Protein AF-A0A7R9TJG7-F1 (afdb_monomer_lite)

Radius of gyration: 32.23 Å; chains: 1; bounding box: 69×66×103 Å

Secondary structure (DSSP, 8-state):
-----------------TTS-GGG-HHHHHHHHHHHHHHHHHHHHHHHHHHHGGGS-SSTHHHHHHTTSTTSSPPHHHHHHT-HHHHHHHHHHHHHHHHTT-S-HHHHHHHHHHHHHHHHHHHTTTTTHHHHHHHHHHHHHHHTT---SHHHHHHHHHHHHHHHHHHHHTTHHHHHHTTHHHHHHHHHHHHHHHHHHHH-TTSTTTGGGHHHHHHHHHHHHHSTT---HHHHHHHHHHHHHHHHHHHHHHHHHHHHTTSS-HHHHHTHHHHHHHHHHHHHHHHT--EEEE-SHHHHHHHHHH-----TTTIIIIIHHHHTTS--TTT--HHHHHHHHHHHHHHHHT-TT--HHHHHHHHHHHHHHHHHHHHT-STT-SB-HHHHHHHHHHHHHHHHH-----GGGHHHHHHHHHHHHHHTTSS---HHHHHHHHHIIIIIIIHH-HHHHHHHGGGGGSHHHHHHHIIIIIIHHHHHHHHHHHHHHHH-TT--HHHHHHHT-S-SEEEEEE-S-EEETTEEEEPSSEEEEEEHHHHHHHHHHHHHHHHHS--------S--S---TT-------TT--GGGS-TTHHHHHHHHHHHHHHHHHHHHHSTTS--B-TTTT--S-STTTTT---HHHHHHHHHHHHHHHHH-----HHHHHHHHHHHHHHTTS-SS----------PPPP-

Sequence (687 aa):
AAAAAVPPGGSSASASAEGGGKYFSRDRLAKYALGAPRLALVALLALLLPALAPRLGGSGGALAAAGADELLPVSLGGYARSLRWVGHLYIGSVGAAVNVEAMSRAANVAGLAVAAVAVLADDLVMPHACAAYLAKTMAGDLVAGKLDTLEWRAVLAFVGALAAGVVALSGAKEVLAGYGRILAVLALSQAVCELGDARLEHLAFFRHRYSFELSSLLAMLALPGGITPRELAVVQVDLMTCFAYRAANALITAHKRGLFDFRALCGDDLVRGLLFAAFGALRGERVVSVRGAREAFAVLRASADKGDLLERNVASPAWQPVLSLESVDGPLHAALIADFHALVRDLPGLTPANVAAVARRNCEQLLARVKRGGENSRVVADDVARLSLATYVECIFGRAWEEAFEPLLTASWEWRREIAVRGRADARLKDAAVRVLVDDLLRSHAVLWARHGEGWRNPRRYSVLLQPVLLSPAINAGDIAVAIKRAGPHVSLEAAVRRAHPFPILERRVTEDVVLDGKVVVKAPAQVVIFASDLARAAEAAEAAQAGGGAGTAKGPWGGTGIGAGAEPYAWSIFGAGPRSCVGAHLALPLLRELRALYVACEAEVPGGGAFDPECGHRHSGRHNDANWTLAEMAYFATTVGRVLWRGGGFDADAALAAADEDGAHGERGDGAADTRGGEEAACPAA

Foldseek 3Di:
DPPDDDDDDDDDDDPPPPPQPPLLDPVLLCLLVVLLVLLVVLLLCLLCCLVCLVVPPPLSPQSVVCVVPLQWDHHPVSCVVVCLLVLLLLLLLLVQCVVSVVDDLVVNVVSLVVSLVSLVVSCVRQPCLSLLLLVLLLLQCVLLVVCPDPSSVVSCVVSVVSSVVSCVVVPVPVSVVVCVQLSVLSNVLSNLQSNLVRPVCVDPCNPSSVSVSVSLVCQQPPRVSGQGRSSSNSSSSNSSNNSSNSVSNSVVSCCVVPVDPPCVVCPPVNVVVVVQVVLCVLVVFAEAEDQALQLQQLQLAQFQAQDQFCLFQALQVLQPVAGALQRDGDPLVVVLVVLLVVVCVLQPLLALVNLLVLLLVLLVVLLVVLQVDDPLNACAQLNQLVSQQQSLLCSRQVDGDDPLQVLLSVVLQQSLQRSLLQDHGDVVSVVSNLCCVQVPRQQPRVSNCVVQPVNCPQNSNVNSCSRQRRNLLSNQSLQLLVLLLVVDLPDDSLLSCLQWPSPQKRKGARAQFRDDPNDRPDHPGHIYIYGSPSLSVQLVVVVVVVVVPDDDDDDDDDDDPDPDPDDDNSDNDSQTHHPSRRPCPSSSVSSSVSSSVSQVCQQVPHPPDNSYYHVVVNDNDHPVCPPPGDPSSVVSNCVSSVCCSPPSDGPPVVVSVVVSVVVVVVVVPPPDDDDDDDDDDDDDDDD

Structure (mmCIF, N/CA/C/O backbone):
data_AF-A0A7R9TJG7-F1
#
_entry.id   AF-A0A7R9TJG7-F1
#
loop_
_atom_site.group_PDB
_atom_site.id
_atom_site.type_symbol
_atom_site.label_atom_id
_atom_site.label_alt_id
_atom_site.label_comp_id
_atom_site.label_asym_id
_atom_site.label_entity_id
_atom_site.label_seq_id
_atom_site.pdbx_PDB_ins_code
_atom_site.Cartn_x
_atom_site.Cartn_y
_atom_site.Cartn_z
_atom_site.occupancy
_atom_site.B_iso_or_equiv
_atom_site.auth_seq_id
_atom_site.auth_comp_id
_atom_site.auth_asym_id
_atom_site.auth_atom_id
_atom_site.pdbx_PDB_model_num
ATOM 1 N N . ALA A 1 1 ? 10.099 5.613 46.857 1.00 39.44 1 ALA A N 1
ATOM 2 C CA . ALA A 1 1 ? 11.418 5.440 47.501 1.00 39.44 1 ALA A CA 1
ATOM 3 C C . ALA A 1 1 ? 12.447 4.686 46.630 1.00 39.44 1 ALA A C 1
ATOM 5 O O . ALA A 1 1 ? 13.469 4.279 47.153 1.00 39.44 1 ALA A O 1
ATOM 6 N N . ALA A 1 2 ? 12.264 4.583 45.304 1.00 29.58 2 ALA A N 1
ATOM 7 C CA . ALA A 1 2 ? 13.273 4.060 44.366 1.00 29.58 2 ALA A CA 1
ATOM 8 C C . ALA A 1 2 ? 13.569 5.081 43.245 1.00 29.58 2 ALA A C 1
ATOM 10 O O . ALA A 1 2 ? 13.534 4.758 42.065 1.00 29.58 2 ALA A O 1
ATOM 11 N N . ALA A 1 3 ? 13.763 6.352 43.617 1.00 31.61 3 ALA A N 1
ATOM 12 C CA . ALA A 1 3 ? 14.014 7.447 42.671 1.00 31.61 3 ALA A CA 1
ATOM 13 C C . ALA A 1 3 ? 15.003 8.492 43.222 1.00 31.61 3 ALA A C 1
ATOM 15 O O . ALA A 1 3 ? 14.866 9.682 42.958 1.00 31.61 3 ALA A O 1
ATOM 16 N N . ALA A 1 4 ? 15.979 8.068 44.027 1.00 38.66 4 ALA A N 1
ATOM 17 C CA . ALA A 1 4 ? 16.976 8.969 44.599 1.00 38.66 4 ALA A CA 1
ATOM 18 C C . ALA A 1 4 ? 18.368 8.329 44.570 1.00 38.66 4 ALA A C 1
ATOM 20 O O . ALA A 1 4 ? 18.843 7.817 45.576 1.00 38.66 4 ALA A O 1
ATOM 21 N N . ALA A 1 5 ? 18.998 8.348 43.395 1.00 33.97 5 ALA A N 1
ATOM 22 C CA . ALA A 1 5 ? 20.451 8.283 43.246 1.00 33.97 5 ALA A CA 1
ATOM 23 C C . ALA A 1 5 ? 20.825 8.784 41.842 1.00 33.97 5 ALA A C 1
ATOM 25 O O . ALA A 1 5 ? 20.774 8.036 40.870 1.00 33.97 5 ALA A O 1
ATOM 26 N N . VAL A 1 6 ? 21.172 10.066 41.730 1.00 36.50 6 VAL A N 1
ATOM 27 C CA . VAL A 1 6 ? 21.894 10.617 40.573 1.00 36.50 6 VAL A CA 1
ATOM 28 C C . VAL A 1 6 ? 23.147 11.289 41.139 1.00 36.50 6 VAL A C 1
ATOM 30 O O . VAL A 1 6 ? 23.005 12.118 42.041 1.00 36.50 6 VAL A O 1
ATOM 33 N N . PRO A 1 7 ? 24.361 10.923 40.691 1.00 38.12 7 PRO A N 1
ATOM 34 C CA . PRO A 1 7 ? 25.594 11.502 41.211 1.00 38.12 7 PRO A CA 1
ATOM 35 C C . PRO A 1 7 ? 25.805 12.925 40.664 1.00 38.12 7 PRO A C 1
ATOM 37 O O . PRO A 1 7 ? 25.350 13.228 39.555 1.00 38.12 7 PRO A O 1
ATOM 40 N N . PRO A 1 8 ? 26.490 13.815 41.404 1.00 42.22 8 PRO A N 1
ATOM 41 C CA . PRO A 1 8 ? 26.770 15.159 40.933 1.00 42.22 8 PRO A CA 1
ATOM 42 C C . PRO A 1 8 ? 28.046 15.187 40.082 1.00 42.22 8 PRO A C 1
ATOM 44 O O . PRO A 1 8 ? 29.070 14.630 40.464 1.00 42.22 8 PRO A O 1
ATOM 47 N N . GLY A 1 9 ? 27.991 15.931 38.976 1.00 38.88 9 GLY A N 1
ATOM 48 C CA . GLY A 1 9 ? 29.164 16.554 38.357 1.00 38.88 9 GLY A CA 1
ATOM 49 C C . GLY A 1 9 ? 29.878 15.745 37.272 1.00 38.88 9 GLY A C 1
ATOM 50 O O . GLY A 1 9 ? 30.589 14.788 37.551 1.00 38.88 9 GLY A O 1
ATOM 51 N N . GLY A 1 10 ? 29.768 16.217 36.027 1.00 30.67 10 GLY A N 1
ATOM 52 C CA . GLY A 1 10 ? 30.581 15.739 34.912 1.00 30.67 10 GLY A CA 1
ATOM 53 C C . GLY A 1 10 ? 30.338 16.500 33.610 1.00 30.67 10 GLY A C 1
ATOM 54 O O . GLY A 1 10 ? 29.562 16.050 32.783 1.00 30.67 10 GLY A O 1
ATOM 55 N N . SER A 1 11 ? 31.051 17.620 33.453 1.00 33.53 11 SER A N 1
ATOM 56 C CA . SER A 1 11 ? 31.565 18.181 32.191 1.00 33.53 11 SER A CA 1
ATOM 57 C C . SER A 1 11 ? 30.595 18.599 31.068 1.00 33.53 11 SER A C 1
ATOM 59 O O . SER A 1 11 ? 29.960 17.798 30.393 1.00 33.53 11 SER A O 1
ATOM 61 N N . SER A 1 12 ? 30.639 19.902 30.790 1.00 43.38 12 SER A N 1
ATOM 62 C CA . SER A 1 12 ? 30.224 20.600 29.571 1.00 43.38 12 SER A CA 1
ATOM 63 C C . SER A 1 12 ? 30.491 19.841 28.260 1.00 43.38 12 SER A C 1
ATOM 65 O O . SER A 1 12 ? 31.647 19.654 27.883 1.00 43.38 12 SER A O 1
ATOM 67 N N . ALA A 1 13 ? 29.431 19.503 27.518 1.00 34.34 13 ALA A N 1
ATOM 68 C CA . ALA A 1 13 ? 29.493 19.209 26.086 1.00 34.34 13 ALA A CA 1
ATOM 69 C C . ALA A 1 13 ? 28.146 19.525 25.393 1.00 34.34 13 ALA A C 1
ATOM 71 O O . ALA A 1 13 ? 27.096 19.027 25.786 1.00 34.34 13 ALA A O 1
ATOM 72 N N . SER A 1 14 ? 28.225 20.385 24.370 1.00 34.03 14 SER A N 1
ATOM 73 C CA . SER A 1 14 ? 27.266 20.654 23.279 1.00 34.03 14 SER A CA 1
ATOM 74 C C . SER A 1 14 ? 25.794 20.952 23.621 1.00 34.03 14 SER A C 1
ATOM 76 O O . SER A 1 14 ? 24.904 20.114 23.479 1.00 34.03 14 SER A O 1
ATOM 78 N N . ALA A 1 15 ? 25.524 22.221 23.932 1.00 36.50 15 ALA A N 1
ATOM 79 C CA . ALA A 1 15 ? 24.198 22.835 23.898 1.00 36.50 15 ALA A CA 1
ATOM 80 C C . ALA A 1 15 ? 23.769 23.178 22.452 1.00 36.50 15 ALA A C 1
ATOM 82 O O . ALA A 1 15 ? 23.763 24.341 22.059 1.00 36.50 15 ALA A O 1
ATOM 83 N N . SER A 1 16 ? 23.424 22.170 21.643 1.00 36.97 16 SER A N 1
ATOM 84 C CA . SER A 1 16 ? 22.890 22.379 20.280 1.00 36.97 16 SER A CA 1
ATOM 85 C C . SER A 1 16 ? 21.614 21.585 19.953 1.00 36.97 16 SER A C 1
ATOM 87 O O . SER A 1 16 ? 21.234 21.493 18.791 1.00 36.97 16 SER A O 1
ATOM 89 N N . ALA A 1 17 ? 20.898 21.064 20.960 1.00 40.69 17 ALA A N 1
ATOM 90 C CA . ALA A 1 17 ? 19.656 20.298 20.763 1.00 40.69 17 ALA A CA 1
ATOM 91 C C . ALA A 1 17 ? 18.403 20.887 21.452 1.00 40.69 17 ALA A C 1
ATOM 93 O O . ALA A 1 17 ? 17.359 20.238 21.490 1.00 40.69 17 ALA A O 1
ATOM 94 N N . GLU A 1 18 ? 18.444 22.120 21.969 1.00 42.50 18 GLU A N 1
ATOM 95 C CA . GLU A 1 18 ? 17.263 22.778 22.563 1.00 42.50 18 GLU A CA 1
ATOM 96 C C . GLU A 1 18 ? 16.410 23.519 21.514 1.00 42.50 18 GLU A C 1
ATOM 98 O O . GLU A 1 18 ? 16.016 24.666 21.687 1.00 42.50 18 GLU A O 1
ATOM 103 N N . GLY A 1 19 ? 16.103 22.842 20.402 1.00 43.16 19 GLY A N 1
ATOM 104 C CA . GLY A 1 19 ? 15.059 23.261 19.454 1.00 43.16 19 GLY A CA 1
ATOM 105 C C . GLY A 1 19 ? 13.647 22.826 19.875 1.00 43.16 19 GLY A C 1
ATOM 106 O O . GLY A 1 19 ? 12.661 23.188 19.238 1.00 43.16 19 GLY A O 1
ATOM 107 N N . GLY A 1 20 ? 13.519 22.042 20.950 1.00 49.84 20 GLY A N 1
ATOM 108 C CA . GLY A 1 20 ? 12.223 21.705 21.529 1.00 49.84 20 GLY A CA 1
ATOM 109 C C . GLY A 1 20 ? 11.667 22.920 22.260 1.00 49.84 20 GLY A C 1
ATOM 110 O O . GLY A 1 20 ? 12.149 23.243 23.342 1.00 49.84 20 GLY A O 1
ATOM 111 N N . GLY A 1 21 ? 10.672 23.597 21.678 1.00 54.69 21 GLY A N 1
ATOM 112 C CA . GLY A 1 21 ? 10.027 24.762 22.287 1.00 54.69 21 GLY A CA 1
ATOM 113 C C . GLY A 1 21 ? 9.679 24.542 23.766 1.00 54.69 21 GLY A C 1
ATOM 114 O O . GLY A 1 21 ? 9.451 23.409 24.197 1.00 54.69 21 GLY A O 1
ATOM 115 N N . LYS A 1 22 ? 9.603 25.638 24.543 1.00 62.09 22 LYS A N 1
ATOM 116 C CA . LYS A 1 22 ? 9.358 25.679 26.010 1.00 62.09 22 LYS A CA 1
ATOM 117 C C . LYS A 1 22 ? 8.246 24.741 26.517 1.00 62.09 22 LYS A C 1
ATOM 119 O O . LYS A 1 22 ? 8.192 24.428 27.705 1.00 62.09 22 LYS A O 1
ATOM 124 N N . TYR A 1 23 ? 7.360 24.300 25.629 1.00 59.97 23 TYR A N 1
ATOM 125 C CA . TYR A 1 23 ? 6.311 23.328 25.882 1.00 59.97 23 TYR A CA 1
ATOM 126 C C . TYR A 1 23 ? 6.829 21.945 26.336 1.00 59.97 23 TYR A C 1
ATOM 128 O O . TYR A 1 23 ? 6.273 21.373 27.269 1.00 59.97 23 TYR A O 1
ATOM 136 N N . PHE A 1 24 ? 7.913 21.405 25.765 1.00 69.62 24 PHE A N 1
ATOM 137 C CA . PHE A 1 24 ? 8.368 20.025 26.039 1.00 69.62 24 PHE A CA 1
ATOM 138 C C . PHE A 1 24 ? 9.370 19.908 27.207 1.00 69.62 24 PHE A C 1
ATOM 140 O O . PHE A 1 24 ? 10.278 19.068 27.200 1.00 69.62 24 PHE A O 1
ATOM 147 N N . SER A 1 25 ? 9.237 20.753 28.232 1.00 75.06 25 SER A N 1
ATOM 148 C CA . SER A 1 25 ? 10.160 20.788 29.374 1.00 75.06 25 SER A CA 1
ATOM 149 C C . SER A 1 25 ? 10.042 19.555 30.289 1.00 75.06 25 SER A C 1
ATOM 151 O O . SER A 1 25 ? 9.014 18.873 30.325 1.00 75.06 25 SER A O 1
ATOM 153 N N . ARG A 1 26 ? 11.103 19.261 31.064 1.00 76.06 26 ARG A N 1
ATOM 154 C CA . ARG A 1 26 ? 11.070 18.204 32.101 1.00 76.06 26 ARG A CA 1
ATOM 155 C C . ARG A 1 26 ? 9.970 18.471 33.122 1.00 76.06 26 ARG A C 1
ATOM 157 O O . ARG A 1 26 ? 9.286 17.538 33.534 1.00 76.06 26 ARG A O 1
ATOM 164 N N . ASP A 1 27 ? 9.755 19.741 33.444 1.00 78.94 27 ASP A N 1
ATOM 165 C CA . ASP A 1 27 ? 8.707 20.169 34.360 1.00 78.94 27 ASP A CA 1
ATOM 166 C C . ASP A 1 27 ? 7.322 19.829 33.818 1.00 78.94 27 ASP A C 1
ATOM 168 O O . ASP A 1 27 ? 6.497 19.326 34.568 1.00 78.94 27 ASP A O 1
ATOM 172 N N . ARG A 1 28 ? 7.054 20.023 32.517 1.00 77.69 28 ARG A N 1
ATOM 173 C CA . ARG A 1 28 ? 5.776 19.620 31.903 1.00 77.69 28 ARG A CA 1
ATOM 174 C C . ARG A 1 28 ? 5.568 18.112 31.921 1.00 77.69 28 ARG A C 1
ATOM 176 O O . ARG A 1 28 ? 4.477 17.655 32.253 1.00 77.69 28 ARG A O 1
ATOM 183 N N . LEU A 1 29 ? 6.606 17.334 31.622 1.00 81.12 29 LEU A N 1
ATOM 184 C CA . LEU A 1 29 ? 6.509 15.878 31.709 1.00 81.12 29 LEU A CA 1
ATOM 185 C C . LEU A 1 29 ? 6.200 15.429 33.141 1.00 81.12 29 LEU A C 1
ATOM 187 O O . LEU A 1 29 ? 5.257 14.669 33.347 1.00 81.12 29 LEU A O 1
ATOM 191 N N . ALA A 1 30 ? 6.942 15.935 34.129 1.00 80.88 30 ALA A N 1
ATOM 192 C CA . ALA A 1 30 ? 6.673 15.662 35.537 1.00 80.88 30 ALA A CA 1
ATOM 193 C C . ALA A 1 30 ? 5.264 16.136 35.934 1.00 80.88 30 ALA A C 1
ATOM 195 O O . ALA A 1 30 ? 4.558 15.421 36.646 1.00 80.88 30 ALA A O 1
ATOM 196 N N . LYS A 1 31 ? 4.814 17.288 35.409 1.00 79.50 31 LYS A N 1
ATOM 197 C CA . LYS A 1 31 ? 3.463 17.828 35.614 1.00 79.50 31 LYS A CA 1
ATOM 198 C C . LYS A 1 31 ? 2.380 16.844 35.190 1.00 79.50 31 LYS A C 1
ATOM 200 O O . LYS A 1 31 ? 1.492 16.562 35.996 1.00 79.50 31 LYS A O 1
ATOM 205 N N . TYR A 1 32 ? 2.452 16.311 33.975 1.00 83.75 32 TYR A N 1
ATOM 206 C CA . TYR A 1 32 ? 1.441 15.377 33.480 1.00 83.75 32 TYR A CA 1
ATOM 207 C C . TYR A 1 32 ? 1.589 13.974 34.080 1.00 83.75 32 TYR A C 1
ATOM 209 O O . TYR A 1 32 ? 0.592 13.387 34.501 1.00 83.75 32 TYR A O 1
ATOM 217 N N . ALA A 1 33 ? 2.818 13.465 34.196 1.00 81.38 33 ALA A N 1
ATOM 218 C CA . ALA A 1 33 ? 3.087 12.119 34.695 1.00 81.38 33 ALA A CA 1
ATOM 219 C C . ALA A 1 33 ? 2.717 11.943 36.178 1.00 81.38 33 ALA A C 1
ATOM 221 O O . ALA A 1 33 ? 2.156 10.915 36.541 1.00 81.38 33 ALA A O 1
ATOM 222 N N . LEU A 1 34 ? 2.965 12.944 37.033 1.00 82.25 34 LEU A N 1
ATOM 223 C CA . LEU A 1 34 ? 2.585 12.887 38.453 1.00 82.25 34 LEU A CA 1
ATOM 224 C C . LEU A 1 34 ? 1.092 13.162 38.676 1.00 82.25 34 LEU A C 1
ATOM 226 O O . LEU A 1 34 ? 0.507 12.671 39.641 1.00 82.25 34 LEU A O 1
ATOM 230 N N . GLY A 1 35 ? 0.467 13.945 37.793 1.00 81.44 35 GLY A N 1
ATOM 231 C CA . GLY A 1 35 ? -0.955 14.272 37.880 1.00 81.44 35 GLY A CA 1
ATOM 232 C C . GLY A 1 35 ? -1.883 13.160 37.381 1.00 81.44 35 GLY A C 1
ATOM 233 O O . GLY A 1 35 ? -3.036 13.109 37.807 1.00 81.44 35 GLY A O 1
ATOM 234 N N . ALA A 1 36 ? -1.422 12.283 36.484 1.00 84.94 36 ALA A N 1
ATOM 235 C CA . ALA A 1 36 ? -2.256 11.225 35.911 1.00 84.94 36 ALA A CA 1
ATOM 236 C C . ALA A 1 36 ? -2.697 10.154 36.937 1.00 84.94 36 ALA A C 1
ATOM 238 O O . ALA A 1 36 ? -3.894 9.876 36.982 1.00 84.94 36 ALA A O 1
ATOM 239 N N . PRO A 1 37 ? -1.827 9.608 37.818 1.00 84.25 37 PRO A N 1
ATOM 240 C CA . PRO A 1 37 ? -2.236 8.621 38.823 1.00 84.25 37 PRO A CA 1
ATOM 241 C C . PRO A 1 37 ? -3.271 9.146 39.823 1.00 84.25 37 PRO A C 1
ATOM 243 O O . PRO A 1 37 ? -4.194 8.428 40.198 1.00 84.25 37 PRO A O 1
ATOM 246 N N . ARG A 1 38 ? -3.154 10.414 40.238 1.00 87.06 38 ARG A N 1
ATOM 247 C CA . ARG A 1 38 ? -4.132 11.031 41.146 1.00 87.06 38 ARG A CA 1
ATOM 248 C C . ARG A 1 38 ? -5.486 11.196 40.481 1.00 87.06 38 ARG A C 1
ATOM 250 O O . ARG A 1 38 ? -6.505 10.843 41.062 1.00 87.06 38 ARG A O 1
ATOM 257 N N . LEU A 1 39 ? -5.494 11.690 39.245 1.00 88.94 39 LEU A N 1
ATOM 258 C CA . LEU A 1 39 ? -6.729 11.847 38.493 1.00 88.94 39 LEU A CA 1
ATOM 259 C C . LEU A 1 39 ? -7.381 10.491 38.193 1.00 88.94 39 LEU A C 1
ATOM 261 O O . LEU A 1 39 ? -8.598 10.378 38.286 1.00 88.94 39 LEU A O 1
ATOM 265 N N . ALA A 1 40 ? -6.582 9.451 37.932 1.00 87.50 40 ALA A N 1
ATOM 266 C CA . ALA A 1 40 ? -7.070 8.080 37.812 1.00 87.50 40 ALA A CA 1
ATOM 267 C C . ALA A 1 40 ? -7.756 7.599 39.100 1.00 87.50 40 ALA A C 1
ATOM 269 O O . ALA A 1 40 ? -8.806 6.970 39.026 1.00 87.50 40 ALA A O 1
ATOM 270 N N . LEU A 1 41 ? -7.212 7.931 40.276 1.00 89.62 41 LEU A N 1
ATOM 271 C CA . LEU A 1 41 ? -7.832 7.593 41.560 1.00 89.62 41 LEU A CA 1
ATOM 272 C C . LEU A 1 41 ? -9.187 8.294 41.746 1.00 89.62 41 LEU A C 1
ATOM 274 O O . LEU A 1 41 ? -10.151 7.654 42.162 1.00 89.62 41 LEU A O 1
ATOM 278 N N . VAL A 1 42 ? -9.284 9.584 41.408 1.00 91.12 42 VAL A N 1
ATOM 279 C CA . VAL A 1 42 ? -10.549 10.340 41.492 1.00 91.12 42 VAL A CA 1
ATOM 280 C C . VAL A 1 42 ? -11.575 9.818 40.479 1.00 91.12 42 VAL A C 1
ATOM 282 O O . VAL A 1 42 ? -12.741 9.640 40.826 1.00 91.12 42 VAL A O 1
ATOM 285 N N . ALA A 1 43 ? -11.148 9.507 39.253 1.00 90.00 43 ALA A N 1
ATOM 286 C CA . ALA A 1 43 ? -11.997 8.900 38.229 1.00 90.00 43 ALA A CA 1
ATOM 287 C C . ALA A 1 43 ? -12.502 7.512 38.653 1.00 90.00 43 ALA A C 1
ATOM 289 O O . ALA A 1 43 ? -13.686 7.208 38.516 1.00 90.00 43 ALA A O 1
ATOM 290 N N . LEU A 1 44 ? -11.627 6.688 39.237 1.00 89.88 44 LEU A N 1
ATOM 291 C CA . LEU A 1 44 ? -11.996 5.384 39.779 1.00 89.88 44 LEU A CA 1
ATOM 292 C C . LEU A 1 44 ? -13.024 5.526 40.904 1.00 89.88 44 LEU A C 1
ATOM 294 O O . LEU A 1 44 ? -14.011 4.797 40.918 1.00 89.88 44 LEU A O 1
ATOM 298 N N . LEU A 1 45 ? -12.837 6.489 41.811 1.00 90.62 45 LEU A N 1
ATOM 299 C CA . LEU A 1 45 ? -13.813 6.775 42.858 1.00 90.62 45 LEU A CA 1
ATOM 300 C C . LEU A 1 45 ? -15.179 7.149 42.263 1.00 90.62 45 LEU A C 1
ATOM 302 O O . LEU A 1 45 ? -16.188 6.604 42.701 1.00 90.62 45 LEU A O 1
ATOM 306 N N . ALA A 1 46 ? -15.215 8.001 41.235 1.00 90.12 46 ALA A N 1
ATOM 307 C CA . ALA A 1 46 ? -16.452 8.378 40.546 1.00 90.12 46 ALA A CA 1
ATOM 308 C C . ALA A 1 46 ? -17.164 7.177 39.892 1.00 90.12 46 ALA A C 1
ATOM 310 O O . ALA A 1 46 ? -18.392 7.104 39.900 1.00 90.12 46 ALA A O 1
ATOM 311 N N . LEU A 1 47 ? -16.408 6.217 39.348 1.00 88.06 47 LEU A N 1
ATOM 312 C CA . LEU A 1 47 ? -16.936 4.982 38.747 1.00 88.06 47 LEU A CA 1
ATOM 313 C C . LEU A 1 47 ? -17.380 3.938 39.787 1.00 88.06 47 LEU A C 1
ATOM 315 O O . LEU A 1 47 ? -18.221 3.086 39.491 1.00 88.06 47 LEU A O 1
ATOM 319 N N . LEU A 1 48 ? -16.815 3.981 40.996 1.00 88.62 48 LEU A N 1
ATOM 320 C CA . LEU A 1 48 ? -17.185 3.110 42.115 1.00 88.62 48 LEU A CA 1
ATOM 321 C C . LEU A 1 48 ? -18.332 3.683 42.956 1.00 88.62 48 LEU A C 1
ATOM 323 O O . LEU A 1 48 ? -19.038 2.921 43.617 1.00 88.62 48 LEU A O 1
ATOM 327 N N . LEU A 1 49 ? -18.549 5.000 42.914 1.00 87.12 49 LEU A N 1
ATOM 328 C CA . LEU A 1 49 ? -19.559 5.694 43.711 1.00 87.12 49 LEU A CA 1
ATOM 329 C C . LEU A 1 49 ? -20.974 5.095 43.585 1.00 87.12 49 LEU A C 1
ATOM 331 O O . LEU A 1 49 ? -21.603 4.925 44.629 1.00 87.12 49 LEU A O 1
ATOM 335 N N . PRO A 1 50 ? -21.467 4.675 42.398 1.00 84.75 50 PRO A N 1
ATOM 336 C CA . PRO A 1 50 ? -22.783 4.037 42.284 1.00 84.75 50 PRO A CA 1
ATOM 337 C C . PRO A 1 50 ? -22.907 2.746 43.108 1.00 84.75 50 PRO A C 1
ATOM 339 O O . PRO A 1 50 ? -23.945 2.487 43.708 1.00 84.75 50 PRO A O 1
ATOM 342 N N . ALA A 1 51 ? -21.832 1.956 43.188 1.00 82.94 51 ALA A N 1
ATOM 343 C CA . ALA A 1 51 ? -21.800 0.713 43.960 1.00 82.94 51 ALA A CA 1
ATOM 344 C C . ALA A 1 51 ? -21.603 0.954 45.467 1.00 82.94 51 ALA A C 1
ATOM 346 O O . ALA A 1 51 ? -22.014 0.137 46.293 1.00 82.94 51 ALA A O 1
ATOM 347 N N . LEU A 1 52 ? -20.962 2.067 45.834 1.00 81.88 52 LEU A N 1
ATOM 348 C CA . LEU A 1 52 ? -20.690 2.436 47.223 1.00 81.88 52 LEU A CA 1
ATOM 349 C C . LEU A 1 52 ? -21.851 3.205 47.870 1.00 81.88 52 LEU A C 1
ATOM 351 O O . LEU A 1 52 ? -22.053 3.076 49.075 1.00 81.88 52 LEU A O 1
ATOM 355 N N . ALA A 1 53 ? -22.640 3.953 47.093 1.00 80.44 53 ALA A N 1
ATOM 356 C CA . ALA A 1 53 ? -23.717 4.812 47.588 1.00 80.44 53 ALA A CA 1
ATOM 357 C C . ALA A 1 53 ? -24.744 4.104 48.502 1.00 80.44 53 ALA A C 1
ATOM 359 O O . ALA A 1 53 ? -25.057 4.669 49.552 1.00 80.44 53 ALA A O 1
ATOM 360 N N . PRO A 1 54 ? -25.213 2.868 48.217 1.00 75.75 54 PRO A N 1
ATOM 361 C CA . PRO A 1 54 ? -26.129 2.156 49.115 1.00 75.75 54 PRO A CA 1
ATOM 362 C C . PRO A 1 54 ? -25.530 1.860 50.499 1.00 75.75 54 PRO A C 1
ATOM 364 O O . PRO A 1 54 ? -26.261 1.707 51.472 1.00 75.75 54 PRO A O 1
ATOM 367 N N . ARG A 1 55 ? -24.197 1.770 50.599 1.00 77.25 55 ARG A N 1
ATOM 368 C CA . ARG A 1 55 ? -23.476 1.421 51.833 1.00 77.25 55 ARG A CA 1
ATOM 369 C C . ARG A 1 55 ? -23.112 2.637 52.688 1.00 77.25 55 ARG A C 1
ATOM 371 O O . ARG A 1 55 ? -22.767 2.460 53.850 1.00 77.25 55 ARG A O 1
ATOM 378 N N . LEU A 1 56 ? -23.171 3.849 52.131 1.00 73.88 56 LEU A N 1
ATOM 379 C CA . LEU A 1 56 ? -22.702 5.079 52.785 1.00 73.88 56 LEU A CA 1
ATOM 380 C C . LEU A 1 56 ? -23.775 5.807 53.623 1.00 73.88 56 LEU A C 1
ATOM 382 O O . LEU A 1 56 ? -23.470 6.815 54.248 1.00 73.88 56 LEU A O 1
ATOM 386 N N . GLY A 1 57 ? -25.008 5.291 53.697 1.00 59.72 57 GLY A N 1
ATOM 387 C CA . GLY A 1 57 ? -25.951 5.631 54.775 1.00 59.72 57 GLY A CA 1
ATOM 388 C C . GLY A 1 57 ? -26.553 7.049 54.800 1.00 59.72 57 GLY A C 1
ATOM 389 O O . GLY A 1 57 ? -27.133 7.426 55.812 1.00 59.72 57 GLY A O 1
ATOM 390 N N . GLY A 1 58 ? -26.491 7.832 53.720 1.00 59.34 58 GLY A N 1
ATOM 391 C CA . GLY A 1 58 ? -27.153 9.144 53.619 1.00 59.34 58 GLY A CA 1
ATOM 392 C C . GLY A 1 58 ? -27.444 9.500 52.164 1.00 59.34 58 GLY A C 1
ATOM 393 O O . GLY A 1 58 ? -26.621 9.169 51.320 1.00 59.34 58 GLY A O 1
ATOM 394 N N . SER A 1 59 ? -28.633 10.061 51.870 1.00 51.41 59 SER A N 1
ATOM 395 C CA . SER A 1 59 ? -29.157 10.485 50.538 1.00 51.41 59 SER A CA 1
ATOM 396 C C . SER A 1 59 ? -28.950 9.536 49.329 1.00 51.41 59 SER A C 1
ATOM 398 O O . SER A 1 59 ? -29.416 9.820 48.226 1.00 51.41 59 SER A O 1
ATOM 400 N N . GLY A 1 60 ? -28.351 8.359 49.525 1.00 52.31 60 GLY A N 1
ATOM 401 C CA . GLY A 1 60 ? -27.925 7.409 48.499 1.00 52.31 60 GLY A CA 1
ATOM 402 C C . GLY A 1 60 ? -29.057 6.601 47.879 1.00 52.31 60 GLY A C 1
ATOM 403 O O . GLY A 1 60 ? -28.809 5.858 46.935 1.00 52.31 60 GLY A O 1
ATOM 404 N N . GLY A 1 61 ? -30.296 6.770 48.350 1.00 57.88 61 GLY A N 1
ATOM 405 C CA . GLY A 1 61 ? -31.473 6.118 47.771 1.00 57.88 61 GLY A CA 1
ATOM 406 C C . GLY A 1 61 ? -31.681 6.474 46.294 1.00 57.88 61 GLY A C 1
ATOM 407 O O . GLY A 1 61 ? -32.028 5.602 45.505 1.00 57.88 61 GLY A O 1
ATOM 408 N N . ALA A 1 62 ? -31.379 7.716 45.894 1.00 60.91 62 ALA A N 1
ATOM 409 C CA . ALA A 1 62 ? -31.513 8.158 44.503 1.00 60.91 62 ALA A CA 1
ATOM 410 C C . ALA A 1 62 ? -30.448 7.546 43.568 1.00 60.91 62 ALA A C 1
ATOM 412 O O . ALA A 1 62 ? -30.754 7.185 42.436 1.00 60.91 62 ALA A O 1
ATOM 413 N N . LEU A 1 63 ? -29.206 7.390 44.045 1.00 62.81 63 LEU A N 1
ATOM 414 C CA . LEU A 1 63 ? -28.124 6.731 43.299 1.00 62.81 63 LEU A CA 1
ATOM 415 C C . LEU A 1 63 ? -28.306 5.206 43.252 1.00 62.81 63 LEU A C 1
ATOM 417 O O . LEU A 1 63 ? -28.014 4.587 42.232 1.00 62.81 63 LEU A O 1
ATOM 421 N N . ALA A 1 64 ? -28.825 4.611 44.330 1.00 59.88 64 ALA A N 1
ATOM 422 C CA . ALA A 1 64 ? -29.121 3.183 44.413 1.00 59.88 64 ALA A CA 1
ATOM 423 C C . ALA A 1 64 ? -30.272 2.770 43.479 1.00 59.88 64 ALA A C 1
ATOM 425 O O . ALA A 1 64 ? -30.170 1.744 42.815 1.00 59.88 64 ALA A O 1
ATOM 426 N N . ALA A 1 65 ? -31.334 3.581 43.394 1.00 58.47 65 ALA A N 1
ATOM 427 C CA . ALA A 1 65 ? -32.467 3.332 42.500 1.00 58.47 65 ALA A CA 1
ATOM 428 C C . ALA A 1 65 ? -32.094 3.492 41.015 1.00 58.47 65 ALA A C 1
ATOM 430 O O . ALA A 1 65 ? -32.563 2.726 40.180 1.00 58.47 65 ALA A O 1
ATOM 431 N N . ALA A 1 66 ? -31.205 4.436 40.690 1.00 55.41 66 ALA A N 1
ATOM 432 C CA . ALA A 1 66 ? -30.705 4.630 39.328 1.00 55.41 66 ALA A CA 1
ATOM 433 C C . ALA A 1 66 ? -29.758 3.516 38.856 1.00 55.41 66 ALA A C 1
ATOM 435 O O . ALA A 1 66 ? -29.648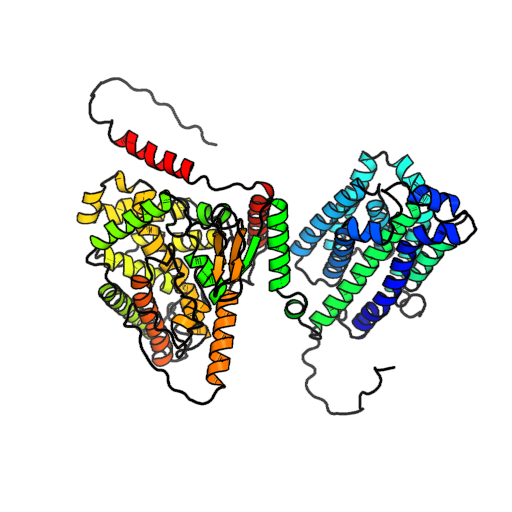 3.281 37.661 1.00 55.41 66 ALA A O 1
ATOM 436 N N . GLY A 1 67 ? -29.119 2.779 39.773 1.00 50.81 67 GLY A N 1
ATOM 437 C CA . GLY A 1 67 ? -28.278 1.627 39.427 1.00 50.81 67 GLY A CA 1
ATOM 438 C C . GLY A 1 67 ? -29.024 0.464 38.755 1.00 50.81 67 GLY A C 1
ATOM 439 O O . GLY A 1 67 ? -28.369 -0.454 38.265 1.00 50.81 67 GLY A O 1
ATOM 440 N N . ALA A 1 68 ? -30.363 0.491 38.734 1.00 51.03 68 ALA A N 1
ATOM 441 C CA . ALA A 1 68 ? -31.199 -0.467 38.013 1.00 51.03 68 ALA A CA 1
ATOM 442 C C . ALA A 1 68 ? -31.486 -0.059 36.553 1.00 51.03 68 ALA A C 1
ATOM 444 O O . ALA A 1 68 ? -31.882 -0.914 35.765 1.00 51.03 68 ALA A O 1
ATOM 445 N N . ASP A 1 69 ? -31.273 1.210 36.189 1.00 52.72 69 ASP A N 1
ATOM 446 C CA . ASP A 1 69 ? -31.454 1.723 34.830 1.00 52.72 69 ASP A CA 1
ATOM 447 C C . ASP A 1 69 ? -30.092 1.685 34.112 1.00 52.72 69 ASP A C 1
ATOM 449 O O . ASP A 1 69 ? -29.135 2.337 34.531 1.00 52.72 69 ASP A O 1
ATOM 453 N N . GLU A 1 70 ? -29.960 0.894 33.042 1.00 55.38 70 GLU A N 1
ATOM 454 C CA . GLU A 1 70 ? -28.664 0.577 32.399 1.00 55.38 70 GLU A CA 1
ATOM 455 C C . GLU A 1 70 ? -27.907 1.794 31.831 1.00 55.38 70 GLU A C 1
ATOM 457 O O . GLU A 1 70 ? -26.740 1.685 31.439 1.00 55.38 70 GLU A O 1
ATOM 462 N N . LEU A 1 71 ? -28.543 2.964 31.776 1.00 59.81 71 LEU A N 1
ATOM 463 C CA . LEU A 1 71 ? -28.029 4.108 31.037 1.00 59.81 71 LEU A CA 1
ATOM 464 C C . LEU A 1 71 ? -27.155 5.047 31.887 1.00 59.81 71 LEU A C 1
ATOM 466 O O . LEU A 1 71 ? -26.131 5.484 31.353 1.00 59.81 71 LEU A O 1
ATOM 470 N N . LEU A 1 72 ? -27.473 5.319 33.170 1.00 67.00 72 LEU A N 1
ATOM 471 C CA . LEU A 1 72 ? -26.771 6.298 34.035 1.00 67.00 72 LEU A CA 1
ATOM 472 C C . LEU A 1 72 ? -27.018 6.082 35.554 1.00 67.00 72 LEU A C 1
ATOM 474 O O . LEU A 1 72 ? -28.171 5.918 35.942 1.00 67.00 72 LEU A O 1
ATOM 478 N N . PRO A 1 73 ? -26.015 6.232 36.453 1.00 64.25 73 PRO A N 1
ATOM 479 C CA . PRO A 1 73 ? -24.595 6.508 36.221 1.00 64.25 73 PRO A CA 1
ATOM 480 C C . PRO A 1 73 ? -23.815 5.221 35.922 1.00 64.25 73 PRO A C 1
ATOM 482 O O . PRO A 1 73 ? -24.193 4.128 36.345 1.00 64.25 73 PRO A O 1
ATOM 485 N N . VAL A 1 74 ? -22.687 5.332 35.220 1.00 74.19 74 VAL A N 1
ATOM 486 C CA . VAL A 1 74 ? -21.987 4.137 34.745 1.00 74.19 74 VAL A CA 1
ATOM 487 C C . VAL A 1 74 ? -21.116 3.561 35.860 1.00 74.19 74 VAL A C 1
ATOM 489 O O . VAL A 1 74 ? -20.203 4.219 36.360 1.00 74.19 74 VAL A O 1
ATOM 492 N N . SER A 1 75 ? -21.386 2.320 36.266 1.00 83.56 75 SER A N 1
ATOM 493 C CA . SER A 1 75 ? -20.474 1.575 37.142 1.00 83.56 75 SER A CA 1
ATOM 494 C C . SER A 1 75 ? -19.171 1.255 36.407 1.00 83.56 75 SER A C 1
ATOM 496 O O . SER A 1 75 ? -19.164 1.162 35.182 1.00 83.56 75 SER A O 1
ATOM 498 N N . LEU A 1 76 ? -18.071 1.001 37.121 1.00 82.69 76 LEU A N 1
ATOM 499 C CA . LEU A 1 76 ? -16.796 0.604 36.497 1.00 82.69 76 LEU A CA 1
ATOM 500 C C . LEU A 1 76 ? -16.951 -0.552 35.483 1.00 82.69 76 LEU A C 1
ATOM 502 O O . LEU A 1 76 ? -16.433 -0.480 34.370 1.00 82.69 76 LEU A O 1
ATOM 506 N N . GLY A 1 77 ? -17.700 -1.599 35.849 1.00 77.06 77 GLY A N 1
ATOM 507 C CA . GLY A 1 77 ? -17.949 -2.751 34.975 1.00 77.06 77 GLY A CA 1
ATOM 508 C C . GLY A 1 77 ? -18.890 -2.446 33.804 1.00 77.06 77 GLY A C 1
ATOM 509 O O . GLY A 1 77 ? -18.730 -3.011 32.722 1.00 77.06 77 GLY A O 1
ATOM 510 N N . GLY A 1 78 ? -19.859 -1.545 33.988 1.00 80.00 78 GLY A N 1
ATOM 511 C CA . GLY A 1 78 ? -20.677 -1.023 32.888 1.00 80.00 78 GLY A CA 1
ATOM 512 C C . GLY A 1 78 ? -19.853 -0.169 31.923 1.00 80.00 78 GLY A C 1
ATOM 513 O O . GLY A 1 78 ? -19.968 -0.312 30.712 1.00 80.00 78 GLY A O 1
ATOM 514 N N . TYR A 1 79 ? -18.951 0.649 32.462 1.00 79.56 79 TYR A N 1
ATOM 515 C CA . TYR A 1 79 ? -18.131 1.596 31.718 1.00 79.56 79 TYR A CA 1
ATOM 516 C C . TYR A 1 79 ? -17.085 0.894 30.857 1.00 79.56 79 TYR A C 1
ATOM 518 O O . TYR A 1 79 ? -16.881 1.260 29.703 1.00 79.56 79 TYR A O 1
ATOM 526 N N . ALA A 1 80 ? -16.468 -0.167 31.381 1.00 77.00 80 ALA A N 1
ATOM 527 C CA . ALA A 1 80 ? -15.547 -0.992 30.609 1.00 77.00 80 ALA A CA 1
ATOM 528 C C . ALA A 1 80 ? -16.241 -1.686 29.419 1.00 77.00 80 ALA A C 1
ATOM 530 O O . ALA A 1 80 ? -15.678 -1.730 28.325 1.00 77.00 80 ALA A O 1
ATOM 531 N N . ARG A 1 81 ? -17.468 -2.196 29.615 1.00 74.31 81 ARG A N 1
ATOM 532 C CA . ARG A 1 81 ? -18.232 -2.925 28.584 1.00 74.31 81 ARG A CA 1
ATOM 533 C C . ARG A 1 81 ? -18.862 -2.022 27.529 1.00 74.31 81 ARG A C 1
ATOM 535 O O . ARG A 1 81 ? -19.007 -2.449 26.392 1.00 74.31 81 ARG A O 1
ATOM 542 N N . SER A 1 82 ? -19.224 -0.794 27.887 1.00 73.25 82 SER A N 1
ATOM 543 C CA . SER A 1 82 ? -19.942 0.117 26.992 1.00 73.25 82 SER A CA 1
ATOM 544 C C . SER A 1 82 ? -19.076 0.725 25.886 1.00 73.25 82 SER A C 1
ATOM 546 O O . SER A 1 82 ? -19.605 1.430 25.036 1.00 73.25 82 SER A O 1
ATOM 548 N N . LEU A 1 83 ? -17.753 0.504 25.904 1.00 71.69 83 LEU A N 1
ATOM 549 C CA . LEU A 1 83 ? -16.769 1.110 24.991 1.00 71.69 83 LEU A CA 1
ATOM 550 C C . LEU A 1 83 ? -16.755 2.649 24.975 1.00 71.69 83 LEU A C 1
ATOM 552 O O . LEU A 1 83 ? -15.957 3.242 24.253 1.00 71.69 83 LEU A O 1
ATOM 556 N N . ARG A 1 84 ? -17.541 3.315 25.829 1.00 75.38 84 ARG A N 1
ATOM 557 C CA . ARG A 1 84 ? -17.583 4.783 25.956 1.00 75.38 84 ARG A CA 1
ATOM 558 C C . ARG A 1 84 ? -16.219 5.369 26.322 1.00 75.38 84 ARG A C 1
ATOM 560 O O . ARG A 1 84 ? -15.854 6.465 25.905 1.00 75.38 84 ARG A O 1
ATOM 567 N N . TRP A 1 85 ? -15.403 4.585 27.028 1.00 80.06 85 TRP A N 1
ATOM 568 C CA . TRP A 1 85 ? -14.017 4.932 27.323 1.00 80.06 85 TRP A CA 1
ATOM 569 C C . TRP A 1 85 ? -13.165 5.172 26.075 1.00 80.06 85 TRP A C 1
ATOM 571 O O . TRP A 1 85 ? -12.218 5.947 26.163 1.00 80.06 85 TRP A O 1
ATOM 581 N N . VAL A 1 86 ? -13.496 4.575 24.924 1.00 73.06 86 VAL A N 1
ATOM 582 C CA . VAL A 1 86 ? -12.816 4.840 23.649 1.00 73.06 86 VAL A CA 1
ATOM 583 C C . VAL A 1 86 ? -13.090 6.271 23.200 1.00 73.06 86 VAL A C 1
ATOM 585 O O . VAL A 1 86 ? -12.150 6.987 22.864 1.00 73.06 86 VAL A O 1
ATOM 588 N N . GLY A 1 87 ? -14.351 6.713 23.264 1.00 75.31 87 GLY A N 1
ATOM 589 C CA . GLY A 1 87 ? -14.746 8.089 22.961 1.00 75.31 87 GLY A CA 1
ATOM 590 C C . GLY A 1 87 ? -14.048 9.092 23.879 1.00 75.31 87 GLY A C 1
ATOM 591 O O . GLY A 1 87 ? -13.373 9.999 23.399 1.00 75.31 87 GLY A O 1
ATOM 592 N N . HIS A 1 88 ? -14.102 8.881 25.198 1.00 84.38 88 HIS A N 1
ATOM 593 C CA . HIS A 1 88 ? -13.428 9.758 26.168 1.00 84.38 88 HIS A CA 1
ATOM 594 C C . HIS A 1 88 ? -11.904 9.776 26.003 1.00 84.38 88 HIS A C 1
ATOM 596 O O . HIS A 1 88 ? -11.281 10.840 26.060 1.00 84.38 88 HIS A O 1
ATOM 602 N N . LEU A 1 89 ? -11.294 8.606 25.770 1.00 80.31 89 LEU A N 1
ATOM 603 C CA . LEU A 1 89 ? -9.864 8.491 25.498 1.00 80.31 89 LEU A CA 1
ATOM 604 C C . LEU A 1 89 ? -9.495 9.277 24.243 1.00 80.31 89 LEU A C 1
ATOM 606 O O . LEU A 1 89 ? -8.507 10.010 24.249 1.00 80.31 89 LEU A O 1
ATOM 610 N N . TYR A 1 90 ? -10.302 9.151 23.193 1.00 78.75 90 TYR A N 1
ATOM 611 C CA . TYR A 1 90 ? -10.100 9.838 21.930 1.00 78.75 90 TYR A CA 1
ATOM 612 C C . TYR A 1 90 ? -10.220 11.359 22.080 1.00 78.75 90 TYR A C 1
ATOM 614 O O . TYR A 1 90 ? -9.279 12.070 21.731 1.00 78.75 90 TYR A O 1
ATOM 622 N N . ILE A 1 91 ? -11.311 11.857 22.673 1.00 80.75 91 ILE A N 1
ATOM 623 C CA . ILE A 1 91 ? -11.542 13.293 22.911 1.00 80.75 91 ILE A CA 1
ATOM 624 C C . ILE A 1 91 ? -10.374 13.893 23.707 1.00 80.75 91 ILE A C 1
ATOM 626 O O . ILE A 1 91 ? -9.782 14.892 23.292 1.00 80.75 91 ILE A O 1
ATOM 630 N N . GLY A 1 92 ? -9.984 13.248 24.813 1.00 84.44 92 GLY A N 1
ATOM 631 C CA . GLY A 1 92 ? -8.871 13.712 25.641 1.00 84.44 92 GLY A CA 1
ATOM 632 C C . GLY A 1 92 ? -7.532 13.690 24.898 1.00 84.44 92 GLY A C 1
ATOM 633 O O . GLY A 1 92 ? -6.757 14.644 24.983 1.00 84.44 92 GLY A O 1
ATOM 634 N N . SER A 1 93 ? -7.264 12.633 24.126 1.00 82.00 93 SER A N 1
ATOM 635 C CA . SER A 1 93 ? -6.005 12.477 23.384 1.00 82.00 93 SER A CA 1
ATOM 636 C C . SER A 1 93 ? -5.877 13.455 22.219 1.00 82.00 93 SER A C 1
ATOM 638 O O . SER A 1 93 ? -4.797 14.007 22.009 1.00 82.00 93 SER A O 1
ATOM 640 N N . VAL A 1 94 ? -6.965 13.727 21.491 1.00 78.38 94 VAL A N 1
ATOM 641 C CA . VAL A 1 94 ? -6.981 14.746 20.431 1.00 78.38 94 VAL A CA 1
ATOM 642 C C . VAL A 1 94 ? -6.752 16.128 21.030 1.00 78.38 94 VAL A C 1
ATOM 644 O O . VAL A 1 94 ? -5.908 16.865 20.526 1.00 78.38 94 VAL A O 1
ATOM 647 N N . GLY A 1 95 ? -7.409 16.455 22.149 1.00 76.75 95 GLY A N 1
ATOM 648 C CA . GLY A 1 95 ? -7.155 17.706 22.867 1.00 76.75 95 GLY A CA 1
ATOM 649 C C . GLY A 1 95 ? -5.679 17.874 23.244 1.00 76.75 95 GLY A C 1
ATOM 650 O O . GLY A 1 95 ? -5.118 18.958 23.090 1.00 76.75 95 GLY A O 1
ATOM 651 N N . ALA A 1 96 ? -5.015 16.796 23.672 1.00 81.88 96 ALA A N 1
ATOM 652 C CA . ALA A 1 96 ? -3.583 16.806 23.962 1.00 81.88 96 ALA A CA 1
ATOM 653 C C . ALA A 1 96 ? -2.743 17.033 22.698 1.00 81.88 96 ALA A C 1
ATOM 655 O O . ALA A 1 96 ? -1.883 17.909 22.682 1.00 81.88 96 ALA A O 1
ATOM 656 N N . ALA A 1 97 ? -3.014 16.283 21.629 1.00 76.12 97 ALA A N 1
ATOM 657 C CA . ALA A 1 97 ? -2.274 16.372 20.375 1.00 76.12 97 ALA A CA 1
ATOM 658 C C . ALA A 1 97 ? -2.379 17.761 19.719 1.00 76.12 97 ALA A C 1
ATOM 660 O O . ALA A 1 97 ? -1.373 18.279 19.232 1.00 76.12 97 ALA A O 1
ATOM 661 N N . VAL A 1 98 ? -3.565 18.379 19.766 1.00 72.75 98 VAL A N 1
ATOM 662 C CA . VAL A 1 98 ? -3.803 19.751 19.293 1.00 72.75 98 VAL A CA 1
ATOM 663 C C . VAL A 1 98 ? -3.045 20.754 20.160 1.00 72.75 98 VAL A C 1
ATOM 665 O O . VAL A 1 98 ? -2.348 21.613 19.631 1.00 72.75 98 VAL A O 1
ATOM 668 N N . ASN A 1 99 ? -3.124 20.624 21.489 1.00 74.56 99 ASN A N 1
ATOM 669 C CA . ASN A 1 99 ? -2.502 21.579 22.409 1.00 74.56 99 ASN A CA 1
ATOM 670 C C . ASN A 1 99 ? -0.965 21.588 22.350 1.00 74.56 99 ASN A C 1
ATOM 672 O O . ASN A 1 99 ? -0.343 22.586 22.703 1.00 74.56 99 ASN A O 1
ATOM 676 N N . VAL A 1 100 ? -0.346 20.481 21.938 1.00 72.94 100 VAL A N 1
ATOM 677 C CA . VAL A 1 100 ? 1.114 20.391 21.768 1.00 72.94 100 VAL A CA 1
ATOM 678 C C . VAL A 1 100 ? 1.565 20.596 20.318 1.00 72.94 100 VAL A C 1
ATOM 680 O O . VAL A 1 100 ? 2.746 20.404 20.030 1.00 72.94 100 VAL A O 1
ATOM 683 N N . GLU A 1 101 ? 0.633 20.906 19.406 1.00 73.50 101 GLU A N 1
ATOM 684 C CA . GLU A 1 101 ? 0.872 21.006 17.959 1.00 73.50 101 GLU A CA 1
ATOM 685 C C . GLU A 1 101 ? 1.584 19.758 17.391 1.00 73.50 101 GLU A C 1
ATOM 687 O O . GLU A 1 101 ? 2.434 19.834 16.504 1.00 73.50 101 GLU A O 1
ATOM 692 N N . ALA A 1 102 ? 1.259 18.567 17.915 1.00 67.25 102 ALA A N 1
ATOM 693 C CA . ALA A 1 102 ? 1.911 17.318 17.502 1.00 67.25 102 ALA A CA 1
ATOM 694 C C . ALA A 1 102 ? 1.543 16.892 16.076 1.00 67.25 102 ALA A C 1
ATOM 696 O O . ALA A 1 102 ? 2.267 16.089 15.483 1.00 67.25 102 ALA A O 1
ATOM 697 N N . MET A 1 103 ? 0.421 17.385 15.549 1.00 68.38 103 MET A N 1
ATOM 698 C CA . MET A 1 103 ? -0.111 17.015 14.241 1.00 68.38 103 MET A CA 1
ATOM 699 C C . MET A 1 103 ? -0.237 18.243 13.339 1.00 68.38 103 MET A C 1
ATOM 701 O O . MET A 1 103 ? -0.335 19.378 13.809 1.00 68.38 103 MET A O 1
ATOM 705 N N . SER A 1 104 ? -0.271 18.009 12.025 1.00 71.69 104 SER A N 1
ATOM 706 C CA . SER A 1 104 ? -0.545 19.068 11.053 1.00 71.69 104 SER A CA 1
ATOM 707 C C . SER A 1 104 ? -1.930 19.682 11.284 1.00 71.69 104 SER A C 1
ATOM 709 O O . SER A 1 104 ? -2.834 19.035 11.816 1.00 71.69 104 SER A O 1
ATOM 711 N N . ARG A 1 105 ? -2.138 20.921 10.824 1.00 67.38 105 ARG A N 1
ATOM 712 C CA . ARG A 1 105 ? -3.426 21.624 10.950 1.00 67.38 105 ARG A CA 1
ATOM 713 C C . ARG A 1 105 ? -4.611 20.799 10.435 1.00 67.38 105 ARG A C 1
ATOM 715 O O . ARG A 1 105 ? -5.651 20.749 11.080 1.00 67.38 105 ARG A O 1
ATOM 722 N N . ALA A 1 106 ? -4.451 20.119 9.304 1.00 65.31 106 ALA A N 1
ATOM 723 C CA . ALA A 1 106 ? -5.508 19.284 8.743 1.00 65.31 106 ALA A CA 1
ATOM 724 C C . ALA A 1 106 ? -5.741 17.995 9.544 1.00 65.31 106 ALA A C 1
ATOM 726 O O . ALA A 1 106 ? -6.890 17.608 9.731 1.00 65.31 106 ALA A O 1
ATOM 727 N N . ALA A 1 107 ? -4.685 17.365 10.069 1.00 65.12 107 ALA A N 1
ATOM 728 C CA . ALA A 1 107 ? -4.828 16.218 10.964 1.00 65.12 107 ALA A CA 1
ATOM 729 C C . ALA A 1 107 ? -5.518 16.610 12.283 1.00 65.12 107 ALA A C 1
ATOM 731 O O . ALA A 1 107 ? -6.368 15.865 12.764 1.00 65.12 107 ALA A O 1
ATOM 732 N N . ASN A 1 108 ? -5.233 17.805 12.815 1.00 66.81 108 ASN A N 1
ATOM 733 C CA . ASN A 1 108 ? -5.956 18.375 13.954 1.00 66.81 108 ASN A CA 1
ATOM 734 C C . ASN A 1 108 ? -7.450 18.542 13.638 1.00 66.81 108 ASN A C 1
ATOM 736 O O . ASN A 1 108 ? -8.286 18.060 14.394 1.00 66.81 108 ASN A O 1
ATOM 740 N N . VAL A 1 109 ? -7.797 19.154 12.499 1.00 65.88 109 VAL A N 1
ATOM 741 C CA . VAL A 1 109 ? -9.202 19.337 12.080 1.00 65.88 109 VAL A CA 1
ATOM 742 C C . VAL A 1 109 ? -9.915 17.994 11.884 1.00 65.88 109 VAL A C 1
ATOM 744 O O . VAL A 1 109 ? -11.024 17.815 12.383 1.00 65.88 109 VAL A O 1
ATOM 747 N N . ALA A 1 110 ? -9.281 17.033 11.208 1.00 67.00 110 ALA A N 1
ATOM 748 C CA . ALA A 1 110 ? -9.853 15.708 10.981 1.00 67.00 110 ALA A CA 1
ATOM 749 C C . ALA A 1 110 ? -10.052 14.936 12.293 1.00 67.00 110 ALA A C 1
ATOM 751 O O . ALA A 1 110 ? -11.121 14.371 12.520 1.00 67.00 110 ALA A O 1
ATOM 752 N N . GLY A 1 111 ? -9.054 14.953 13.183 1.00 69.19 111 GLY A N 1
ATOM 753 C CA . GLY A 1 111 ? -9.158 14.316 14.493 1.00 69.19 111 GLY A CA 1
ATOM 754 C C . GLY A 1 111 ? -10.285 14.914 15.335 1.00 69.19 111 GLY A C 1
ATOM 755 O O . GLY A 1 111 ? -11.045 14.201 15.979 1.00 69.19 111 GLY A O 1
ATOM 756 N N . LEU A 1 112 ? -10.474 16.229 15.267 1.00 67.19 112 LEU A N 1
ATOM 757 C CA . LEU A 1 112 ? -11.561 16.900 15.974 1.00 67.19 112 LEU A CA 1
ATOM 758 C C . LEU A 1 112 ? -12.939 16.598 15.381 1.00 67.19 112 LEU A C 1
ATOM 760 O O . LEU A 1 112 ? -13.896 16.450 16.137 1.00 67.19 112 LEU A O 1
ATOM 764 N N . ALA A 1 113 ? -13.048 16.433 14.061 1.00 66.62 113 ALA A N 1
ATOM 765 C CA . ALA A 1 113 ? -14.288 15.987 13.428 1.00 66.62 113 ALA A CA 1
ATOM 766 C C . ALA A 1 113 ? -14.684 14.574 13.890 1.00 66.62 113 ALA A C 1
ATOM 768 O O . ALA A 1 113 ? -15.844 14.330 14.215 1.00 66.62 113 ALA A O 1
ATOM 769 N N . VAL A 1 114 ? -13.722 13.654 13.999 1.00 68.56 114 VAL A N 1
ATOM 770 C CA . VAL A 1 114 ? -13.970 12.310 14.548 1.00 68.56 114 VAL A CA 1
ATOM 771 C C . VAL A 1 114 ? -14.350 12.381 16.030 1.00 68.56 114 VAL A C 1
ATOM 773 O O . VAL A 1 114 ? -15.251 11.665 16.457 1.00 68.56 114 VAL A O 1
ATOM 776 N N . ALA A 1 115 ? -13.730 13.276 16.808 1.00 68.56 115 ALA A N 1
ATOM 777 C CA . ALA A 1 115 ? -14.060 13.453 18.223 1.00 68.56 115 ALA A CA 1
ATOM 778 C C . ALA A 1 115 ? -15.496 13.960 18.381 1.00 68.56 115 ALA A C 1
ATOM 780 O O . ALA A 1 115 ? -16.231 13.464 19.227 1.00 68.56 115 ALA A O 1
ATOM 781 N N . ALA A 1 116 ? -15.914 14.889 17.522 1.00 65.88 116 ALA A N 1
ATOM 782 C CA . ALA A 1 116 ? -17.282 15.381 17.456 1.00 65.88 116 ALA A CA 1
ATOM 783 C C . ALA A 1 116 ? -18.287 14.266 17.116 1.00 65.88 116 ALA A C 1
ATOM 785 O O . ALA A 1 116 ? -19.327 14.170 17.758 1.00 65.88 116 ALA A O 1
ATOM 786 N N . VAL A 1 117 ? -17.972 13.378 16.167 1.00 68.62 117 VAL A N 1
ATOM 787 C CA . VAL A 1 117 ? -18.820 12.209 15.868 1.00 68.62 117 VAL A CA 1
ATOM 788 C C . VAL A 1 117 ? -18.884 11.246 17.056 1.00 68.62 117 VAL A C 1
ATOM 790 O O . VAL A 1 117 ? -19.965 10.766 17.385 1.00 68.62 117 VAL A O 1
ATOM 793 N N . ALA A 1 118 ? -17.759 10.990 17.728 1.00 67.25 118 ALA A N 1
ATOM 794 C CA . ALA A 1 118 ? -17.726 10.146 18.922 1.00 67.25 118 ALA A CA 1
ATOM 795 C C . ALA A 1 118 ? -18.575 10.734 20.060 1.00 67.25 118 ALA A C 1
ATOM 797 O O . ALA A 1 118 ? -19.302 9.996 20.714 1.00 67.25 118 ALA A O 1
ATOM 798 N N . VAL A 1 119 ? -18.533 12.057 20.245 1.00 67.12 119 VAL A N 1
ATOM 799 C CA . VAL A 1 119 ? -19.388 12.797 21.186 1.00 67.12 119 VAL A CA 1
ATOM 800 C C . VAL A 1 119 ? -20.862 12.628 20.839 1.00 67.12 119 VAL A C 1
ATOM 802 O O . VAL A 1 119 ? -21.648 12.321 21.722 1.00 67.12 119 VAL A O 1
ATOM 805 N N . LEU A 1 120 ? -21.245 12.803 19.569 1.00 65.75 120 LEU A N 1
ATOM 806 C CA . LEU A 1 120 ? -22.635 12.619 19.137 1.00 65.75 120 LEU A CA 1
ATOM 807 C C . LEU A 1 120 ? -23.112 11.193 19.385 1.00 65.75 120 LEU A C 1
ATOM 809 O O . LEU A 1 120 ? -24.212 10.990 19.884 1.00 65.75 120 LEU A O 1
ATOM 813 N N . ALA A 1 121 ? -22.285 10.211 19.031 1.00 68.25 121 ALA A N 1
ATOM 814 C CA . ALA A 1 121 ? -22.598 8.810 19.244 1.00 68.25 121 ALA A CA 1
ATOM 815 C C . ALA A 1 121 ? -22.748 8.488 20.737 1.00 68.25 121 ALA A C 1
ATOM 817 O O . ALA A 1 121 ? -23.652 7.739 21.096 1.00 68.25 121 ALA A O 1
ATOM 818 N N . ASP A 1 122 ? -21.908 9.068 21.599 1.00 68.00 122 ASP A N 1
ATOM 819 C CA . ASP A 1 122 ? -22.009 8.880 23.047 1.00 68.00 122 ASP A CA 1
ATOM 820 C C . ASP A 1 122 ? -23.241 9.586 23.629 1.00 68.00 122 ASP A C 1
ATOM 822 O O . ASP A 1 122 ? -23.983 8.961 24.380 1.00 68.00 122 ASP A O 1
ATOM 826 N N . ASP A 1 123 ? -23.539 10.823 23.215 1.00 69.69 123 ASP A N 1
ATOM 827 C CA . ASP A 1 123 ? -24.704 11.587 23.689 1.00 69.69 123 ASP A CA 1
ATOM 828 C C . ASP A 1 123 ? -26.053 11.007 23.220 1.00 69.69 123 ASP A C 1
ATOM 830 O O . ASP A 1 123 ? -27.075 11.222 23.875 1.00 69.69 123 ASP A O 1
ATOM 834 N N . LEU A 1 124 ? -26.074 10.229 22.127 1.00 67.31 124 LEU A N 1
ATOM 835 C CA . LEU A 1 124 ? -27.238 9.414 21.740 1.00 67.31 124 LEU A CA 1
ATOM 836 C C . LEU A 1 124 ? -27.543 8.310 22.766 1.00 67.31 124 LEU A C 1
ATOM 838 O O . LEU A 1 124 ? -28.674 7.831 22.830 1.00 67.31 124 LEU A O 1
ATOM 842 N N . VAL A 1 125 ? -26.548 7.899 23.557 1.00 67.06 125 VAL A N 1
ATOM 843 C CA . VAL A 1 125 ? -26.662 6.825 24.554 1.00 67.06 125 VAL A CA 1
ATOM 844 C C . VAL A 1 125 ? -26.668 7.379 25.987 1.00 67.06 125 VAL A C 1
ATOM 846 O O . VAL A 1 125 ? -27.383 6.863 26.840 1.00 67.06 125 VAL A O 1
ATOM 849 N N . MET A 1 126 ? -25.899 8.427 26.282 1.00 64.50 126 MET A N 1
ATOM 850 C CA . MET A 1 126 ? -25.919 9.170 27.544 1.00 64.50 126 MET A CA 1
ATOM 851 C C . MET A 1 126 ? -26.469 10.565 27.280 1.00 64.50 126 MET A C 1
ATOM 853 O O . MET A 1 126 ? -25.698 11.403 26.833 1.00 64.50 126 MET A O 1
ATOM 857 N N . PRO A 1 127 ? -27.748 10.853 27.580 1.00 69.81 127 PRO A N 1
ATOM 858 C CA . PRO A 1 127 ? -28.348 12.121 27.198 1.00 69.81 127 PRO A CA 1
ATOM 859 C C . PRO A 1 127 ? -27.488 13.304 27.669 1.00 69.81 127 PRO A C 1
ATOM 861 O O . PRO A 1 127 ? -27.431 13.610 28.860 1.00 69.81 127 PRO A O 1
ATOM 864 N N . HIS A 1 128 ? -26.804 13.944 26.716 1.00 75.75 128 HIS A N 1
ATOM 865 C CA . HIS A 1 128 ? -26.181 15.267 26.828 1.00 75.75 128 HIS A CA 1
ATOM 866 C C . HIS A 1 128 ? -25.008 15.408 27.809 1.00 75.75 128 HIS A C 1
ATOM 868 O O . HIS A 1 128 ? -24.612 16.537 28.119 1.00 75.75 128 HIS A O 1
ATOM 874 N N . ALA A 1 129 ? -24.439 14.310 28.312 1.00 80.31 129 ALA A N 1
ATOM 875 C CA . ALA A 1 129 ? -23.334 14.374 29.267 1.00 80.31 129 ALA A CA 1
ATOM 876 C C . ALA A 1 129 ? -22.027 14.866 28.616 1.00 80.31 129 ALA A C 1
ATOM 878 O O . ALA A 1 129 ? -21.307 15.675 29.215 1.00 80.31 129 ALA A O 1
ATOM 879 N N . CYS A 1 130 ? -21.738 14.443 27.381 1.00 78.38 130 CYS A N 1
ATOM 880 C CA . CYS A 1 130 ? -20.592 14.935 26.622 1.00 78.38 130 CYS A CA 1
ATOM 881 C C . CYS A 1 130 ? -20.809 16.375 26.154 1.00 78.38 130 CYS A C 1
ATOM 883 O O . CYS A 1 130 ? -19.893 17.189 26.285 1.00 78.38 130 CYS A O 1
ATOM 885 N N . ALA A 1 131 ? -22.011 16.733 25.690 1.00 76.44 131 ALA A N 1
ATOM 886 C CA . ALA A 1 131 ? -22.355 18.117 25.365 1.00 76.44 131 ALA A CA 1
ATOM 887 C C . ALA A 1 131 ? -22.165 19.057 26.570 1.00 76.44 131 ALA A C 1
ATOM 889 O O . ALA A 1 131 ? -21.567 20.125 26.428 1.00 76.44 131 ALA A O 1
ATOM 890 N N . ALA A 1 132 ? -22.607 18.648 27.765 1.00 77.88 132 ALA A N 1
ATOM 891 C CA . ALA A 1 132 ? -22.408 19.400 29.005 1.00 77.88 132 ALA A CA 1
ATOM 892 C C . ALA A 1 132 ? -20.916 19.583 29.344 1.00 77.88 132 ALA A C 1
ATOM 894 O O . ALA A 1 132 ? -20.483 20.692 29.672 1.00 77.88 132 ALA A O 1
ATOM 895 N N . TYR A 1 133 ? -20.115 18.519 29.216 1.00 83.12 133 TYR A N 1
ATOM 896 C CA . TYR A 1 133 ? -18.660 18.577 29.384 1.00 83.12 133 TYR A CA 1
ATOM 897 C C . TYR A 1 133 ? -17.998 19.553 28.396 1.00 83.12 133 TYR A C 1
ATOM 899 O O . TYR A 1 133 ? -17.189 20.395 28.797 1.00 83.12 133 TYR A O 1
ATOM 907 N N . LEU A 1 134 ? -18.352 19.472 27.111 1.00 76.75 134 LEU A N 1
ATOM 908 C CA . LEU A 1 134 ? -17.789 20.336 26.076 1.00 76.75 134 LEU A CA 1
ATOM 909 C C . LEU A 1 134 ? -18.142 21.799 26.326 1.00 76.75 134 LEU A C 1
ATOM 911 O O . LEU A 1 134 ? -17.246 22.638 26.323 1.00 76.75 134 LEU A O 1
ATOM 915 N N . ALA A 1 135 ? -19.407 22.098 26.635 1.00 75.50 135 ALA A N 1
ATOM 916 C CA . ALA A 1 135 ? -19.847 23.454 26.951 1.00 75.50 135 ALA A CA 1
ATOM 917 C C . ALA A 1 135 ? -19.027 24.070 28.097 1.00 75.50 135 ALA A C 1
ATOM 919 O O . ALA A 1 135 ? -18.581 25.216 27.999 1.00 75.50 135 ALA A O 1
ATOM 920 N N . LYS A 1 136 ? -18.757 23.291 29.154 1.00 81.31 136 LYS A N 1
ATOM 921 C CA . LYS A 1 136 ? -17.892 23.705 30.267 1.00 81.31 136 LYS A CA 1
ATOM 922 C C . LYS A 1 136 ? -16.460 23.994 29.811 1.00 81.31 136 LYS A C 1
ATOM 924 O O . LYS A 1 136 ? -15.930 25.057 30.137 1.00 81.31 136 LYS A O 1
ATOM 929 N N . THR A 1 137 ? -15.831 23.068 29.089 1.00 78.44 137 THR A N 1
ATOM 930 C CA . THR A 1 137 ? -14.444 23.226 28.618 1.00 78.44 137 THR A CA 1
ATOM 931 C C . THR A 1 137 ? -14.303 24.487 27.764 1.00 78.44 137 THR A C 1
ATOM 933 O O . THR A 1 137 ? -13.447 25.327 28.031 1.00 78.44 137 THR A O 1
ATOM 936 N N . MET A 1 138 ? -15.229 24.686 26.823 1.00 72.81 138 MET A N 1
ATOM 937 C CA . MET A 1 138 ? -15.246 25.836 25.916 1.00 72.81 138 MET A CA 1
ATOM 938 C C . MET A 1 138 ? -15.424 27.166 26.643 1.00 72.81 138 MET A C 1
ATOM 940 O O . MET A 1 138 ? -14.711 28.127 26.355 1.00 72.81 138 MET A O 1
ATOM 944 N N . ALA A 1 139 ? -16.363 27.230 27.592 1.00 72.62 139 ALA A N 1
ATOM 945 C CA . ALA A 1 139 ? -16.607 28.441 28.364 1.00 72.62 139 ALA A CA 1
ATOM 946 C C . ALA A 1 139 ? -15.365 28.850 29.169 1.00 72.62 139 ALA A C 1
ATOM 948 O O . ALA A 1 139 ? -15.007 30.026 29.200 1.00 72.62 139 ALA A O 1
ATOM 949 N N . GLY A 1 140 ? -14.681 27.887 29.789 1.00 73.44 140 GLY A N 1
ATOM 950 C CA . GLY A 1 140 ? -13.475 28.177 30.556 1.00 73.44 140 GLY A CA 1
ATOM 951 C C . GLY A 1 140 ? -12.280 28.586 29.697 1.00 73.44 140 GLY A C 1
ATOM 952 O O . GLY A 1 140 ? -11.591 29.543 30.047 1.00 73.44 140 GLY A O 1
ATOM 953 N N . ASP A 1 141 ? -12.071 27.933 28.551 1.00 74.00 141 ASP A N 1
ATOM 954 C CA . ASP A 1 141 ? -10.987 28.291 27.626 1.00 74.00 141 ASP A CA 1
ATOM 955 C C . ASP A 1 141 ? -11.197 29.687 27.016 1.00 74.00 141 ASP A C 1
ATOM 957 O O . ASP A 1 141 ? -10.238 30.451 26.860 1.00 74.00 141 ASP A O 1
ATOM 961 N N . LEU A 1 142 ? -12.459 30.054 26.747 1.00 73.31 142 LEU A N 1
ATOM 962 C CA . LEU A 1 142 ? -12.854 31.402 26.332 1.00 73.31 142 LEU A CA 1
ATOM 963 C C . LEU A 1 142 ? -12.536 32.442 27.404 1.00 73.31 142 LEU A C 1
ATOM 965 O O . LEU A 1 142 ? -11.895 33.449 27.104 1.00 73.31 142 LEU A O 1
ATOM 969 N N . VAL A 1 143 ? -12.936 32.192 28.652 1.00 75.00 143 VAL A N 1
ATOM 970 C CA . VAL A 1 143 ? -12.674 33.106 29.777 1.00 75.00 143 VAL A CA 1
ATOM 971 C C . VAL A 1 143 ? -11.174 33.285 30.021 1.00 75.00 143 VAL A C 1
ATOM 973 O O . VAL A 1 143 ? -10.729 34.381 30.362 1.00 75.00 143 VAL A O 1
ATOM 976 N N . ALA A 1 144 ? -10.379 32.236 29.825 1.00 68.94 144 ALA A N 1
ATOM 977 C CA . ALA A 1 144 ? -8.937 32.288 30.029 1.00 68.94 144 ALA A CA 1
ATOM 978 C C . ALA A 1 144 ? -8.156 32.941 28.879 1.00 68.94 144 ALA A C 1
ATOM 980 O O . ALA A 1 144 ? -6.942 33.106 29.004 1.00 68.94 144 ALA A O 1
ATOM 981 N N . GLY A 1 145 ? -8.820 33.311 27.778 1.00 69.62 145 GLY A N 1
ATOM 982 C CA . GLY A 1 145 ? -8.160 33.893 26.610 1.00 69.62 145 GLY A CA 1
ATOM 983 C C . GLY A 1 145 ? -7.211 32.915 25.916 1.00 69.62 145 GLY A C 1
ATOM 984 O O . GLY A 1 145 ? -6.208 33.328 25.358 1.00 69.62 145 GLY A O 1
ATOM 985 N N . LYS A 1 146 ? -7.483 31.603 25.968 1.00 67.19 146 LYS A N 1
ATOM 986 C CA . LYS A 1 146 ? -6.658 30.589 25.279 1.00 67.19 146 LYS A CA 1
ATOM 987 C C . LYS A 1 146 ? -7.032 30.413 23.800 1.00 67.19 146 LYS A C 1
ATOM 989 O O . LYS A 1 146 ? -6.437 29.600 23.098 1.00 67.19 146 LYS A O 1
ATOM 994 N N . LEU A 1 147 ? -7.998 31.190 23.309 1.00 64.12 147 LEU A N 1
ATOM 995 C CA . LEU A 1 147 ? -8.634 31.044 21.993 1.00 64.12 147 LEU A CA 1
ATOM 996 C C . LEU A 1 147 ? -8.071 31.983 20.924 1.00 64.12 147 LEU A C 1
ATOM 998 O O . LEU A 1 147 ? -8.777 32.447 20.020 1.00 64.12 147 LEU A O 1
ATOM 1002 N N . ASP A 1 148 ? -6.788 32.286 21.037 1.00 62.34 148 ASP A N 1
ATOM 1003 C CA . ASP A 1 148 ? -6.169 33.335 20.233 1.00 62.34 148 ASP A CA 1
ATOM 1004 C C . ASP A 1 148 ? -5.756 32.837 18.842 1.00 62.34 148 ASP A C 1
ATOM 1006 O O . ASP A 1 148 ? -5.527 33.636 17.936 1.00 62.34 148 ASP A O 1
ATOM 1010 N N . THR A 1 149 ? -5.733 31.518 18.637 1.00 66.00 149 THR A N 1
ATOM 1011 C CA . THR A 1 149 ? -5.391 30.904 17.347 1.00 66.00 149 THR A CA 1
ATOM 1012 C C . THR A 1 149 ? -6.628 30.682 16.474 1.00 66.00 149 THR A C 1
ATOM 1014 O O . THR A 1 149 ? -7.727 30.379 16.952 1.00 66.00 149 THR A O 1
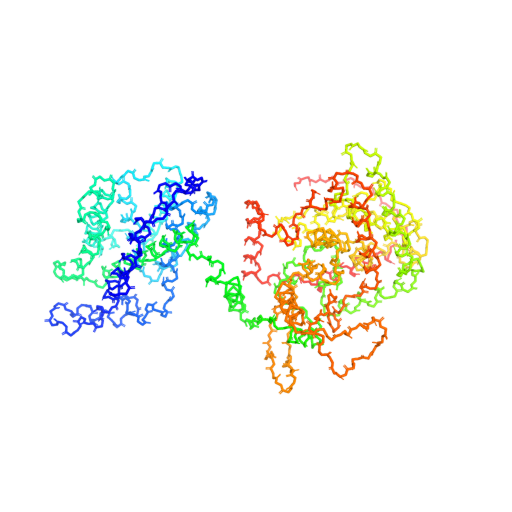ATOM 1017 N N . LEU A 1 150 ? -6.449 30.816 15.158 1.00 68.06 150 LEU A N 1
ATOM 1018 C CA . LEU A 1 150 ? -7.495 30.530 14.173 1.00 68.06 150 LEU A CA 1
ATOM 1019 C C . LEU A 1 150 ? -7.934 29.061 14.221 1.00 68.06 150 LEU A C 1
ATOM 1021 O O . LEU A 1 150 ? -9.112 28.786 13.994 1.00 68.06 150 LEU A O 1
ATOM 1025 N N . GLU A 1 151 ? -7.021 28.133 14.536 1.00 63.75 151 GLU A N 1
ATOM 1026 C CA . GLU A 1 151 ? -7.358 26.729 14.767 1.00 63.75 151 GLU A CA 1
ATOM 1027 C C . GLU A 1 151 ? -8.380 26.598 15.893 1.00 63.75 151 GLU A C 1
ATOM 1029 O O . GLU A 1 151 ? -9.483 26.119 15.644 1.00 63.75 151 GLU A O 1
ATOM 1034 N N . TRP A 1 152 ? -8.080 27.092 17.098 1.00 67.06 152 TRP A N 1
ATOM 1035 C CA . TRP A 1 152 ? -8.993 26.965 18.235 1.00 67.06 152 TRP A CA 1
ATOM 1036 C C . TRP A 1 152 ? -10.352 27.620 17.974 1.00 67.06 152 TRP A C 1
ATOM 1038 O O . TRP A 1 152 ? -11.380 27.044 18.317 1.00 67.06 152 TRP A O 1
ATOM 1048 N N . ARG A 1 153 ? -10.400 28.760 17.278 1.00 69.50 153 ARG A N 1
ATOM 1049 C CA . ARG A 1 153 ? -11.674 29.403 16.906 1.00 69.50 153 ARG A CA 1
ATOM 1050 C C . ARG A 1 153 ? -12.523 28.550 15.964 1.00 69.50 153 ARG A C 1
ATOM 1052 O O . ARG A 1 153 ? -13.729 28.449 16.170 1.00 69.50 153 ARG A O 1
ATOM 1059 N N . ALA A 1 154 ? -11.915 27.919 14.959 1.00 66.25 154 ALA A N 1
ATOM 1060 C CA . ALA A 1 154 ? -12.628 27.042 14.027 1.00 66.25 154 ALA A CA 1
ATOM 1061 C C . ALA A 1 154 ? -13.150 25.776 14.724 1.00 66.25 154 ALA A C 1
ATOM 1063 O O . ALA A 1 154 ? -14.290 25.364 14.511 1.00 66.25 154 ALA A O 1
ATOM 1064 N N . VAL A 1 155 ? -12.330 25.201 15.604 1.00 63.09 155 VAL A N 1
ATOM 1065 C CA . VAL A 1 155 ? -12.690 24.041 16.427 1.00 63.09 155 VAL A CA 1
ATOM 1066 C C . VAL A 1 155 ? -13.873 24.363 17.325 1.00 63.09 155 VAL A C 1
ATOM 1068 O O . VAL A 1 155 ? -14.835 23.600 17.386 1.00 63.09 155 VAL A O 1
ATOM 1071 N N . LEU A 1 156 ? -13.838 25.523 17.975 1.00 65.06 156 LEU A N 1
ATOM 1072 C CA . LEU A 1 156 ? -14.914 25.959 18.847 1.00 65.06 156 LEU A CA 1
ATOM 1073 C C . LEU A 1 156 ? -16.203 26.267 18.099 1.00 65.06 156 LEU A C 1
ATOM 1075 O O . LEU A 1 156 ? -17.273 25.908 18.577 1.00 65.06 156 LEU A O 1
ATOM 1079 N N . ALA A 1 157 ? -16.113 26.911 16.935 1.00 66.81 157 ALA A N 1
ATOM 1080 C CA . ALA A 1 157 ? -17.280 27.166 16.105 1.00 66.81 157 ALA A CA 1
ATOM 1081 C C . ALA A 1 157 ? -17.960 25.847 15.708 1.00 66.81 157 ALA A C 1
ATOM 1083 O O . ALA A 1 157 ? -19.175 25.726 15.826 1.00 66.81 157 ALA A O 1
ATOM 1084 N N . PHE A 1 158 ? -17.176 24.839 15.313 1.00 65.56 158 PHE A N 1
ATOM 1085 C CA . PHE A 1 158 ? -17.696 23.534 14.911 1.00 65.56 158 PHE A CA 1
ATOM 1086 C C . PHE A 1 158 ? -18.298 22.748 16.084 1.00 65.56 158 PHE A C 1
ATOM 1088 O O . PHE A 1 158 ? -19.451 22.329 16.019 1.00 65.56 158 PHE A O 1
ATOM 1095 N N . VAL A 1 159 ? -17.552 22.586 17.181 1.00 64.25 159 VAL A N 1
ATOM 1096 C CA . VAL A 1 159 ? -18.013 21.842 18.366 1.00 64.25 159 VAL A CA 1
ATOM 1097 C C . VAL A 1 159 ? -19.178 22.564 19.058 1.00 64.25 159 VAL A C 1
ATOM 1099 O O . VAL A 1 159 ? -20.096 21.919 19.555 1.00 64.25 159 VAL A O 1
ATOM 1102 N N . GLY A 1 160 ? -19.186 23.898 19.042 1.00 66.19 160 GLY A N 1
ATOM 1103 C CA . GLY A 1 160 ? -20.229 24.720 19.646 1.00 66.19 160 GLY A CA 1
ATOM 1104 C C . GLY A 1 160 ? -21.511 24.681 18.825 1.00 66.19 160 GLY A C 1
ATOM 1105 O O . GLY A 1 160 ? -22.586 24.509 19.392 1.00 66.19 160 GLY A O 1
ATOM 1106 N N . ALA A 1 161 ? -21.402 24.749 17.494 1.00 67.94 161 ALA A N 1
ATOM 1107 C CA . ALA A 1 161 ? -22.532 24.529 16.593 1.00 67.94 161 ALA A CA 1
ATOM 1108 C C . ALA A 1 161 ? -23.102 23.113 16.741 1.00 67.94 161 ALA A C 1
ATOM 1110 O O . ALA A 1 161 ? -24.318 22.940 16.714 1.00 67.94 161 ALA A O 1
ATOM 1111 N N . LEU A 1 162 ? -22.243 22.114 16.955 1.00 64.50 162 LEU A N 1
ATOM 1112 C CA . LEU A 1 162 ? -22.669 20.740 17.182 1.00 64.50 162 LEU A CA 1
ATOM 1113 C C . LEU A 1 162 ? -23.426 20.581 18.503 1.00 64.50 162 LEU A C 1
ATOM 1115 O O . LEU A 1 162 ? -24.538 20.063 18.506 1.00 64.50 162 LEU A O 1
ATOM 1119 N N . ALA A 1 163 ? -22.861 21.071 19.608 1.00 63.31 163 ALA A N 1
ATOM 1120 C CA . ALA A 1 163 ? -23.514 21.042 20.913 1.00 63.31 163 ALA A CA 1
ATOM 1121 C C . ALA A 1 163 ? -24.843 21.814 20.884 1.00 63.31 163 ALA A C 1
ATOM 1123 O O . ALA A 1 163 ? -25.855 21.315 21.370 1.00 63.31 163 ALA A O 1
ATOM 1124 N N . ALA A 1 164 ? -24.869 22.990 20.249 1.00 66.62 164 ALA A N 1
ATOM 1125 C CA . ALA A 1 164 ? -26.089 23.766 20.048 1.00 6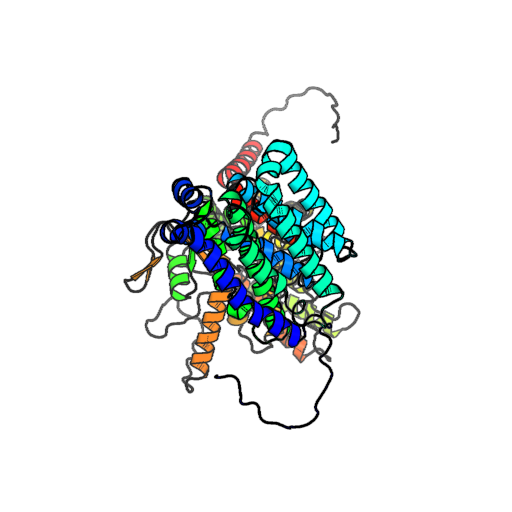6.62 164 ALA A CA 1
ATOM 1126 C C . ALA A 1 164 ? -27.117 23.018 19.186 1.00 66.62 164 ALA A C 1
ATOM 1128 O O . ALA A 1 164 ? -28.303 23.055 19.501 1.00 66.62 164 ALA A O 1
ATOM 1129 N N . GLY A 1 165 ? -26.678 22.310 18.143 1.00 68.88 165 GLY A N 1
ATOM 1130 C CA . GLY A 1 165 ? -27.527 21.476 17.294 1.00 68.88 165 GLY A CA 1
ATOM 1131 C C . GLY A 1 165 ? -28.154 20.311 18.058 1.00 68.88 165 GLY A C 1
ATOM 1132 O O . GLY A 1 165 ? -29.366 20.128 17.988 1.00 68.88 165 GLY A O 1
ATOM 1133 N N . VAL A 1 166 ? -27.363 19.577 18.849 1.00 64.31 166 VAL A N 1
ATOM 1134 C CA . VAL A 1 166 ? -27.862 18.502 19.726 1.00 64.31 166 VAL A CA 1
ATOM 1135 C C . VAL A 1 166 ? -28.899 19.056 20.698 1.00 64.31 166 VAL A C 1
ATOM 1137 O O . VAL A 1 166 ? -30.012 18.545 20.768 1.00 64.31 166 VAL A O 1
ATOM 1140 N N . VAL A 1 167 ? -28.564 20.150 21.387 1.00 65.00 167 VAL A N 1
ATOM 1141 C CA . VAL A 1 167 ? -29.431 20.820 22.365 1.00 65.00 167 VAL A CA 1
ATOM 1142 C C . VAL A 1 167 ? -30.729 21.331 21.722 1.00 65.00 167 VAL A C 1
ATOM 1144 O O . VAL A 1 167 ? -31.802 21.182 22.312 1.00 65.00 167 VAL A O 1
ATOM 1147 N N . ALA A 1 168 ? -30.660 21.889 20.510 1.00 68.25 168 ALA A N 1
ATOM 1148 C CA . ALA A 1 168 ? -31.820 22.356 19.754 1.00 68.25 168 ALA A CA 1
ATOM 1149 C C . ALA A 1 168 ? -32.737 21.201 19.325 1.00 68.25 168 ALA A C 1
ATOM 1151 O O . ALA A 1 168 ? -33.953 21.311 19.467 1.00 68.25 168 ALA A O 1
ATOM 1152 N N . LEU A 1 169 ? -32.164 20.085 18.865 1.00 67.56 169 LEU A N 1
ATOM 1153 C CA . LEU A 1 169 ? -32.914 18.893 18.456 1.00 67.56 169 LEU A CA 1
ATOM 1154 C C . LEU A 1 169 ? -33.579 18.175 19.638 1.00 67.56 169 LEU A C 1
ATOM 1156 O O . LEU A 1 169 ? -34.615 17.542 19.458 1.00 67.56 169 LEU A O 1
ATOM 1160 N N . SER A 1 170 ? -33.021 18.287 20.846 1.00 64.19 170 SER A N 1
ATOM 1161 C CA . SER A 1 170 ? -33.513 17.584 22.038 1.00 64.19 170 SER A CA 1
ATOM 1162 C C . SER A 1 170 ? -34.413 18.400 22.976 1.00 64.19 170 SER A C 1
ATOM 1164 O O . SER A 1 170 ? -34.759 17.907 24.043 1.00 64.19 170 SER A O 1
ATOM 1166 N N . GLY A 1 171 ? -34.769 19.646 22.640 1.00 66.56 171 GLY A N 1
ATOM 1167 C CA . GLY A 1 171 ? -35.568 20.501 23.532 1.00 66.56 171 GLY A CA 1
ATOM 1168 C C . GLY A 1 171 ? -34.745 21.105 24.681 1.00 66.56 171 GLY A C 1
ATOM 1169 O O . GLY A 1 171 ? -34.890 20.750 25.849 1.00 66.56 171 GLY A O 1
ATOM 1170 N N . ALA A 1 172 ? -33.885 22.066 24.339 1.00 60.72 172 ALA A N 1
ATOM 1171 C CA . ALA A 1 172 ? -32.831 22.668 25.167 1.00 60.72 172 ALA A CA 1
ATOM 1172 C C . ALA A 1 172 ? -33.152 22.993 26.639 1.00 60.72 172 ALA A C 1
ATOM 1174 O O . ALA A 1 172 ? -32.273 22.938 27.502 1.00 60.72 172 ALA A O 1
ATOM 1175 N N . LYS A 1 173 ? -34.393 23.391 26.931 1.00 64.81 173 LYS A N 1
ATOM 1176 C CA . LYS A 1 173 ? -34.759 23.999 28.215 1.00 64.81 173 LYS A CA 1
ATOM 1177 C C . LYS A 1 173 ? -34.900 22.971 29.340 1.00 64.81 173 LYS A C 1
ATOM 1179 O O . LYS A 1 173 ? -34.487 23.241 30.463 1.00 64.81 173 LYS A O 1
ATOM 1184 N N . GLU A 1 174 ? -35.440 21.796 29.034 1.00 64.62 174 GLU A N 1
ATOM 1185 C CA . GLU A 1 174 ? -35.657 20.719 30.011 1.00 64.62 174 GLU A CA 1
ATOM 1186 C C . GLU A 1 174 ? -34.372 19.927 30.265 1.00 64.62 174 GLU A C 1
ATOM 1188 O O . GLU A 1 174 ? -34.082 19.541 31.398 1.00 64.62 174 GLU A O 1
ATOM 1193 N N . VAL A 1 175 ? -33.551 19.772 29.223 1.00 64.19 175 VAL A N 1
ATOM 1194 C CA . VAL A 1 175 ? -32.248 19.104 29.290 1.00 64.19 175 VAL A CA 1
ATOM 1195 C C . VAL A 1 175 ? -31.287 19.868 30.202 1.00 64.19 175 VAL A C 1
ATOM 1197 O O . VAL A 1 175 ? -30.781 19.307 31.172 1.00 64.19 175 VAL A O 1
ATOM 1200 N N . LEU A 1 176 ? -31.074 21.167 29.958 1.00 68.00 176 LEU A N 1
ATOM 1201 C CA . LEU A 1 176 ? -30.137 21.973 30.751 1.00 68.00 176 LEU A CA 1
ATOM 1202 C C . LEU A 1 176 ? -30.610 22.195 32.193 1.00 68.00 176 LEU A C 1
ATOM 1204 O O . LEU A 1 176 ? -29.776 22.322 33.092 1.00 68.00 176 LEU A O 1
ATOM 1208 N N . ALA A 1 177 ? -31.924 22.180 32.443 1.00 73.69 177 ALA A N 1
ATOM 1209 C CA . ALA A 1 177 ? -32.469 22.272 33.796 1.00 73.69 177 ALA A CA 1
ATOM 1210 C C . ALA A 1 177 ? -31.979 21.121 34.695 1.00 73.69 177 ALA A C 1
ATOM 1212 O O . ALA A 1 177 ? -31.705 21.343 35.874 1.00 73.69 177 ALA A O 1
ATOM 1213 N N . GLY A 1 178 ? -31.778 19.924 34.129 1.00 78.19 178 GLY A N 1
ATOM 1214 C CA . GLY A 1 178 ? -31.234 18.766 34.843 1.00 78.19 178 GLY A CA 1
ATOM 1215 C C . GLY A 1 178 ? -29.745 18.865 35.196 1.00 78.19 178 GLY A C 1
ATOM 1216 O O . GLY A 1 178 ? -29.290 18.142 36.080 1.00 78.19 178 GLY A O 1
ATOM 1217 N N . TYR A 1 179 ? -28.994 19.763 34.548 1.00 82.12 179 TYR A N 1
ATOM 1218 C CA . TYR A 1 179 ? -27.546 19.926 34.738 1.00 82.12 179 TYR A CA 1
ATOM 1219 C C . TYR A 1 179 ? -27.148 21.290 35.314 1.00 82.12 179 TYR A C 1
ATOM 1221 O O . TYR A 1 179 ? -25.969 21.521 35.572 1.00 82.12 179 TYR A O 1
ATOM 1229 N N . GLY A 1 180 ? -28.096 22.205 35.541 1.00 81.69 180 GLY A N 1
ATOM 1230 C CA . GLY A 1 180 ? -27.793 23.595 35.896 1.00 81.69 180 GLY A CA 1
ATOM 1231 C C . GLY A 1 180 ? -26.872 23.748 37.113 1.00 81.69 180 GLY A C 1
ATOM 1232 O O . GLY A 1 180 ? -25.945 24.557 37.084 1.00 81.69 180 GLY A O 1
ATOM 1233 N N . ARG A 1 181 ? -27.065 22.926 38.157 1.00 86.69 181 ARG A N 1
ATOM 1234 C CA . ARG A 1 181 ? -26.216 22.967 39.362 1.00 86.69 181 ARG A CA 1
ATOM 1235 C C . ARG A 1 181 ? -24.787 22.517 39.066 1.00 86.69 181 ARG A C 1
ATOM 1237 O O . ARG A 1 181 ? -23.842 23.221 39.414 1.00 86.69 181 ARG A O 1
ATOM 1244 N N . ILE A 1 182 ? -24.623 21.359 38.417 1.00 85.44 182 ILE A N 1
ATOM 1245 C CA . ILE A 1 182 ? -23.295 20.804 38.133 1.00 85.44 182 ILE A CA 1
ATOM 1246 C C . ILE A 1 182 ? -22.544 21.642 37.098 1.00 85.44 182 ILE A C 1
ATOM 1248 O O . ILE A 1 182 ? -21.347 21.858 37.255 1.00 85.44 182 ILE A O 1
ATOM 1252 N N . LEU A 1 183 ? -23.234 22.198 36.099 1.00 82.69 183 LEU A N 1
ATOM 1253 C CA . LEU A 1 183 ? -22.627 23.077 35.100 1.00 82.69 183 LEU A CA 1
ATOM 1254 C C . LEU A 1 183 ? -22.022 24.327 35.739 1.00 82.69 183 LEU A C 1
ATOM 1256 O O . LEU A 1 183 ? -20.910 24.698 35.378 1.00 82.69 183 LEU A O 1
ATOM 1260 N N . ALA A 1 184 ? -22.691 24.936 36.722 1.00 82.25 184 ALA A N 1
ATOM 1261 C CA . ALA A 1 184 ? -22.137 26.077 37.450 1.00 82.25 184 ALA A CA 1
ATOM 1262 C C . ALA A 1 184 ? -20.852 25.704 38.212 1.00 82.25 184 ALA A C 1
ATOM 1264 O O . ALA A 1 184 ? -19.857 26.429 38.149 1.00 82.25 184 ALA A O 1
ATOM 1265 N N . VAL A 1 185 ? -20.846 24.547 38.885 1.00 85.00 185 VAL A N 1
ATOM 1266 C CA . VAL A 1 185 ? -19.672 24.047 39.621 1.00 85.00 185 VAL A CA 1
ATOM 1267 C C . VAL A 1 185 ? -18.515 23.728 38.676 1.00 85.00 185 VAL A C 1
ATOM 1269 O O . VAL A 1 185 ? -17.383 24.140 38.929 1.00 85.00 185 VAL A O 1
ATOM 1272 N N . LEU A 1 186 ? -18.782 23.031 37.571 1.00 81.88 186 LEU A N 1
ATOM 1273 C CA . LEU A 1 186 ? -17.756 22.661 36.599 1.00 81.88 186 LEU A CA 1
ATOM 1274 C C . LEU A 1 186 ? -17.234 23.880 35.830 1.00 81.88 186 LEU A C 1
ATOM 1276 O O . LEU A 1 186 ? -16.033 23.953 35.579 1.00 81.88 186 LEU A O 1
ATOM 1280 N N . ALA A 1 187 ? -18.089 24.851 35.497 1.00 79.81 187 ALA A N 1
ATOM 1281 C CA . ALA A 1 187 ? -17.675 26.103 34.865 1.00 79.81 187 ALA A CA 1
ATOM 1282 C C . ALA A 1 187 ? -16.765 26.918 35.791 1.00 79.81 187 ALA A C 1
ATOM 1284 O O . ALA A 1 187 ? -15.711 27.383 35.359 1.00 79.81 187 ALA A O 1
ATOM 1285 N N . LEU A 1 188 ? -17.116 27.029 37.079 1.00 82.56 188 LEU A N 1
ATOM 1286 C CA . LEU A 1 188 ? -16.258 27.673 38.072 1.00 82.56 188 LEU A CA 1
ATOM 1287 C C . LEU A 1 188 ? -14.932 26.920 38.227 1.00 82.56 188 LEU A C 1
ATOM 1289 O O . LEU A 1 188 ? -13.872 27.541 38.224 1.00 82.56 188 LEU A O 1
ATOM 1293 N N . SER A 1 189 ? -14.977 25.588 38.315 1.00 84.44 189 SER A N 1
ATOM 1294 C CA . SER A 1 189 ? -13.774 24.756 38.387 1.00 84.44 189 SER A CA 1
ATOM 1295 C C . SER A 1 189 ? -12.864 24.975 37.177 1.00 84.44 189 SER A C 1
ATOM 1297 O O . SER A 1 189 ? -11.666 25.198 37.349 1.00 84.44 189 SER A O 1
ATOM 1299 N N . GLN A 1 190 ? -13.425 24.997 35.964 1.00 82.56 190 GLN A N 1
ATOM 1300 C CA . GLN A 1 190 ? -12.676 25.254 34.736 1.00 82.56 190 GLN A CA 1
ATOM 1301 C C . GLN A 1 190 ? -12.081 26.659 34.725 1.00 82.56 190 GLN A C 1
ATOM 1303 O O . GLN A 1 190 ? -10.898 26.805 34.448 1.00 82.56 190 GLN A O 1
ATOM 1308 N N . ALA A 1 191 ? -12.858 27.684 35.079 1.00 79.06 191 ALA A N 1
ATOM 1309 C CA . ALA A 1 191 ? -12.368 29.057 35.141 1.00 79.06 191 ALA A CA 1
ATOM 1310 C C . ALA A 1 191 ? -11.197 29.190 36.128 1.00 79.06 191 ALA A C 1
ATOM 1312 O O . ALA A 1 191 ? -10.176 29.787 35.798 1.00 79.06 191 ALA A O 1
ATOM 1313 N N . VAL A 1 192 ? -11.299 28.569 37.308 1.00 82.19 192 VAL A N 1
ATOM 1314 C CA . VAL A 1 192 ? -10.222 28.513 38.310 1.00 82.19 192 VAL A CA 1
ATOM 1315 C C . VAL A 1 192 ? -8.993 27.784 37.762 1.00 82.19 192 VAL A C 1
ATOM 1317 O O . VAL A 1 192 ? -7.870 28.228 37.996 1.00 82.19 192 VAL A O 1
ATOM 1320 N N . CYS A 1 193 ? -9.178 26.683 37.030 1.00 82.31 193 CYS A N 1
ATOM 1321 C CA . CYS A 1 193 ? -8.077 25.936 36.420 1.00 82.31 193 CYS A CA 1
ATOM 1322 C C . CYS A 1 193 ? -7.375 26.732 35.323 1.00 82.31 193 CYS A C 1
ATOM 1324 O O . CYS A 1 193 ? -6.154 26.833 35.333 1.00 82.31 193 CYS A O 1
ATOM 1326 N N . GLU A 1 194 ? -8.130 27.307 34.395 1.00 77.62 194 GLU A N 1
ATOM 1327 C CA . GLU A 1 194 ? -7.570 27.961 33.218 1.00 77.62 194 GLU A CA 1
ATOM 1328 C C . GLU A 1 194 ? -6.998 29.349 33.555 1.00 77.62 194 GLU A C 1
ATOM 1330 O O . GLU A 1 194 ? -5.908 29.689 33.092 1.00 77.62 194 GLU A O 1
ATOM 1335 N N . LEU A 1 195 ? -7.645 30.117 34.444 1.00 76.75 195 LEU A N 1
ATOM 1336 C CA . LEU A 1 195 ? -7.081 31.356 34.999 1.00 76.75 195 LEU A CA 1
ATOM 1337 C C . LEU A 1 195 ? -5.868 31.062 35.893 1.00 76.75 195 LEU A C 1
ATOM 1339 O O . LEU A 1 195 ? -4.897 31.821 35.903 1.00 76.75 195 LEU A O 1
ATOM 1343 N N . GLY A 1 196 ? -5.918 29.938 36.611 1.00 78.69 196 GLY A N 1
ATOM 1344 C CA . GLY A 1 196 ? -4.803 29.388 37.367 1.00 78.69 196 GLY A CA 1
ATOM 1345 C C . GLY A 1 196 ? -3.580 29.143 36.493 1.00 78.69 196 GLY A C 1
ATOM 1346 O O . GLY A 1 196 ? -2.520 29.713 36.750 1.00 78.69 196 GLY A O 1
ATOM 1347 N N . ASP A 1 197 ? -3.764 28.361 35.427 1.00 74.50 197 ASP A N 1
ATOM 1348 C CA . ASP A 1 197 ? -2.739 28.042 34.430 1.00 74.50 197 ASP A CA 1
ATOM 1349 C C . ASP A 1 197 ? -2.209 29.316 33.737 1.00 74.50 197 ASP A C 1
ATOM 1351 O O . ASP A 1 197 ? -1.019 29.419 33.453 1.00 74.50 197 ASP A O 1
ATOM 1355 N N . ALA A 1 198 ? -3.073 30.298 33.455 1.00 73.75 198 ALA A N 1
ATOM 1356 C CA . ALA A 1 198 ? -2.687 31.503 32.720 1.00 73.75 198 ALA A CA 1
ATOM 1357 C C . ALA A 1 198 ? -1.981 32.564 33.582 1.00 73.75 198 ALA A C 1
ATOM 1359 O O . ALA A 1 198 ? -1.100 33.266 33.087 1.00 73.75 198 ALA A O 1
ATOM 1360 N N . ARG A 1 199 ? -2.389 32.739 34.847 1.00 78.56 199 ARG A N 1
ATOM 1361 C CA . ARG A 1 199 ? -1.986 33.907 35.660 1.00 78.56 199 ARG A CA 1
ATOM 1362 C C . ARG A 1 199 ? -1.454 33.573 37.049 1.00 78.56 199 ARG A C 1
ATOM 1364 O O . ARG A 1 199 ? -0.731 34.382 37.625 1.00 78.56 199 ARG A O 1
ATOM 1371 N N . LEU A 1 200 ? -1.792 32.409 37.601 1.00 78.88 200 LEU A N 1
ATOM 1372 C CA . LEU A 1 200 ? -1.517 32.070 39.002 1.00 78.88 200 LEU A CA 1
ATOM 1373 C C . LEU A 1 200 ? -0.638 30.823 39.161 1.00 78.88 200 LEU A C 1
ATOM 1375 O O . LEU A 1 200 ? -0.525 30.296 40.265 1.00 78.88 200 LEU A O 1
ATOM 1379 N N . GLU A 1 201 ? 0.064 30.391 38.107 1.00 75.62 201 GLU A N 1
ATOM 1380 C CA . GLU A 1 201 ? 0.982 29.237 38.124 1.00 75.62 201 GLU A CA 1
ATOM 1381 C C . GLU A 1 201 ? 2.121 29.351 39.158 1.00 75.62 201 GLU A C 1
ATOM 1383 O O . GLU A 1 201 ? 2.865 28.397 39.361 1.00 75.62 201 GLU A O 1
ATOM 1388 N N . HIS A 1 202 ? 2.314 30.493 39.817 1.00 77.56 202 HIS A N 1
ATOM 1389 C CA . HIS A 1 202 ? 3.265 30.629 40.921 1.00 77.56 202 HIS A CA 1
ATOM 1390 C C . HIS A 1 202 ? 2.715 30.076 42.249 1.00 77.56 202 HIS A C 1
ATOM 1392 O O . HIS A 1 202 ? 3.494 29.681 43.116 1.00 77.56 202 HIS A O 1
ATOM 1398 N N . LEU A 1 203 ? 1.391 29.982 42.402 1.00 75.44 203 LEU A N 1
ATOM 1399 C CA . LEU A 1 203 ? 0.727 29.468 43.598 1.00 75.44 203 LEU A CA 1
ATOM 1400 C C . LEU A 1 203 ? 0.522 27.954 43.495 1.00 75.44 203 LEU A C 1
ATOM 1402 O O . LEU A 1 203 ? -0.051 27.458 42.528 1.00 75.44 203 LEU A O 1
ATOM 1406 N N . ALA A 1 204 ? 0.932 27.207 44.523 1.00 69.50 204 ALA A N 1
ATOM 1407 C CA . ALA A 1 204 ? 0.895 25.741 44.521 1.00 69.50 204 ALA A CA 1
ATOM 1408 C C . ALA A 1 204 ? -0.505 25.142 44.277 1.00 69.50 204 ALA A C 1
ATOM 1410 O O . ALA A 1 204 ? -0.609 24.095 43.650 1.00 69.50 204 ALA A O 1
ATOM 1411 N N . PHE A 1 205 ? -1.568 25.817 44.729 1.00 72.81 205 PHE A N 1
ATOM 1412 C CA . PHE A 1 205 ? -2.958 25.396 44.512 1.00 72.81 205 PHE A CA 1
ATOM 1413 C C . PHE A 1 205 ? -3.371 25.433 43.031 1.00 72.81 205 PHE A C 1
ATOM 1415 O O . PHE A 1 205 ? -4.083 24.551 42.552 1.00 72.81 205 PHE A O 1
ATOM 1422 N N . PHE A 1 206 ? -2.898 26.450 42.308 1.00 69.38 206 PHE A N 1
ATOM 1423 C CA . PHE A 1 206 ? -3.181 26.656 40.888 1.00 69.38 206 PHE A CA 1
ATOM 1424 C C . PHE A 1 206 ? -2.159 25.949 39.989 1.00 69.38 206 PHE A C 1
ATOM 1426 O O . PHE A 1 206 ? -2.480 25.581 38.862 1.00 69.38 206 PHE A O 1
ATOM 1433 N N . ARG A 1 207 ? -0.951 25.665 40.500 1.00 61.62 207 ARG A N 1
ATOM 1434 C CA . ARG A 1 207 ? -0.011 24.734 39.866 1.00 61.62 207 ARG A CA 1
ATOM 1435 C C . ARG A 1 207 ? -0.671 23.363 39.754 1.00 61.62 207 ARG A C 1
ATOM 1437 O O . ARG A 1 207 ? -1.117 22.821 40.747 1.00 61.62 207 ARG A O 1
ATOM 1444 N N . HIS A 1 208 ? -0.666 22.752 38.574 1.00 59.53 208 HIS A N 1
ATOM 1445 C CA . HIS A 1 208 ? -1.119 21.366 38.353 1.00 59.53 208 HIS A CA 1
ATOM 1446 C C . HIS A 1 208 ? -2.615 21.074 38.520 1.00 59.53 208 HIS A C 1
ATOM 1448 O O . HIS A 1 208 ? -2.958 19.917 38.777 1.00 59.53 208 HIS A O 1
ATOM 1454 N N . ARG A 1 209 ? -3.518 22.047 38.334 1.00 68.81 209 ARG A N 1
ATOM 1455 C CA . ARG A 1 209 ? -4.970 21.768 38.316 1.00 68.81 209 ARG A CA 1
ATOM 1456 C C . ARG A 1 209 ? -5.416 20.901 39.518 1.00 68.81 209 ARG A C 1
ATOM 1458 O O . ARG A 1 209 ? -6.298 20.058 39.372 1.00 68.81 209 ARG A O 1
ATOM 1465 N N . TYR A 1 210 ? -4.789 21.061 40.695 1.00 69.25 210 TYR A N 1
ATOM 1466 C CA . TYR A 1 210 ? -5.246 20.430 41.946 1.00 69.25 210 TYR A CA 1
ATOM 1467 C C . TYR A 1 210 ? -6.651 20.905 42.283 1.00 69.25 210 TYR A C 1
ATOM 1469 O O . TYR A 1 210 ? -7.480 20.131 42.753 1.00 69.25 210 TYR A O 1
ATOM 1477 N N . SER A 1 211 ? -6.914 22.172 41.964 1.00 74.88 211 SER A N 1
ATOM 1478 C CA . SER A 1 211 ? -8.242 22.759 41.927 1.00 74.88 211 SER A CA 1
ATOM 1479 C C . SER A 1 211 ? -9.237 21.886 41.160 1.00 74.88 211 SER A C 1
ATOM 1481 O O . SER A 1 211 ? -10.325 21.681 41.668 1.00 74.88 211 SER A O 1
ATOM 1483 N N . PHE A 1 212 ? -8.875 21.288 40.019 1.00 83.62 212 PHE A N 1
ATOM 1484 C CA . PHE A 1 212 ? -9.774 20.404 39.264 1.00 83.62 212 PHE A CA 1
ATOM 1485 C C . PHE A 1 212 ? -10.127 19.120 40.024 1.00 83.62 212 PHE A C 1
ATOM 1487 O O . PHE A 1 212 ? -11.301 18.777 40.159 1.00 83.62 212 PHE A O 1
ATOM 1494 N N . GLU A 1 213 ? -9.111 18.410 40.525 1.00 85.19 213 GLU A N 1
ATOM 1495 C CA . GLU A 1 213 ? -9.286 17.156 41.275 1.00 85.19 213 GLU A CA 1
ATOM 1496 C C . GLU A 1 213 ? -10.125 17.404 42.536 1.00 85.19 213 GLU A C 1
ATOM 1498 O O . GLU A 1 213 ? -11.103 16.700 42.791 1.00 85.19 213 GLU A O 1
ATOM 1503 N N . LEU A 1 214 ? -9.789 18.460 43.283 1.00 85.00 214 LEU A N 1
ATOM 1504 C CA . LEU A 1 214 ? -10.501 18.861 44.489 1.00 85.00 214 LEU A CA 1
ATOM 1505 C C . LEU A 1 214 ? -11.926 19.327 44.183 1.00 85.00 214 LEU A C 1
ATOM 1507 O O . LEU A 1 214 ? -12.853 18.891 44.854 1.00 85.00 214 LEU A O 1
ATOM 1511 N N . SER A 1 215 ? -12.132 20.172 43.171 1.00 84.62 215 SER A N 1
ATOM 1512 C CA . SER A 1 215 ? -13.471 20.610 42.764 1.00 84.62 215 SER A CA 1
ATOM 1513 C C . SER A 1 215 ? -14.340 19.440 42.322 1.00 84.62 215 SER A C 1
ATOM 1515 O O . SER A 1 215 ? -15.515 19.416 42.665 1.00 84.62 215 SER A O 1
ATOM 1517 N N . SER A 1 216 ? -13.778 18.459 41.612 1.00 87.44 216 SER A N 1
ATOM 1518 C CA . SER A 1 216 ? -14.512 17.257 41.199 1.00 87.44 216 SER A CA 1
ATOM 1519 C C . SER A 1 216 ? -14.897 16.398 42.405 1.00 87.44 216 SER A C 1
ATOM 1521 O O . SER A 1 216 ? -16.034 15.943 42.501 1.00 87.44 216 SER A O 1
ATOM 1523 N N . LEU A 1 217 ? -13.989 16.228 43.373 1.00 87.81 217 LEU A N 1
ATOM 1524 C CA . LEU A 1 217 ? -14.284 15.555 44.643 1.00 87.81 217 LEU A CA 1
ATOM 1525 C C . LEU A 1 217 ? -15.362 16.294 45.446 1.00 87.81 217 LEU A C 1
ATOM 1527 O O . LEU A 1 217 ? -16.298 15.669 45.937 1.00 87.81 217 LEU A O 1
ATOM 1531 N N . LEU A 1 218 ? -15.270 17.621 45.545 1.00 86.12 218 LEU A N 1
ATOM 1532 C CA . LEU A 1 218 ? -16.269 18.450 46.219 1.00 86.12 218 LEU A CA 1
ATOM 1533 C C . LEU A 1 218 ? -17.619 18.407 45.496 1.00 86.12 218 LEU A C 1
ATOM 1535 O O . LEU A 1 218 ? -18.648 18.338 46.156 1.00 86.12 218 LEU A O 1
ATOM 1539 N N . ALA A 1 219 ? -17.639 18.374 44.163 1.00 84.62 219 ALA A N 1
ATOM 1540 C CA . ALA A 1 219 ? -18.869 18.190 43.401 1.00 84.62 219 ALA A CA 1
ATOM 1541 C C . ALA A 1 219 ? -19.522 16.833 43.715 1.00 84.62 219 ALA A C 1
ATOM 1543 O O . ALA A 1 219 ? -20.730 16.762 43.915 1.00 84.62 219 ALA A O 1
ATOM 1544 N N . MET A 1 220 ? -18.731 15.762 43.831 1.00 87.69 220 MET A N 1
ATOM 1545 C CA . MET A 1 220 ? -19.253 14.437 44.181 1.00 87.69 220 MET A CA 1
ATOM 1546 C C . MET A 1 220 ? -19.750 14.336 45.630 1.00 87.69 220 MET A C 1
ATOM 1548 O O . MET A 1 220 ? -20.716 13.621 45.882 1.00 87.69 220 MET A O 1
ATOM 1552 N N . LEU A 1 221 ? -19.097 15.019 46.578 1.00 84.62 221 LEU A N 1
ATOM 1553 C CA . LEU A 1 221 ? -19.308 14.798 48.016 1.00 84.62 221 LEU A CA 1
ATOM 1554 C C . LEU A 1 221 ? -20.099 15.902 48.730 1.00 84.62 221 LEU A C 1
ATOM 1556 O O . LEU A 1 221 ? -20.694 15.639 49.770 1.00 84.62 221 LEU A O 1
ATOM 1560 N N . ALA A 1 222 ? -20.089 17.129 48.210 1.00 85.50 222 ALA A N 1
ATOM 1561 C CA . ALA A 1 222 ? -20.558 18.321 48.919 1.00 85.50 222 ALA A CA 1
ATOM 1562 C C . ALA A 1 222 ? -21.646 19.108 48.168 1.00 85.50 222 ALA A C 1
ATOM 1564 O O . ALA A 1 222 ? -22.019 20.199 48.603 1.00 85.50 222 ALA A O 1
ATOM 1565 N N . LEU A 1 223 ? -22.181 18.580 47.060 1.00 85.12 223 LEU A N 1
ATOM 1566 C CA . LEU A 1 223 ? -23.345 19.189 46.416 1.00 85.12 223 LEU A CA 1
ATOM 1567 C C . LEU A 1 223 ? -24.556 19.167 47.369 1.00 85.12 223 LEU A C 1
ATOM 1569 O O . LEU A 1 223 ? -24.872 18.108 47.921 1.00 85.12 223 LEU A O 1
ATOM 1573 N N . PRO A 1 224 ? -25.269 20.296 47.557 1.00 82.56 224 PRO A N 1
ATOM 1574 C CA . PRO A 1 224 ? -26.468 20.334 48.390 1.00 82.56 224 PRO A CA 1
ATOM 1575 C C . PRO A 1 224 ? -27.500 19.298 47.928 1.00 82.56 224 PRO A C 1
ATOM 1577 O O . PRO A 1 224 ? -27.882 19.278 46.760 1.00 82.56 224 PRO A O 1
ATOM 1580 N N . GLY A 1 225 ? -27.949 18.420 48.827 1.00 83.56 225 GLY A N 1
ATOM 1581 C CA . GLY A 1 225 ? -28.862 17.318 48.484 1.00 83.56 225 GLY A CA 1
ATOM 1582 C C . GLY A 1 225 ? -28.201 16.112 47.799 1.00 83.56 225 GLY A C 1
ATOM 1583 O O . GLY A 1 225 ? -28.904 15.186 47.405 1.00 83.56 225 GLY A O 1
ATOM 1584 N N . GLY A 1 226 ? -26.870 16.091 47.696 1.00 85.31 226 GLY A N 1
ATOM 1585 C CA . GLY A 1 226 ? -26.102 15.040 47.032 1.00 85.31 226 GLY A CA 1
ATOM 1586 C C . GLY A 1 226 ? -26.001 15.224 45.516 1.00 85.31 226 GLY A C 1
ATOM 1587 O O . GLY A 1 226 ? -26.722 16.022 44.906 1.00 85.31 226 GLY A O 1
ATOM 1588 N N . ILE A 1 227 ? -25.074 14.477 44.913 1.00 88.44 227 ILE A N 1
ATOM 1589 C CA . ILE A 1 227 ? -24.924 14.394 43.460 1.00 88.44 227 ILE A CA 1
ATOM 1590 C C . ILE A 1 227 ? -25.992 13.461 42.883 1.00 88.44 227 ILE A C 1
ATOM 1592 O O . ILE A 1 227 ? -26.173 12.331 43.340 1.00 88.44 227 ILE A O 1
ATOM 1596 N N . THR A 1 228 ? -26.725 13.931 41.879 1.00 88.25 228 THR A N 1
ATOM 1597 C CA . THR A 1 228 ? -27.708 13.098 41.178 1.00 88.25 228 THR A CA 1
ATOM 1598 C C . THR A 1 228 ? -27.018 12.152 40.181 1.00 88.25 228 THR A C 1
ATOM 1600 O O . THR A 1 228 ? -25.903 12.429 39.736 1.00 88.25 228 THR A O 1
ATOM 1603 N N . PRO A 1 229 ? -27.677 11.057 39.759 1.00 85.81 229 PRO A N 1
ATOM 1604 C CA . PRO A 1 229 ? -27.201 10.174 38.688 1.00 85.81 229 PRO A CA 1
ATOM 1605 C C . PRO A 1 229 ? -26.726 10.894 37.418 1.00 85.81 229 PRO A C 1
ATOM 1607 O O . PRO A 1 229 ? -25.657 10.589 36.890 1.00 85.81 229 PRO A O 1
ATOM 1610 N N . ARG A 1 230 ? -27.503 11.880 36.947 1.00 84.75 230 ARG A N 1
ATOM 1611 C CA . ARG A 1 230 ? -27.188 12.663 35.743 1.00 84.75 230 ARG A CA 1
ATOM 1612 C C . ARG A 1 230 ? -25.963 13.547 35.955 1.00 84.75 230 ARG A C 1
ATOM 1614 O O . ARG A 1 230 ? -25.079 13.582 35.107 1.00 84.75 230 ARG A O 1
ATOM 1621 N N . GLU A 1 231 ? -25.871 14.220 37.099 1.00 88.06 231 GLU A N 1
ATOM 1622 C CA . GLU A 1 231 ? -24.710 15.052 37.432 1.00 88.06 231 GLU A CA 1
ATOM 1623 C C . GLU A 1 231 ? -23.437 14.207 37.589 1.00 88.06 231 GLU A C 1
ATOM 1625 O O . GLU A 1 231 ? -22.380 14.595 37.092 1.00 88.06 231 GLU A O 1
ATOM 1630 N N . LEU A 1 232 ? -23.538 13.026 38.211 1.00 89.69 232 LEU A N 1
ATOM 1631 C CA . LEU A 1 232 ? -22.417 12.095 38.350 1.00 89.69 232 LEU A CA 1
ATOM 1632 C C . LEU A 1 232 ? -21.909 11.619 36.986 1.00 89.69 232 LEU A C 1
ATOM 1634 O O . LEU A 1 232 ? -20.701 11.525 36.801 1.00 89.69 232 LEU A O 1
ATOM 1638 N N . ALA A 1 233 ? -22.799 11.381 36.022 1.00 87.50 233 ALA A N 1
ATOM 1639 C CA . ALA A 1 233 ? -22.412 11.018 34.662 1.00 87.50 233 ALA A CA 1
ATOM 1640 C C . ALA A 1 233 ? -21.515 12.077 34.003 1.00 87.50 233 ALA A C 1
ATOM 1642 O O . ALA A 1 233 ? -20.471 11.745 33.449 1.00 87.50 233 ALA A O 1
ATOM 1643 N N . VAL A 1 234 ? -21.871 13.361 34.128 1.00 87.81 234 VAL A N 1
ATOM 1644 C CA . VAL A 1 234 ? -21.054 14.468 33.597 1.00 87.81 234 VAL A CA 1
ATOM 1645 C C . VAL A 1 234 ? -19.688 14.508 34.279 1.00 87.81 234 VAL A C 1
ATOM 1647 O O . VAL A 1 234 ? -18.668 14.664 33.612 1.00 87.81 234 VAL A O 1
ATOM 1650 N N . VAL A 1 235 ? -19.648 14.310 35.601 1.00 89.94 235 VAL A N 1
ATOM 1651 C CA . VAL A 1 235 ? -18.387 14.243 36.355 1.00 89.94 235 VAL A CA 1
ATOM 1652 C C . VAL A 1 235 ? -17.531 13.054 35.901 1.00 89.94 235 VAL A C 1
ATOM 1654 O O . VAL A 1 235 ? -16.320 13.202 35.751 1.00 89.94 235 VAL A O 1
ATOM 1657 N N . GLN A 1 236 ? -18.134 11.892 35.629 1.00 90.25 236 GLN A N 1
ATOM 1658 C CA . GLN A 1 236 ? -17.432 10.720 35.094 1.00 90.25 236 GLN A CA 1
ATOM 1659 C C . GLN A 1 236 ? -16.822 11.009 33.711 1.00 90.25 236 GLN A C 1
ATOM 1661 O O . GLN A 1 236 ? -15.642 10.719 33.504 1.00 90.25 236 GLN A O 1
ATOM 1666 N N . VAL A 1 237 ? -17.581 11.624 32.794 1.00 88.06 237 VAL A N 1
ATOM 1667 C CA . VAL A 1 237 ? -17.096 12.041 31.462 1.00 88.06 237 VAL A CA 1
ATOM 1668 C C . VAL A 1 237 ? -15.924 13.020 31.588 1.00 88.06 237 VAL A C 1
ATOM 1670 O O . VAL A 1 237 ? -14.880 12.820 30.962 1.00 88.06 237 VAL A O 1
ATOM 1673 N N . ASP A 1 238 ? -16.063 14.051 32.427 1.00 88.62 238 ASP A N 1
ATOM 1674 C CA . ASP A 1 238 ? -15.046 15.091 32.620 1.00 88.62 238 ASP A CA 1
ATOM 1675 C C . ASP A 1 238 ? -13.746 14.510 33.199 1.00 88.62 238 ASP A C 1
ATOM 1677 O O . ASP A 1 238 ? -12.657 14.735 32.664 1.00 88.62 238 ASP A O 1
ATOM 1681 N N . LEU A 1 239 ? -13.849 13.679 34.243 1.00 90.69 239 LEU A N 1
ATOM 1682 C CA . LEU A 1 239 ? -12.699 13.024 34.872 1.00 90.69 239 LEU A CA 1
ATOM 1683 C C . LEU A 1 239 ? -11.972 12.083 33.906 1.00 90.69 239 LEU A C 1
ATOM 1685 O O . LEU A 1 239 ? -10.741 12.119 33.833 1.00 90.69 239 LEU A O 1
ATOM 1689 N N . MET A 1 240 ? -12.709 11.269 33.145 1.00 90.38 240 MET A N 1
ATOM 1690 C CA . MET A 1 240 ? -12.120 10.320 32.197 1.00 90.38 240 MET A CA 1
ATOM 1691 C C . MET A 1 240 ? -11.461 11.023 31.010 1.00 90.38 240 MET A C 1
ATOM 1693 O O . MET A 1 240 ? -10.349 10.658 30.621 1.00 90.38 240 MET A O 1
ATOM 1697 N N . THR A 1 241 ? -12.096 12.066 30.476 1.00 88.25 241 THR A N 1
ATOM 1698 C CA . THR A 1 241 ? -11.540 12.854 29.369 1.00 88.25 241 THR A CA 1
ATOM 1699 C C . THR A 1 241 ? -10.307 13.640 29.820 1.00 88.25 241 THR A C 1
ATOM 1701 O O . THR A 1 241 ? -9.279 13.638 29.138 1.00 88.25 241 THR A O 1
ATOM 1704 N N . CYS A 1 242 ? -10.339 14.237 31.016 1.00 88.38 242 CYS A N 1
ATOM 1705 C CA . CYS A 1 242 ? -9.173 14.900 31.600 1.00 88.38 242 CYS A CA 1
ATOM 1706 C C . CYS A 1 242 ? -8.030 13.916 31.899 1.00 88.38 242 CYS A C 1
ATOM 1708 O O . CYS A 1 242 ? -6.859 14.259 31.706 1.00 88.38 242 CYS A O 1
ATOM 1710 N N . PHE A 1 243 ? -8.340 12.697 32.355 1.00 90.31 243 PHE A N 1
ATOM 1711 C CA . PHE A 1 243 ? -7.344 11.644 32.556 1.00 90.31 243 PHE A CA 1
ATOM 1712 C C . PHE A 1 243 ? -6.660 11.285 31.239 1.00 90.31 243 PHE A C 1
ATOM 1714 O O . PHE A 1 243 ? -5.431 11.343 31.161 1.00 90.31 243 PHE A O 1
ATOM 1721 N N . ALA A 1 244 ? -7.447 11.006 30.199 1.00 88.06 244 ALA A N 1
ATOM 1722 C CA . ALA A 1 244 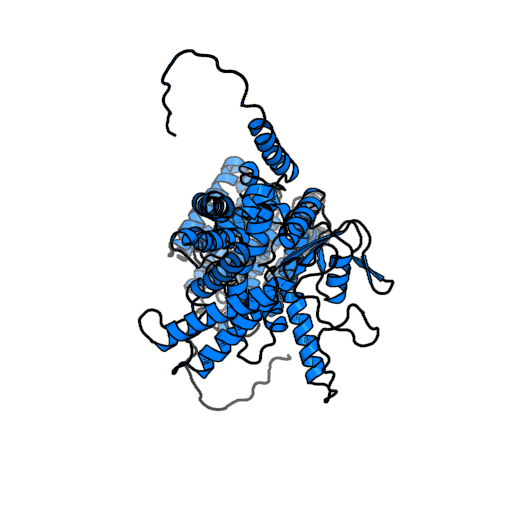? -6.950 10.722 28.859 1.00 88.06 244 ALA A CA 1
ATOM 1723 C C . ALA A 1 244 ? -6.065 11.852 28.321 1.00 88.06 244 ALA A C 1
ATOM 1725 O O . ALA A 1 244 ? -4.954 11.601 27.860 1.00 88.06 244 ALA A O 1
ATOM 1726 N N . TYR A 1 245 ? -6.503 13.102 28.469 1.00 87.69 245 TYR A N 1
ATOM 1727 C CA . TYR A 1 245 ? -5.730 14.278 28.084 1.00 87.69 245 TYR A CA 1
ATOM 1728 C C . TYR A 1 245 ? -4.371 14.355 28.794 1.00 87.69 245 TYR A C 1
ATOM 1730 O O . TYR A 1 245 ? -3.347 14.611 28.156 1.00 87.69 245 TYR A O 1
ATOM 1738 N N . ARG A 1 246 ? -4.317 14.118 30.112 1.00 87.62 246 ARG A N 1
ATOM 1739 C CA . ARG A 1 246 ? -3.047 14.143 30.861 1.00 87.62 246 ARG A CA 1
ATOM 1740 C C . ARG A 1 246 ? -2.140 12.977 30.490 1.00 87.62 246 ARG A C 1
ATOM 1742 O O . ARG A 1 246 ? -0.942 13.187 30.312 1.00 87.62 246 ARG A O 1
ATOM 1749 N N . ALA A 1 247 ? -2.699 11.777 30.355 1.00 87.06 247 ALA A N 1
ATOM 1750 C CA . ALA A 1 247 ? -1.954 10.597 29.936 1.00 87.06 247 ALA A CA 1
ATOM 1751 C C . ALA A 1 247 ? -1.354 10.800 28.536 1.00 87.06 247 ALA A C 1
ATOM 1753 O O . ALA A 1 247 ? -0.152 10.617 28.354 1.00 87.06 247 ALA A O 1
ATOM 1754 N N . ALA A 1 248 ? -2.149 11.283 27.577 1.00 86.25 248 ALA A N 1
ATOM 1755 C CA . ALA A 1 248 ? -1.697 11.579 26.223 1.00 86.25 248 ALA A CA 1
ATOM 1756 C C . ALA A 1 248 ? -0.608 12.662 26.200 1.00 86.25 248 ALA A C 1
ATOM 1758 O O . ALA A 1 248 ? 0.431 12.461 25.578 1.00 86.25 248 ALA A O 1
ATOM 1759 N N . ASN A 1 249 ? -0.770 13.769 26.936 1.00 85.50 249 ASN A N 1
ATOM 1760 C CA . ASN A 1 249 ? 0.273 14.797 27.040 1.00 85.50 249 ASN A CA 1
ATOM 1761 C C . ASN A 1 249 ? 1.580 14.260 27.643 1.00 85.50 249 ASN A C 1
ATOM 1763 O O . ASN A 1 249 ? 2.662 14.591 27.150 1.00 85.50 249 ASN A O 1
ATOM 1767 N N . ALA A 1 250 ? 1.502 13.428 28.690 1.00 86.06 250 ALA A N 1
ATOM 1768 C CA . ALA A 1 250 ? 2.677 12.786 29.277 1.00 86.06 250 ALA A CA 1
ATOM 1769 C C . ALA A 1 250 ? 3.378 11.884 28.252 1.00 86.06 250 ALA A C 1
ATOM 1771 O O . ALA A 1 250 ? 4.593 11.983 28.085 1.00 86.06 250 ALA A O 1
ATOM 1772 N N . LEU A 1 251 ? 2.612 11.061 27.528 1.00 83.50 251 LEU A N 1
ATOM 1773 C CA . LEU A 1 251 ? 3.134 10.153 26.509 1.00 83.50 251 LEU A CA 1
ATOM 1774 C C . LEU A 1 251 ? 3.766 10.911 25.335 1.00 83.50 251 LEU A C 1
ATOM 1776 O O . LEU A 1 251 ? 4.895 10.608 24.957 1.00 83.50 251 LEU A O 1
ATOM 1780 N N . ILE A 1 252 ? 3.095 11.933 24.796 1.00 82.12 252 ILE A N 1
ATOM 1781 C CA . ILE A 1 252 ? 3.626 12.743 23.690 1.00 82.12 252 ILE A CA 1
ATOM 1782 C C . ILE A 1 252 ? 4.901 13.472 24.125 1.00 82.12 252 ILE A C 1
ATOM 1784 O O . ILE A 1 252 ? 5.894 13.470 23.397 1.00 82.12 252 ILE A O 1
ATOM 1788 N N . THR A 1 253 ? 4.910 14.055 25.327 1.00 81.62 253 THR A N 1
ATOM 1789 C CA . THR A 1 253 ? 6.090 14.760 25.849 1.00 81.62 253 THR A CA 1
ATOM 1790 C C . THR A 1 253 ? 7.254 13.797 26.070 1.00 81.62 253 THR A C 1
ATOM 1792 O O . THR A 1 253 ? 8.385 14.110 25.706 1.00 81.62 253 THR A O 1
ATOM 1795 N N . ALA A 1 254 ? 7.003 12.614 26.632 1.00 81.75 254 ALA A N 1
ATOM 1796 C CA . ALA A 1 254 ? 8.031 11.597 26.818 1.00 81.75 254 ALA A CA 1
ATOM 1797 C C . ALA A 1 254 ? 8.590 11.092 25.476 1.00 81.75 254 ALA A C 1
ATOM 1799 O O . ALA A 1 254 ? 9.810 10.988 25.337 1.00 81.75 254 ALA A O 1
ATOM 1800 N N . HIS A 1 255 ? 7.729 10.886 24.474 1.00 79.94 255 HIS A N 1
ATOM 1801 C CA . HIS A 1 255 ? 8.137 10.513 23.122 1.00 79.94 255 HIS A CA 1
ATOM 1802 C C . HIS A 1 255 ? 9.005 11.587 22.452 1.00 79.94 255 HIS A C 1
ATOM 1804 O O . HIS A 1 255 ? 10.105 11.296 21.990 1.00 79.94 255 HIS A O 1
ATOM 1810 N N . LYS A 1 256 ? 8.568 12.854 22.462 1.00 79.19 256 LYS A N 1
ATOM 1811 C CA . LYS A 1 256 ? 9.326 13.980 21.880 1.00 79.19 256 LYS A CA 1
ATOM 1812 C C . LYS A 1 256 ? 10.679 14.207 22.555 1.00 79.19 256 LYS A C 1
ATOM 1814 O O . LYS A 1 256 ? 11.588 14.746 21.934 1.00 79.19 256 LYS A O 1
ATOM 1819 N N . ARG A 1 257 ? 10.824 13.787 23.813 1.00 80.94 257 ARG A N 1
ATOM 1820 C CA . ARG A 1 257 ? 12.088 13.824 24.560 1.00 80.94 257 ARG A CA 1
ATOM 1821 C C . ARG A 1 257 ? 12.966 12.586 24.349 1.00 80.94 257 ARG A C 1
ATOM 1823 O O . ARG A 1 257 ? 14.009 12.495 24.990 1.00 80.94 257 ARG A O 1
ATOM 1830 N N . GLY A 1 258 ? 12.543 11.637 23.513 1.00 81.12 258 GLY A N 1
ATOM 1831 C CA . GLY A 1 258 ? 13.272 10.399 23.249 1.00 81.12 258 GLY A CA 1
ATOM 1832 C C . GLY A 1 258 ? 13.320 9.434 24.436 1.00 81.12 258 GLY A C 1
ATOM 1833 O O . GLY A 1 258 ? 14.169 8.552 24.454 1.00 81.12 258 GLY A O 1
ATOM 1834 N N . LEU A 1 259 ? 12.440 9.585 25.439 1.00 80.50 259 LEU A N 1
ATOM 1835 C CA . LEU A 1 259 ? 12.380 8.652 26.575 1.00 80.50 259 LEU A CA 1
ATOM 1836 C C . LEU A 1 259 ? 11.793 7.297 26.172 1.00 80.50 259 LEU A C 1
ATOM 1838 O O . LEU A 1 259 ? 12.069 6.293 26.820 1.00 80.50 259 LEU A O 1
ATOM 1842 N N . PHE A 1 260 ? 10.983 7.281 25.113 1.00 70.88 260 PHE A N 1
ATOM 1843 C CA . PHE A 1 260 ? 10.549 6.074 24.428 1.00 70.88 260 PHE A CA 1
ATOM 1844 C C . PHE A 1 260 ? 10.114 6.394 22.991 1.00 70.88 260 PHE A C 1
ATOM 1846 O O . PHE A 1 260 ? 9.727 7.522 22.674 1.00 70.88 260 PHE A O 1
ATOM 1853 N N . ASP A 1 261 ? 10.120 5.390 22.119 1.00 67.50 261 ASP A N 1
ATOM 1854 C CA . ASP A 1 261 ? 9.512 5.495 20.794 1.00 67.50 261 ASP A CA 1
ATOM 1855 C C . ASP A 1 261 ? 8.066 4.986 20.853 1.00 67.50 261 ASP A C 1
ATOM 1857 O O . ASP A 1 261 ? 7.816 3.842 21.235 1.00 67.50 261 ASP A O 1
ATOM 1861 N N . PHE A 1 262 ? 7.096 5.834 20.495 1.00 61.22 262 PHE A N 1
ATOM 1862 C CA . PHE A 1 262 ? 5.684 5.449 20.460 1.00 61.22 262 PHE A CA 1
ATOM 1863 C C . PHE A 1 262 ? 5.457 4.279 19.489 1.00 61.22 262 PHE A C 1
ATOM 1865 O O . PHE A 1 262 ? 4.605 3.429 19.745 1.00 61.22 262 PHE A O 1
ATOM 1872 N N . ARG A 1 263 ? 6.277 4.175 18.430 1.00 57.25 263 ARG A N 1
ATOM 1873 C CA . ARG A 1 263 ? 6.278 3.037 17.498 1.00 57.25 263 ARG A CA 1
ATOM 1874 C C . ARG A 1 263 ? 6.755 1.747 18.159 1.00 57.25 263 ARG A C 1
ATOM 1876 O O . ARG A 1 263 ? 6.227 0.685 17.855 1.00 57.25 263 ARG A O 1
ATOM 1883 N N . ALA A 1 264 ? 7.693 1.833 19.101 1.00 56.72 264 ALA A N 1
ATOM 1884 C CA . ALA A 1 264 ? 8.156 0.680 19.871 1.00 56.72 264 ALA A CA 1
ATOM 1885 C C . ALA A 1 264 ? 7.142 0.243 20.945 1.00 56.72 264 ALA A C 1
ATOM 1887 O O . ALA A 1 264 ? 7.032 -0.945 21.230 1.00 56.72 264 ALA A O 1
ATOM 1888 N N . LEU A 1 265 ? 6.390 1.188 21.524 1.00 53.00 265 LEU A N 1
ATOM 1889 C CA . LEU A 1 265 ? 5.412 0.928 22.591 1.00 53.00 265 LEU A CA 1
ATOM 1890 C C . LEU A 1 265 ? 4.062 0.437 22.078 1.00 53.00 265 LEU A C 1
ATOM 1892 O O . LEU A 1 265 ? 3.507 -0.516 22.617 1.00 53.00 265 LEU A O 1
ATOM 1896 N N . CYS A 1 266 ? 3.524 1.104 21.058 1.00 56.06 266 CYS A N 1
ATOM 1897 C CA . CYS A 1 266 ? 2.261 0.701 20.462 1.00 56.06 266 CYS A CA 1
ATOM 1898 C C . CYS A 1 266 ? 2.439 -0.333 19.367 1.00 56.06 266 CYS A C 1
ATOM 1900 O O . CYS A 1 266 ? 1.422 -0.895 19.021 1.00 56.06 266 CYS A O 1
ATOM 1902 N N . GLY A 1 267 ? 3.657 -0.583 18.859 1.00 62.53 267 GLY A N 1
ATOM 1903 C CA . GLY A 1 267 ? 3.970 -1.545 17.800 1.00 62.53 267 GLY A CA 1
ATOM 1904 C C . GLY A 1 267 ? 3.111 -1.365 16.545 1.00 62.53 267 GLY A C 1
ATOM 1905 O O . GLY A 1 267 ? 1.910 -1.618 16.580 1.00 62.53 267 GLY A O 1
ATOM 1906 N N . ASP A 1 268 ? 3.695 -1.041 15.390 1.00 66.62 268 ASP A N 1
ATOM 1907 C CA . ASP A 1 268 ? 2.945 -1.027 14.111 1.00 66.62 268 ASP A CA 1
ATOM 1908 C C . ASP A 1 268 ? 2.097 -2.306 13.929 1.00 66.62 268 ASP A C 1
ATOM 1910 O O . ASP A 1 268 ? 0.977 -2.285 13.423 1.00 66.62 268 ASP A O 1
ATOM 1914 N N . ASP A 1 269 ? 2.611 -3.411 14.459 1.00 69.31 269 ASP A N 1
ATOM 1915 C CA . ASP A 1 269 ? 1.997 -4.722 14.596 1.00 69.31 269 ASP A CA 1
ATOM 1916 C C . ASP A 1 269 ? 0.670 -4.768 15.388 1.00 69.31 269 ASP A C 1
ATOM 1918 O O . ASP A 1 269 ? -0.252 -5.477 14.975 1.00 69.31 269 ASP A O 1
ATOM 1922 N N . LEU A 1 270 ? 0.554 -4.085 16.533 1.00 70.56 270 LEU A N 1
ATOM 1923 C CA . LEU A 1 270 ? -0.677 -4.066 17.339 1.00 70.56 270 LEU A CA 1
ATOM 1924 C C . LEU A 1 270 ? -1.705 -3.135 16.703 1.00 70.56 270 LEU A C 1
ATOM 1926 O O . LEU A 1 270 ? -2.869 -3.513 16.608 1.00 70.56 270 LEU A O 1
ATOM 1930 N N . VAL A 1 271 ? -1.284 -1.966 16.208 1.00 72.56 271 VAL A N 1
ATOM 1931 C CA . VAL A 1 271 ? -2.181 -1.047 15.487 1.00 72.56 271 VAL A CA 1
ATOM 1932 C C . VAL A 1 271 ? -2.758 -1.739 14.254 1.00 72.56 271 VAL A C 1
ATOM 1934 O O . VAL A 1 271 ? -3.975 -1.779 14.089 1.00 72.56 271 VAL A O 1
ATOM 1937 N N . ARG A 1 272 ? -1.909 -2.371 13.432 1.00 79.00 272 ARG A N 1
ATOM 1938 C CA . ARG A 1 272 ? -2.358 -3.202 12.306 1.00 79.00 272 ARG A CA 1
ATOM 1939 C C . ARG A 1 272 ? -3.299 -4.309 12.774 1.00 79.00 272 ARG A C 1
ATOM 1941 O O . ARG A 1 272 ? -4.368 -4.466 12.198 1.00 79.00 272 ARG A O 1
ATOM 1948 N N . GLY A 1 273 ? -2.924 -5.053 13.815 1.00 79.12 273 GLY A N 1
ATOM 1949 C CA . GLY A 1 273 ? -3.744 -6.134 14.364 1.00 79.12 273 GLY A CA 1
ATOM 1950 C C . GLY A 1 273 ? -5.147 -5.671 14.761 1.00 79.12 273 GLY A C 1
ATOM 1951 O O . GLY A 1 273 ? -6.126 -6.300 14.370 1.00 79.12 273 GLY A O 1
ATOM 1952 N N . LEU A 1 274 ? -5.251 -4.540 15.463 1.00 76.25 274 LEU A N 1
ATOM 1953 C CA . LEU A 1 274 ? -6.524 -3.935 15.856 1.00 76.25 274 LEU A CA 1
ATOM 1954 C C . LEU A 1 274 ? -7.331 -3.452 14.647 1.00 76.25 274 LEU A C 1
ATOM 1956 O O . LEU A 1 274 ? -8.536 -3.675 14.608 1.00 76.25 274 LEU A O 1
ATOM 1960 N N . LEU A 1 275 ? -6.685 -2.841 13.648 1.00 80.75 275 LEU A N 1
ATOM 1961 C CA . LEU A 1 275 ? -7.360 -2.380 12.431 1.00 80.75 275 LEU A CA 1
ATOM 1962 C C . LEU A 1 275 ? -7.960 -3.540 11.631 1.00 80.75 275 LEU A C 1
ATOM 1964 O O . LEU A 1 275 ? -9.125 -3.468 11.254 1.00 80.75 275 LEU A O 1
ATOM 1968 N N . PHE A 1 276 ? -7.212 -4.625 11.408 1.00 84.38 276 PHE A N 1
ATOM 1969 C CA . PHE A 1 276 ? -7.744 -5.798 10.702 1.00 84.38 276 PHE A CA 1
ATOM 1970 C C . PHE A 1 276 ? -8.759 -6.578 11.539 1.00 84.38 276 PHE A C 1
ATOM 1972 O O . PHE A 1 276 ? -9.710 -7.112 10.976 1.00 84.38 276 PHE A O 1
ATOM 1979 N N . ALA A 1 277 ? -8.613 -6.612 12.867 1.00 80.81 277 ALA A N 1
ATOM 1980 C CA . ALA A 1 277 ? -9.626 -7.191 13.745 1.00 80.81 277 ALA A CA 1
ATOM 1981 C C . ALA A 1 277 ? -10.938 -6.392 13.691 1.00 80.81 277 ALA A C 1
ATOM 1983 O O . ALA A 1 277 ? -12.007 -6.984 13.560 1.00 80.81 277 ALA A O 1
ATOM 1984 N N . ALA A 1 278 ? -10.861 -5.058 13.729 1.00 77.62 278 ALA A N 1
ATOM 1985 C CA . ALA A 1 278 ? -12.017 -4.181 13.563 1.00 77.62 278 ALA A CA 1
ATOM 1986 C C . ALA A 1 278 ? -12.638 -4.329 12.167 1.00 77.62 278 ALA A C 1
ATOM 1988 O O . ALA A 1 278 ? -13.854 -4.438 12.054 1.00 77.62 278 ALA A O 1
ATOM 1989 N N . PHE A 1 279 ? -11.812 -4.403 11.118 1.00 80.81 279 PHE A N 1
ATOM 1990 C CA . PHE A 1 279 ? -12.265 -4.674 9.753 1.00 80.81 279 PHE A CA 1
ATOM 1991 C C . PHE A 1 279 ? -13.040 -5.993 9.685 1.00 80.81 279 PHE A C 1
ATOM 1993 O O . PHE A 1 279 ? -14.167 -6.024 9.198 1.00 80.81 279 PHE A O 1
ATOM 2000 N N . GLY A 1 280 ? -12.460 -7.071 10.219 1.00 84.25 280 GLY A N 1
ATOM 2001 C CA . GLY A 1 280 ? -13.106 -8.377 10.276 1.00 84.25 280 GLY A CA 1
ATOM 2002 C C . GLY A 1 280 ? -14.431 -8.335 11.031 1.00 84.25 280 GLY A C 1
ATOM 2003 O O . GLY A 1 280 ? -15.443 -8.810 10.526 1.00 84.25 280 GLY A O 1
ATOM 2004 N N . ALA A 1 281 ? -14.465 -7.673 12.191 1.00 80.88 281 ALA A N 1
ATOM 2005 C CA . ALA A 1 281 ? -15.686 -7.507 12.974 1.00 80.88 281 ALA A CA 1
ATOM 2006 C C . ALA A 1 281 ? -16.788 -6.758 12.203 1.00 80.88 281 ALA A C 1
ATOM 2008 O O . ALA A 1 281 ? -17.934 -7.199 12.208 1.00 80.88 281 ALA A O 1
ATOM 2009 N N . LEU A 1 282 ? -16.445 -5.674 11.497 1.00 78.12 282 LEU A N 1
ATOM 2010 C CA . LEU A 1 282 ? -17.393 -4.905 10.679 1.00 78.12 282 LEU A CA 1
ATOM 2011 C C . LEU A 1 282 ? -17.935 -5.701 9.485 1.00 78.12 282 LEU A C 1
ATOM 2013 O O . LEU A 1 282 ? -19.051 -5.456 9.037 1.00 78.12 282 LEU A O 1
ATOM 2017 N N . ARG A 1 283 ? -17.154 -6.656 8.974 1.00 76.44 283 ARG A N 1
ATOM 2018 C CA . ARG A 1 283 ? -17.517 -7.504 7.831 1.00 76.44 283 ARG A CA 1
ATOM 2019 C C . ARG A 1 283 ? -18.153 -8.834 8.227 1.00 76.44 283 ARG A C 1
ATOM 2021 O O . ARG A 1 283 ? -18.613 -9.559 7.354 1.00 76.44 283 ARG A O 1
ATOM 2028 N N . GLY A 1 284 ? -18.169 -9.168 9.517 1.00 83.12 284 GLY A N 1
ATOM 2029 C CA . GLY A 1 284 ? -18.528 -10.512 9.973 1.00 83.12 284 GLY A CA 1
ATOM 2030 C C . GLY A 1 284 ? -17.535 -11.584 9.504 1.00 83.12 284 GLY A C 1
ATOM 2031 O O . GLY A 1 284 ? -17.891 -12.754 9.398 1.00 83.12 284 GLY A O 1
ATOM 2032 N N . GLU A 1 285 ? -16.292 -11.195 9.215 1.00 86.69 285 GLU A N 1
ATOM 2033 C CA . GLU A 1 285 ? -15.244 -12.063 8.687 1.00 86.69 285 GLU A CA 1
ATOM 2034 C C . GLU A 1 285 ? -14.109 -12.243 9.700 1.00 86.69 285 GLU A C 1
ATOM 2036 O O . GLU A 1 285 ? -13.685 -11.319 10.398 1.00 86.69 285 GLU A O 1
ATOM 2041 N N . ARG A 1 286 ? -13.556 -13.456 9.763 1.00 91.69 286 ARG A N 1
ATOM 2042 C CA . ARG A 1 286 ? -12.389 -13.740 10.599 1.00 91.69 286 ARG A CA 1
ATOM 2043 C C . ARG A 1 286 ? -11.120 -13.341 9.855 1.00 91.69 286 ARG A C 1
ATOM 2045 O O . ARG A 1 286 ? -10.645 -14.101 9.016 1.00 91.69 286 ARG A O 1
ATOM 2052 N N . VAL A 1 287 ? -10.553 -12.186 10.192 1.00 92.50 287 VAL A N 1
ATOM 2053 C CA . VAL A 1 287 ? -9.278 -11.737 9.616 1.00 92.50 287 VAL A CA 1
ATOM 2054 C C . VAL A 1 287 ? -8.108 -12.180 10.497 1.00 92.50 287 VAL A C 1
ATOM 2056 O O . VAL A 1 287 ? -8.094 -11.932 11.703 1.00 92.50 287 VAL A O 1
ATOM 2059 N N . VAL A 1 288 ? -7.114 -12.839 9.903 1.00 92.50 288 VAL A N 1
ATOM 2060 C CA . VAL A 1 288 ? -5.926 -13.368 10.583 1.00 92.50 288 VAL A CA 1
ATOM 2061 C C . VAL A 1 288 ? -4.674 -12.767 9.961 1.00 92.50 288 VAL A C 1
ATOM 2063 O O . VAL A 1 288 ? -4.458 -12.865 8.757 1.00 92.50 288 VAL A O 1
ATOM 2066 N N . SER A 1 289 ? -3.808 -12.181 10.787 1.00 91.69 289 SER A N 1
ATOM 2067 C CA . SER A 1 289 ? -2.490 -11.741 10.330 1.00 91.69 289 SER A CA 1
ATOM 2068 C C . SER A 1 289 ? -1.458 -12.840 10.564 1.00 91.69 289 SER A C 1
ATOM 2070 O O . SER A 1 289 ? -1.244 -13.254 11.703 1.00 91.69 289 SER A O 1
ATOM 2072 N N . VAL A 1 290 ? -0.805 -13.295 9.493 1.00 91.44 290 VAL A N 1
ATOM 2073 C CA . VAL A 1 290 ? 0.274 -14.290 9.559 1.00 91.44 290 VAL A CA 1
ATOM 2074 C C . VAL A 1 290 ? 1.617 -13.588 9.383 1.00 91.44 290 VAL A C 1
ATOM 2076 O O . VAL A 1 290 ? 1.818 -12.844 8.424 1.00 91.44 290 VAL A O 1
ATOM 2079 N N . ARG A 1 291 ? 2.531 -13.818 10.333 1.00 87.44 291 ARG A N 1
ATOM 2080 C CA . ARG A 1 291 ? 3.835 -13.130 10.411 1.00 87.44 291 ARG A CA 1
ATOM 2081 C C . ARG A 1 291 ? 5.033 -14.057 10.239 1.00 87.44 291 ARG A C 1
ATOM 2083 O O . ARG A 1 291 ? 6.097 -13.601 9.839 1.00 87.44 291 ARG A O 1
ATOM 2090 N N . GLY A 1 292 ? 4.871 -15.336 10.568 1.00 86.38 292 GLY A N 1
ATOM 2091 C CA . GLY A 1 292 ? 5.927 -16.326 10.415 1.00 86.38 292 GLY A CA 1
ATOM 2092 C C . GLY A 1 292 ? 6.087 -16.739 8.952 1.00 86.38 292 GLY A C 1
ATOM 2093 O O . GLY A 1 292 ? 5.104 -16.920 8.232 1.00 86.38 292 GLY A O 1
ATOM 2094 N N . ALA A 1 293 ? 7.336 -16.853 8.495 1.00 86.19 293 ALA A N 1
ATOM 2095 C CA . ALA A 1 293 ? 7.651 -17.170 7.102 1.00 86.19 293 ALA A CA 1
ATOM 2096 C C . ALA A 1 293 ? 7.143 -18.555 6.677 1.00 86.19 293 ALA A C 1
ATOM 2098 O O . ALA A 1 293 ? 6.651 -18.707 5.559 1.00 86.19 293 ALA A O 1
ATOM 2099 N N . ARG A 1 294 ? 7.215 -19.554 7.567 1.00 88.12 294 ARG A N 1
ATOM 2100 C CA . ARG A 1 294 ? 6.756 -20.922 7.279 1.00 88.12 294 ARG A CA 1
ATOM 2101 C C . ARG A 1 294 ? 5.238 -20.991 7.190 1.00 88.12 294 ARG A C 1
ATOM 2103 O O . ARG A 1 294 ? 4.703 -21.584 6.259 1.00 88.12 294 ARG A O 1
ATOM 2110 N N . GLU A 1 295 ? 4.553 -20.343 8.122 1.00 92.06 295 GLU A N 1
ATOM 2111 C CA . GLU A 1 295 ? 3.100 -20.244 8.172 1.00 92.06 295 GLU A CA 1
ATOM 2112 C C . GLU A 1 295 ? 2.575 -19.473 6.963 1.00 92.06 295 GLU A C 1
ATOM 2114 O O . GLU A 1 295 ? 1.645 -19.930 6.304 1.00 92.06 295 GLU A O 1
ATOM 2119 N N . ALA A 1 296 ? 3.209 -18.349 6.613 1.00 92.38 296 ALA A N 1
ATOM 2120 C CA . ALA A 1 296 ? 2.866 -17.587 5.417 1.00 92.38 296 ALA A CA 1
ATOM 2121 C C . ALA A 1 296 ? 3.012 -18.451 4.161 1.00 92.38 296 ALA A C 1
ATOM 2123 O O . ALA A 1 296 ? 2.113 -18.496 3.328 1.00 92.38 296 ALA A O 1
ATOM 2124 N N . PHE A 1 297 ? 4.113 -19.190 4.043 1.00 90.75 297 PHE A N 1
ATOM 2125 C CA . PHE A 1 297 ? 4.344 -20.081 2.913 1.00 90.75 297 PHE A CA 1
ATOM 2126 C C . PHE A 1 297 ? 3.332 -21.234 2.846 1.00 90.75 297 PHE A C 1
ATOM 2128 O O . PHE A 1 297 ? 2.861 -21.564 1.757 1.00 90.75 297 PHE A O 1
ATOM 2135 N N . ALA A 1 298 ? 2.955 -21.809 3.992 1.00 93.25 298 ALA A N 1
ATOM 2136 C CA . ALA A 1 298 ? 1.906 -22.821 4.077 1.00 93.25 298 ALA A CA 1
ATOM 2137 C C . ALA A 1 298 ? 0.554 -22.263 3.603 1.00 93.25 298 ALA A C 1
ATOM 2139 O O . ALA A 1 298 ? -0.097 -22.880 2.764 1.00 93.25 298 ALA A O 1
ATOM 2140 N N . VAL A 1 299 ? 0.179 -21.059 4.049 1.00 95.12 299 VAL A N 1
ATOM 2141 C CA . VAL A 1 299 ? -1.050 -20.376 3.607 1.00 95.12 299 VAL A CA 1
ATOM 2142 C C . VAL A 1 299 ? -1.029 -20.099 2.102 1.00 95.12 299 VAL A C 1
ATOM 2144 O O . VAL A 1 299 ? -1.995 -20.410 1.409 1.00 95.12 299 VAL A O 1
ATOM 2147 N N . LEU A 1 300 ? 0.070 -19.547 1.575 1.00 93.31 300 LEU A N 1
ATOM 2148 C CA . LEU A 1 300 ? 0.203 -19.234 0.146 1.00 93.31 300 LEU A CA 1
ATOM 2149 C C . LEU A 1 300 ? 0.119 -20.489 -0.736 1.00 93.31 300 LEU A C 1
ATOM 2151 O O . LEU A 1 300 ? -0.379 -20.413 -1.855 1.00 93.31 300 LEU A O 1
ATOM 2155 N N . ARG A 1 301 ? 0.593 -21.640 -0.241 1.00 92.88 301 ARG A N 1
ATOM 2156 C CA . ARG A 1 301 ? 0.465 -22.936 -0.924 1.00 92.88 301 ARG A CA 1
ATOM 2157 C C . ARG A 1 301 ? -0.936 -23.525 -0.848 1.00 92.88 301 ARG A C 1
ATOM 2159 O O . ARG A 1 301 ? -1.347 -24.174 -1.803 1.00 92.88 301 ARG A O 1
ATOM 2166 N N . ALA A 1 302 ? -1.625 -23.320 0.268 1.00 93.88 302 ALA A N 1
ATOM 2167 C CA . ALA A 1 302 ? -2.933 -23.907 0.525 1.00 93.88 302 ALA A CA 1
ATOM 2168 C C . ALA A 1 302 ? -4.075 -23.192 -0.212 1.00 93.88 302 ALA A C 1
ATOM 2170 O O . ALA A 1 302 ? -5.093 -23.819 -0.480 1.00 93.88 302 ALA A O 1
ATOM 2171 N N . SER A 1 303 ? -3.925 -21.905 -0.546 1.00 93.69 303 SER A N 1
ATOM 2172 C CA . SER A 1 303 ? -5.000 -21.132 -1.173 1.00 93.69 303 SER A CA 1
ATOM 2173 C C . SER A 1 303 ? -4.594 -20.443 -2.474 1.00 93.69 303 SER A C 1
ATOM 2175 O O . SER A 1 303 ? -3.579 -19.742 -2.561 1.00 93.69 303 SER A O 1
ATOM 2177 N N . ALA A 1 304 ? -5.456 -20.613 -3.478 1.00 91.31 304 ALA A N 1
ATOM 2178 C CA . ALA A 1 304 ? -5.432 -19.874 -4.730 1.00 91.31 304 ALA A CA 1
ATOM 2179 C C . ALA A 1 304 ? -6.344 -18.637 -4.718 1.00 91.31 304 ALA A C 1
ATOM 2181 O O . ALA A 1 304 ? -6.310 -17.896 -5.689 1.00 91.31 304 ALA A O 1
ATOM 2182 N N . ASP A 1 305 ? -7.159 -18.423 -3.688 1.00 91.81 305 ASP A N 1
ATOM 2183 C CA . ASP A 1 305 ? -8.124 -17.322 -3.601 1.00 91.81 305 ASP A CA 1
ATOM 2184 C C . ASP A 1 305 ? -7.496 -16.156 -2.821 1.00 91.81 305 ASP A C 1
ATOM 2186 O O . ASP A 1 305 ? -7.002 -16.365 -1.707 1.00 91.81 305 ASP A O 1
ATOM 2190 N N . LYS A 1 306 ? -7.450 -14.943 -3.392 1.00 88.81 306 LYS A N 1
ATOM 2191 C CA . LYS A 1 306 ? -6.932 -13.763 -2.683 1.00 88.81 306 LYS A CA 1
ATOM 2192 C C . LYS A 1 306 ? -7.940 -13.209 -1.687 1.00 88.81 306 LYS A C 1
ATOM 2194 O O . LYS A 1 306 ? -7.522 -12.683 -0.658 1.00 88.81 306 LYS A O 1
ATOM 2199 N N . GLY A 1 307 ? -9.225 -13.439 -1.920 1.00 85.88 307 GLY A N 1
ATOM 2200 C CA . GLY A 1 307 ? -10.330 -12.996 -1.091 1.00 85.88 307 GLY A CA 1
ATOM 2201 C C . GLY A 1 307 ? -10.716 -11.535 -1.293 1.00 85.88 307 GLY A C 1
ATOM 2202 O O . GLY A 1 307 ? -10.268 -10.838 -2.203 1.00 85.88 307 GLY A O 1
ATOM 2203 N N . ASP A 1 308 ? -11.620 -11.088 -0.428 1.00 81.38 308 ASP A N 1
ATOM 2204 C CA . ASP A 1 308 ? -12.477 -9.939 -0.713 1.00 81.38 308 ASP A CA 1
ATOM 2205 C C . ASP A 1 308 ? -12.115 -8.693 0.106 1.00 81.38 308 ASP A C 1
ATOM 2207 O O . ASP A 1 308 ? -12.970 -7.827 0.289 1.00 81.38 308 ASP A O 1
ATOM 2211 N N . LEU A 1 309 ? -10.895 -8.585 0.647 1.00 82.50 309 LEU A N 1
ATOM 2212 C CA . LEU A 1 309 ? -10.538 -7.535 1.607 1.00 82.50 309 LEU A CA 1
ATOM 2213 C C . LEU A 1 309 ? -9.908 -6.309 0.928 1.00 82.50 309 LEU A C 1
ATOM 2215 O O . LEU A 1 309 ? -10.585 -5.296 0.740 1.00 82.50 309 LEU A O 1
ATOM 2219 N N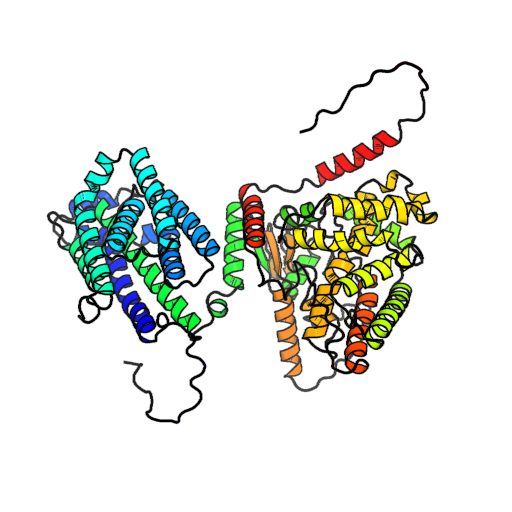 . LEU A 1 310 ? -8.629 -6.364 0.556 1.00 82.69 310 LEU A N 1
ATOM 2220 C CA . LEU A 1 310 ? -7.916 -5.270 -0.116 1.00 82.69 310 LEU A CA 1
ATOM 2221 C C . LEU A 1 310 ? -7.777 -5.534 -1.616 1.00 82.69 310 LEU A C 1
ATOM 2223 O O . LEU A 1 310 ? -7.961 -4.618 -2.415 1.00 82.69 310 LEU A O 1
ATOM 2227 N N . GLU A 1 311 ? -7.490 -6.768 -2.019 1.00 84.44 311 GLU A N 1
ATOM 2228 C CA . GLU A 1 311 ? -7.244 -7.102 -3.429 1.00 84.44 311 GLU A CA 1
ATOM 2229 C C . GLU A 1 311 ? -8.469 -6.835 -4.314 1.00 84.44 311 GLU A C 1
ATOM 2231 O O . GLU A 1 311 ? -8.370 -6.115 -5.313 1.00 84.44 311 GLU A O 1
ATOM 2236 N N . ARG A 1 312 ? -9.652 -7.318 -3.920 1.00 83.00 312 ARG A N 1
ATOM 2237 C CA . ARG A 1 312 ? -10.885 -7.107 -4.696 1.00 83.00 312 ARG A CA 1
ATOM 2238 C C . ARG A 1 312 ? -11.406 -5.672 -4.649 1.00 83.00 312 ARG A C 1
ATOM 2240 O O . ARG A 1 312 ? -11.924 -5.183 -5.647 1.00 83.00 312 ARG A O 1
ATOM 2247 N N . ASN A 1 313 ? -11.285 -4.991 -3.509 1.00 82.94 313 ASN A N 1
ATOM 2248 C CA . ASN A 1 313 ? -11.906 -3.673 -3.320 1.00 82.94 313 ASN A CA 1
ATOM 2249 C C . ASN A 1 313 ? -10.981 -2.493 -3.645 1.00 82.94 313 ASN A C 1
ATOM 2251 O O . ASN A 1 313 ? -11.461 -1.375 -3.820 1.00 82.94 313 ASN A O 1
ATOM 2255 N N . VAL A 1 314 ? -9.663 -2.711 -3.681 1.00 85.88 314 VAL A N 1
ATOM 2256 C CA . VAL A 1 314 ? -8.667 -1.647 -3.882 1.00 85.88 314 VAL A CA 1
ATOM 2257 C C . VAL A 1 314 ? -7.784 -1.950 -5.083 1.00 85.88 314 VAL A C 1
ATOM 2259 O O . VAL A 1 314 ? -7.748 -1.154 -6.020 1.00 85.88 314 VAL A O 1
ATOM 2262 N N . ALA A 1 315 ? -7.099 -3.097 -5.094 1.00 87.62 315 ALA A N 1
ATOM 2263 C CA . ALA A 1 315 ? -6.122 -3.386 -6.142 1.00 87.62 315 ALA A CA 1
ATOM 2264 C C . ALA A 1 315 ? -6.790 -3.629 -7.504 1.00 87.62 315 ALA A C 1
ATOM 2266 O O . ALA A 1 315 ? -6.392 -3.021 -8.494 1.00 87.62 315 ALA A O 1
ATOM 2267 N N . SER A 1 316 ? -7.833 -4.462 -7.562 1.00 88.12 316 SER A N 1
ATOM 2268 C CA . SER A 1 316 ? -8.508 -4.822 -8.819 1.00 88.12 316 SER A CA 1
ATOM 2269 C C . SER A 1 316 ? -9.106 -3.608 -9.553 1.00 88.12 316 SER A C 1
ATOM 2271 O O . SER A 1 316 ? -8.816 -3.449 -10.740 1.00 88.12 316 SER A O 1
ATOM 2273 N N . PRO A 1 317 ? -9.842 -2.687 -8.890 1.00 88.81 317 PRO A N 1
ATOM 2274 C CA . PRO A 1 317 ? -10.287 -1.445 -9.525 1.00 88.81 317 PRO A CA 1
ATOM 2275 C C . PRO A 1 317 ? -9.138 -0.559 -10.014 1.00 88.81 317 PRO A C 1
ATOM 2277 O O . PRO A 1 317 ? -9.231 0.019 -11.094 1.00 88.81 317 PRO A O 1
ATOM 2280 N N . ALA A 1 318 ? -8.045 -0.466 -9.249 1.00 91.81 318 ALA A N 1
ATOM 2281 C CA . ALA A 1 318 ? -6.908 0.386 -9.590 1.00 91.81 318 ALA A CA 1
ATOM 2282 C C . ALA A 1 318 ? -6.197 -0.045 -10.884 1.00 91.81 318 ALA A C 1
ATOM 2284 O O . ALA A 1 318 ? -5.518 0.768 -11.515 1.00 91.81 318 ALA A O 1
ATOM 2285 N N . TRP A 1 319 ? -6.354 -1.302 -11.304 1.00 94.06 319 TRP A N 1
ATOM 2286 C CA . TRP A 1 319 ? -5.781 -1.800 -12.552 1.00 94.06 319 TRP A CA 1
ATOM 2287 C C . TRP A 1 319 ? -6.576 -1.420 -13.800 1.00 94.06 319 TRP A C 1
ATOM 2289 O O . TRP A 1 319 ? -5.980 -1.373 -14.877 1.00 94.06 319 TRP A O 1
ATOM 2299 N N . GLN A 1 320 ? -7.856 -1.056 -13.677 1.00 93.19 320 GLN A N 1
ATOM 2300 C CA . GLN A 1 320 ? -8.695 -0.698 -14.825 1.00 93.19 320 GLN A CA 1
ATOM 2301 C C . GLN A 1 320 ? -8.032 0.369 -15.718 1.00 93.19 320 GLN A C 1
ATOM 2303 O O . GLN A 1 320 ? -7.415 1.301 -15.183 1.00 93.19 320 GLN A O 1
ATOM 2308 N N . PRO A 1 321 ? -8.125 0.230 -17.058 1.00 94.81 321 PRO A N 1
ATOM 2309 C CA . PRO A 1 321 ? -8.926 -0.754 -17.812 1.00 94.81 321 PRO A CA 1
ATOM 2310 C C . PRO A 1 321 ? -8.261 -2.140 -17.980 1.00 94.81 321 PRO A C 1
ATOM 2312 O O . PRO A 1 321 ? -8.709 -2.971 -18.765 1.00 94.81 321 PRO A O 1
ATOM 2315 N N . VAL A 1 322 ? -7.143 -2.397 -17.299 1.00 95.19 322 VAL A N 1
ATOM 2316 C CA . VAL A 1 322 ? -6.384 -3.648 -17.391 1.00 95.19 322 VAL A CA 1
ATOM 2317 C C . VAL A 1 322 ? -6.880 -4.647 -16.346 1.00 95.19 322 VAL A C 1
ATOM 2319 O O . VAL A 1 322 ? -7.123 -4.297 -15.192 1.00 95.19 322 VAL A O 1
ATOM 2322 N N . LEU A 1 323 ? -6.992 -5.916 -16.734 1.00 93.88 323 LEU A N 1
ATOM 2323 C CA . LEU A 1 323 ? -7.246 -7.030 -15.826 1.00 93.88 323 LEU A CA 1
ATOM 2324 C C . LEU A 1 323 ? -5.911 -7.538 -15.280 1.00 93.88 323 LEU A C 1
ATOM 2326 O O . LEU A 1 323 ? -5.118 -8.153 -15.990 1.00 93.88 323 LEU A O 1
ATOM 2330 N N . SER A 1 324 ? -5.639 -7.271 -14.008 1.00 92.12 324 SER A N 1
ATOM 2331 C CA . SER A 1 324 ? -4.395 -7.721 -13.389 1.00 92.12 324 SER A CA 1
ATOM 2332 C C . SER A 1 324 ? -4.420 -9.218 -13.143 1.00 92.12 324 SER A C 1
ATOM 2334 O O . SER A 1 324 ? -5.178 -9.682 -12.295 1.00 92.12 324 SER A O 1
ATOM 2336 N N . LEU A 1 325 ? -3.535 -9.947 -13.828 1.00 91.00 325 LEU A N 1
ATOM 2337 C CA . LEU A 1 325 ? -3.294 -11.376 -13.610 1.00 91.00 325 LEU A CA 1
ATOM 2338 C C . LEU A 1 325 ? -2.989 -11.672 -12.140 1.00 91.00 325 LEU A C 1
ATOM 2340 O O . LEU A 1 325 ? -3.350 -12.718 -11.610 1.00 91.00 325 LEU A O 1
ATOM 2344 N N . GLU A 1 326 ? -2.345 -10.716 -11.479 1.00 87.81 326 GLU A N 1
ATOM 2345 C CA . GLU A 1 326 ? -2.020 -10.819 -10.074 1.00 87.81 326 GLU A CA 1
ATOM 2346 C C . GLU A 1 326 ? -3.258 -10.588 -9.202 1.00 87.81 326 GLU A C 1
ATOM 2348 O O . GLU A 1 326 ? -3.376 -11.269 -8.200 1.00 87.81 326 GLU A O 1
ATOM 2353 N N . SER A 1 327 ? -4.196 -9.693 -9.530 1.00 88.38 327 SER A N 1
ATOM 2354 C CA . SER A 1 327 ? -5.306 -9.319 -8.622 1.00 88.38 327 SER A CA 1
ATOM 2355 C C . SER A 1 327 ? -6.641 -10.024 -8.879 1.00 88.38 327 SER A C 1
ATOM 2357 O O . SER A 1 327 ? -7.437 -10.118 -7.951 1.00 88.38 327 SER A O 1
ATOM 2359 N N . VAL A 1 328 ? -6.907 -10.525 -10.089 1.00 89.31 328 VAL A N 1
ATOM 2360 C CA . VAL A 1 328 ? -8.156 -11.259 -10.372 1.00 89.31 328 VAL A CA 1
ATOM 2361 C C . VAL A 1 328 ? -8.161 -12.641 -9.711 1.00 89.31 328 VAL A C 1
ATOM 2363 O O . VAL A 1 328 ? -7.108 -13.250 -9.517 1.00 89.31 328 VAL A O 1
ATOM 2366 N N . ASP A 1 329 ? -9.349 -13.171 -9.419 1.00 87.75 329 ASP A N 1
ATOM 2367 C CA . ASP A 1 329 ? -9.540 -14.470 -8.763 1.00 87.75 329 ASP A CA 1
ATOM 2368 C C . ASP A 1 329 ? -10.389 -15.453 -9.586 1.00 87.75 329 ASP A C 1
ATOM 2370 O O . ASP A 1 329 ? -10.929 -15.125 -10.645 1.00 87.75 329 ASP A O 1
ATOM 2374 N N . GLY A 1 330 ? -10.470 -16.698 -9.104 1.00 88.00 330 GLY A N 1
ATOM 2375 C CA . GLY A 1 330 ? -11.416 -17.699 -9.595 1.00 88.00 330 GLY A CA 1
ATOM 2376 C C . GLY A 1 330 ? -11.179 -18.166 -11.042 1.00 88.00 330 GLY A C 1
ATOM 2377 O O . GLY A 1 330 ? -10.028 -18.279 -11.481 1.00 88.00 330 GLY A O 1
ATOM 2378 N N . PRO A 1 331 ? -12.256 -18.476 -11.791 1.00 89.06 331 PRO A N 1
ATOM 2379 C CA . PRO A 1 331 ? -12.166 -18.944 -13.175 1.00 89.06 331 PRO A CA 1
ATOM 2380 C C . PRO A 1 331 ? -11.448 -17.963 -14.108 1.00 89.06 331 PRO A C 1
ATOM 2382 O O . PRO A 1 331 ? -10.676 -18.391 -14.966 1.00 89.06 331 PRO A O 1
ATOM 2385 N N . LEU A 1 332 ? -11.641 -16.655 -13.906 1.00 87.75 332 LEU A N 1
ATOM 2386 C CA . LEU A 1 332 ? -10.986 -15.618 -14.702 1.00 87.75 332 LEU A CA 1
ATOM 2387 C C . LEU A 1 332 ? -9.463 -15.652 -14.538 1.00 87.75 332 LEU A C 1
ATOM 2389 O O . LEU A 1 332 ? -8.736 -15.594 -15.528 1.00 87.75 332 LEU A O 1
ATOM 2393 N N . HIS A 1 333 ? -8.968 -15.808 -13.309 1.00 91.44 333 HIS A N 1
ATOM 2394 C CA . HIS A 1 333 ? -7.535 -15.979 -13.078 1.00 91.44 333 HIS A CA 1
ATOM 2395 C C . HIS A 1 333 ? -6.977 -17.195 -13.826 1.00 91.44 333 HIS A C 1
ATOM 2397 O O . HIS A 1 333 ? -5.967 -17.085 -14.519 1.00 91.44 333 HIS A O 1
ATOM 2403 N N . ALA A 1 334 ? -7.643 -18.349 -13.718 1.00 91.19 334 ALA A N 1
ATOM 2404 C CA . ALA A 1 334 ? -7.203 -19.564 -14.401 1.00 91.19 334 ALA A CA 1
ATOM 2405 C C . ALA A 1 334 ? -7.153 -19.374 -15.928 1.00 91.19 334 ALA A C 1
ATOM 2407 O O . ALA A 1 334 ? -6.187 -19.791 -16.571 1.00 91.19 334 ALA A O 1
ATOM 2408 N N . ALA A 1 335 ? -8.156 -18.694 -16.489 1.00 91.81 335 ALA A N 1
ATOM 2409 C CA . ALA A 1 335 ? -8.224 -18.367 -17.906 1.00 91.81 335 ALA A CA 1
ATOM 2410 C C . ALA A 1 335 ? -7.091 -17.420 -18.339 1.00 91.81 335 ALA A C 1
ATOM 2412 O O . ALA A 1 335 ? -6.372 -17.726 -19.288 1.00 91.81 335 ALA A O 1
ATOM 2413 N N . LEU A 1 336 ? -6.866 -16.321 -17.611 1.00 93.19 336 LEU A N 1
ATOM 2414 C CA . LEU A 1 336 ? -5.792 -15.370 -17.909 1.00 93.19 336 LEU A CA 1
ATOM 2415 C C . LEU A 1 336 ? -4.394 -15.997 -17.783 1.00 93.19 336 LEU A C 1
ATOM 2417 O O . LEU A 1 336 ? -3.522 -15.695 -18.593 1.00 93.19 336 LEU A O 1
ATOM 2421 N N . ILE A 1 337 ? -4.169 -16.896 -16.817 1.00 93.44 337 ILE A N 1
ATOM 2422 C CA . ILE A 1 337 ? -2.901 -17.637 -16.686 1.00 93.44 337 ILE A CA 1
ATOM 2423 C C . ILE A 1 337 ? -2.683 -18.563 -17.884 1.00 93.44 337 ILE A C 1
ATOM 2425 O O . ILE A 1 337 ? -1.576 -18.629 -18.425 1.00 93.44 337 ILE A O 1
ATOM 2429 N N . ALA A 1 338 ? -3.726 -19.279 -18.311 1.00 93.38 338 ALA A N 1
ATOM 2430 C CA . ALA A 1 338 ? -3.652 -20.143 -19.483 1.00 93.38 338 ALA A CA 1
ATOM 2431 C C . ALA A 1 338 ? -3.353 -19.333 -20.755 1.00 93.38 338 ALA A C 1
ATOM 2433 O O . ALA A 1 338 ? -2.458 -19.706 -21.519 1.00 93.38 338 ALA A O 1
ATOM 2434 N N . ASP A 1 339 ? -4.042 -18.204 -20.936 1.00 93.00 339 ASP A N 1
ATOM 2435 C CA . ASP A 1 339 ? -3.839 -17.280 -22.053 1.00 93.00 339 ASP A CA 1
ATOM 2436 C C . ASP A 1 339 ? -2.421 -16.689 -22.039 1.00 93.00 339 ASP A C 1
ATOM 2438 O O . ASP A 1 339 ? -1.751 -16.673 -23.072 1.00 93.00 339 ASP A O 1
ATOM 2442 N N . PHE A 1 340 ? -1.921 -16.284 -20.865 1.00 94.31 340 PHE A N 1
ATOM 2443 C CA . PHE A 1 340 ? -0.555 -15.793 -20.683 1.00 94.31 340 PHE A CA 1
ATOM 2444 C C . PHE A 1 340 ? 0.487 -16.843 -21.077 1.00 94.31 340 PHE A C 1
ATOM 2446 O O . PHE A 1 340 ? 1.371 -16.564 -21.885 1.00 94.31 340 PHE A O 1
ATOM 2453 N N . HIS A 1 341 ? 0.381 -18.071 -20.561 1.00 92.69 341 HIS A N 1
ATOM 2454 C CA . HIS A 1 341 ? 1.318 -19.140 -20.915 1.00 92.69 341 HIS A CA 1
ATOM 2455 C C . HIS A 1 341 ? 1.252 -19.503 -22.400 1.00 92.69 341 HIS A C 1
ATOM 2457 O O . HIS A 1 341 ? 2.284 -19.795 -23.002 1.00 92.69 341 HIS A O 1
ATOM 2463 N N . ALA A 1 342 ? 0.060 -19.488 -23.000 1.00 91.69 342 ALA A N 1
ATOM 2464 C CA . ALA A 1 342 ? -0.082 -19.709 -24.431 1.00 91.69 342 ALA A CA 1
ATOM 2465 C C . ALA A 1 342 ? 0.608 -18.601 -25.236 1.00 91.69 342 ALA A C 1
ATOM 2467 O O . ALA A 1 342 ? 1.349 -18.918 -26.158 1.00 91.69 342 ALA A O 1
ATOM 2468 N N . LEU A 1 343 ? 0.430 -17.338 -24.844 1.00 90.81 343 LEU A N 1
ATOM 2469 C CA . LEU A 1 343 ? 1.067 -16.194 -25.490 1.00 90.81 343 LEU A CA 1
ATOM 2470 C C . LEU A 1 343 ? 2.596 -16.232 -25.366 1.00 90.81 343 LEU A C 1
ATOM 2472 O O . LEU A 1 343 ? 3.288 -16.086 -26.366 1.00 90.81 343 LEU A O 1
ATOM 2476 N N . VAL A 1 344 ? 3.136 -16.460 -24.164 1.00 89.94 344 VAL A N 1
ATOM 2477 C CA . VAL A 1 344 ? 4.592 -16.473 -23.925 1.00 89.94 344 VAL A CA 1
ATOM 2478 C C . VAL A 1 344 ? 5.292 -17.582 -24.711 1.00 89.94 344 VAL A C 1
ATOM 2480 O O . VAL A 1 344 ? 6.395 -17.364 -25.204 1.00 89.94 344 VAL A O 1
ATOM 2483 N N . ARG A 1 345 ? 4.661 -18.753 -24.884 1.00 88.06 345 ARG A N 1
ATOM 2484 C CA . ARG A 1 345 ? 5.220 -19.831 -25.724 1.00 88.06 345 ARG A CA 1
ATOM 2485 C C . ARG A 1 345 ? 5.422 -19.412 -27.179 1.00 88.06 345 ARG A C 1
ATOM 2487 O O . ARG A 1 345 ? 6.359 -19.888 -27.810 1.00 88.06 345 ARG A O 1
ATOM 2494 N N . ASP A 1 346 ? 4.577 -18.514 -27.673 1.00 85.62 346 ASP A N 1
ATOM 2495 C CA . ASP A 1 346 ? 4.589 -18.051 -29.060 1.00 85.62 346 ASP A CA 1
ATOM 2496 C C . ASP A 1 346 ? 5.484 -16.809 -29.259 1.00 85.62 346 ASP A C 1
ATOM 2498 O O . ASP A 1 346 ? 5.591 -16.288 -30.369 1.00 85.62 346 ASP A O 1
ATOM 2502 N N . LEU A 1 347 ? 6.150 -16.335 -28.198 1.00 89.69 347 LEU A N 1
ATOM 2503 C CA . LEU A 1 347 ? 7.052 -15.182 -28.204 1.00 89.69 347 LEU A CA 1
ATOM 2504 C C . LEU A 1 347 ? 8.523 -15.631 -28.111 1.00 89.69 347 LEU A C 1
ATOM 2506 O O . LEU A 1 347 ? 9.112 -15.583 -27.029 1.00 89.69 347 LEU A O 1
ATOM 2510 N N . PRO A 1 348 ? 9.176 -16.018 -29.226 1.00 83.25 348 PRO A N 1
ATOM 2511 C CA . PRO A 1 348 ? 10.554 -16.518 -29.198 1.00 83.25 348 PRO A CA 1
ATOM 2512 C C . PRO A 1 348 ? 11.571 -15.474 -28.712 1.00 83.25 348 PRO A C 1
ATOM 2514 O O . PRO A 1 348 ? 12.635 -15.834 -28.211 1.00 83.25 348 PRO A O 1
ATOM 2517 N N . GLY A 1 349 ? 11.251 -14.182 -28.832 1.00 87.75 349 GLY A N 1
ATOM 2518 C CA . GLY A 1 349 ? 12.078 -13.095 -28.310 1.00 87.75 349 GLY A CA 1
ATOM 2519 C C . GLY A 1 349 ? 11.968 -12.901 -26.792 1.00 87.75 349 GLY A C 1
ATOM 2520 O O . GLY A 1 349 ? 12.874 -12.338 -26.179 1.00 87.75 349 GLY A O 1
ATOM 2521 N N . LEU A 1 350 ? 10.923 -13.416 -26.136 1.00 93.50 350 LEU A N 1
ATOM 2522 C CA . LEU A 1 350 ? 10.703 -13.234 -24.699 1.00 93.50 350 LEU A CA 1
ATOM 2523 C C . LEU A 1 350 ? 11.324 -14.382 -23.887 1.00 93.50 350 LEU A C 1
ATOM 2525 O O . LEU A 1 350 ? 10.645 -15.127 -23.186 1.00 93.50 350 LEU A O 1
ATOM 2529 N N . THR A 1 351 ? 12.647 -14.528 -23.980 1.00 95.06 351 THR A N 1
ATOM 2530 C CA . THR A 1 351 ? 13.412 -15.517 -23.202 1.00 95.06 351 THR A CA 1
ATOM 2531 C C . THR A 1 351 ? 14.275 -14.839 -22.136 1.00 95.06 351 THR A C 1
ATOM 2533 O O . THR A 1 351 ? 14.729 -13.713 -22.348 1.00 95.06 351 THR A O 1
ATOM 2536 N N . PRO A 1 352 ? 14.600 -15.513 -21.014 1.00 95.69 352 PRO A N 1
ATOM 2537 C CA . PRO A 1 352 ? 15.479 -14.942 -19.990 1.00 95.69 352 PRO A CA 1
ATOM 2538 C C . PRO A 1 352 ? 16.837 -14.466 -20.528 1.00 95.69 352 PRO A C 1
ATOM 2540 O O . PRO A 1 352 ? 17.364 -13.454 -20.070 1.00 95.69 352 PRO A O 1
ATOM 2543 N N . ALA A 1 353 ? 17.398 -15.185 -21.506 1.00 97.06 353 ALA A N 1
ATOM 2544 C CA . ALA A 1 353 ? 18.668 -14.831 -22.133 1.00 97.06 353 ALA A CA 1
ATOM 2545 C C . ALA A 1 353 ? 18.552 -13.560 -22.986 1.00 97.06 353 ALA A C 1
ATOM 2547 O O . ALA A 1 353 ? 19.408 -12.683 -22.884 1.00 97.06 353 ALA A O 1
ATOM 2548 N N . ASN A 1 354 ? 17.482 -13.434 -23.780 1.00 97.75 354 ASN A N 1
ATOM 2549 C CA . ASN A 1 354 ? 17.273 -12.242 -24.596 1.00 97.75 354 ASN A CA 1
ATOM 2550 C C . ASN A 1 354 ? 16.952 -11.013 -23.733 1.00 97.75 354 ASN A C 1
ATOM 2552 O O . ASN A 1 354 ? 17.532 -9.953 -23.949 1.00 97.75 354 ASN A O 1
ATOM 2556 N N . VAL A 1 355 ? 16.131 -11.175 -22.687 1.00 98.06 355 VAL A N 1
ATOM 2557 C CA . VAL A 1 355 ? 15.862 -10.103 -21.713 1.00 98.06 355 VAL A CA 1
ATOM 2558 C C . VAL A 1 355 ? 17.163 -9.615 -21.072 1.00 98.06 355 VAL A C 1
ATOM 2560 O O . VAL A 1 355 ? 17.373 -8.410 -20.994 1.00 98.06 355 VAL A O 1
ATOM 2563 N N . ALA A 1 356 ? 18.067 -10.517 -20.664 1.00 98.25 356 ALA A N 1
ATOM 2564 C CA . ALA A 1 356 ? 19.377 -10.125 -20.134 1.00 98.25 356 ALA A CA 1
ATOM 2565 C C . ALA A 1 356 ? 20.208 -9.336 -21.160 1.00 98.25 356 ALA A C 1
ATOM 2567 O O . ALA A 1 356 ? 20.783 -8.304 -20.824 1.00 98.25 356 ALA A O 1
ATOM 2568 N N . ALA A 1 357 ? 20.270 -9.809 -22.408 1.00 98.44 357 ALA A N 1
ATOM 2569 C CA . ALA A 1 357 ? 21.073 -9.185 -23.457 1.00 98.44 357 ALA A CA 1
ATOM 2570 C C . ALA A 1 357 ? 20.574 -7.773 -23.810 1.00 98.44 357 ALA A C 1
ATOM 2572 O O . ALA A 1 357 ? 21.362 -6.825 -23.847 1.00 98.44 357 ALA A O 1
ATOM 2573 N N . VAL A 1 358 ? 19.263 -7.623 -24.015 1.00 98.56 358 VAL A N 1
ATOM 2574 C CA . VAL A 1 358 ? 18.620 -6.336 -24.312 1.00 98.56 358 VAL A CA 1
ATOM 2575 C C . VAL A 1 358 ? 18.743 -5.384 -23.119 1.00 98.56 358 VAL A C 1
ATOM 2577 O O . VAL A 1 358 ? 19.159 -4.238 -23.296 1.00 98.56 358 VAL A O 1
ATOM 2580 N N . ALA A 1 359 ? 18.460 -5.856 -21.897 1.00 98.50 359 ALA A N 1
ATOM 2581 C CA . ALA A 1 359 ? 18.591 -5.046 -20.685 1.00 98.50 359 ALA A CA 1
ATOM 2582 C C . ALA A 1 359 ? 20.025 -4.544 -20.497 1.00 98.50 359 ALA A C 1
ATOM 2584 O O . ALA A 1 359 ? 20.224 -3.360 -20.235 1.00 98.50 359 ALA A O 1
ATOM 2585 N N . ARG A 1 360 ? 21.027 -5.412 -20.689 1.00 98.69 360 ARG A N 1
ATOM 2586 C CA . ARG A 1 360 ? 22.443 -5.039 -20.602 1.00 98.69 360 ARG A CA 1
ATOM 2587 C C . ARG A 1 360 ? 22.790 -3.916 -21.563 1.00 98.69 360 ARG A C 1
ATOM 2589 O O . ARG A 1 360 ? 23.339 -2.903 -21.142 1.00 98.69 360 ARG A O 1
ATOM 2596 N N . ARG A 1 361 ? 22.436 -4.071 -22.839 1.00 98.31 361 ARG A N 1
ATOM 2597 C CA . ARG A 1 361 ? 22.722 -3.062 -23.861 1.00 98.31 361 ARG A CA 1
ATOM 2598 C C . ARG A 1 361 ? 22.048 -1.726 -23.527 1.00 98.31 361 ARG A C 1
ATOM 2600 O O . ARG A 1 361 ? 22.659 -0.672 -23.679 1.00 98.31 361 ARG A O 1
ATOM 2607 N N . ASN A 1 362 ? 20.815 -1.755 -23.024 1.00 98.12 362 ASN A N 1
ATOM 2608 C CA . ASN A 1 362 ? 20.104 -0.545 -22.604 1.00 98.12 362 ASN A CA 1
ATOM 2609 C C . ASN A 1 362 ? 20.743 0.089 -21.344 1.00 98.12 362 ASN A C 1
ATOM 2611 O O . ASN A 1 362 ? 20.870 1.313 -21.266 1.00 98.12 362 ASN A O 1
ATOM 2615 N N . CYS A 1 363 ? 21.233 -0.715 -20.393 1.00 98.31 363 CYS A N 1
ATOM 2616 C CA . CYS A 1 363 ? 22.033 -0.246 -19.255 1.00 98.31 363 CYS A CA 1
ATOM 2617 C C . CYS A 1 363 ? 23.351 0.408 -19.702 1.00 98.31 363 CYS A C 1
ATOM 2619 O O . CYS A 1 363 ? 23.708 1.471 -19.199 1.00 98.31 363 CYS A O 1
ATOM 2621 N N . GLU A 1 364 ? 24.064 -0.183 -20.663 1.00 97.88 364 GLU A N 1
ATOM 2622 C CA . GLU A 1 364 ? 25.308 0.369 -21.217 1.00 97.88 364 GLU A CA 1
ATOM 2623 C C . GLU A 1 364 ? 25.079 1.741 -21.869 1.00 97.88 364 GLU A C 1
ATOM 2625 O O . GLU A 1 364 ? 25.883 2.658 -21.688 1.00 97.88 364 GLU A O 1
ATOM 2630 N N . GLN A 1 365 ? 23.950 1.925 -22.562 1.00 96.19 365 GLN A N 1
ATOM 2631 C CA . GLN A 1 365 ? 23.560 3.222 -23.123 1.00 96.19 365 GLN A CA 1
ATOM 2632 C C . GLN A 1 365 ? 23.306 4.275 -22.033 1.00 96.19 365 GLN A C 1
ATOM 2634 O O . GLN A 1 365 ? 23.770 5.413 -22.164 1.00 96.19 365 GLN A O 1
ATOM 2639 N N . LEU A 1 366 ? 22.621 3.906 -20.943 1.00 96.50 366 LEU A N 1
ATOM 2640 C CA . LEU A 1 366 ? 22.411 4.789 -19.789 1.00 96.50 366 LEU A CA 1
ATOM 2641 C C . LEU A 1 366 ? 23.733 5.151 -19.105 1.00 96.50 366 LEU A C 1
ATOM 2643 O O . LEU A 1 366 ? 23.979 6.326 -18.827 1.00 96.50 366 LEU A O 1
ATOM 2647 N N . LEU A 1 367 ? 24.620 4.178 -18.894 1.00 96.56 367 LEU A N 1
ATOM 2648 C CA . LEU A 1 367 ? 25.942 4.416 -18.317 1.00 96.56 367 LEU A CA 1
ATOM 2649 C C . LEU A 1 367 ? 26.774 5.354 -19.201 1.00 96.56 367 LEU A C 1
ATOM 2651 O O . LEU A 1 367 ? 27.370 6.310 -18.705 1.00 96.56 367 LEU A O 1
ATOM 2655 N N . ALA A 1 368 ? 26.778 5.132 -20.518 1.00 95.38 368 ALA A N 1
ATOM 2656 C CA . ALA A 1 368 ? 27.459 6.004 -21.469 1.00 95.38 368 ALA A CA 1
ATOM 2657 C C . ALA A 1 368 ? 26.880 7.428 -21.463 1.00 95.38 368 ALA A C 1
ATOM 2659 O O . ALA A 1 368 ? 27.642 8.391 -21.546 1.00 95.38 368 ALA A O 1
ATOM 2660 N N . ARG A 1 369 ? 25.551 7.580 -21.336 1.00 94.25 369 ARG A N 1
ATOM 2661 C CA . ARG A 1 369 ? 24.894 8.888 -21.177 1.00 94.25 369 ARG A CA 1
ATOM 2662 C C . ARG A 1 369 ? 25.409 9.608 -19.938 1.00 94.25 369 ARG A C 1
ATOM 2664 O O . ARG A 1 369 ? 25.810 10.760 -20.040 1.00 94.25 369 ARG A O 1
ATOM 2671 N N . VAL A 1 370 ? 25.441 8.921 -18.800 1.00 94.50 370 VAL A N 1
ATOM 2672 C CA . VAL A 1 370 ? 25.876 9.510 -17.531 1.00 94.50 370 VAL A CA 1
ATOM 2673 C C . VAL A 1 370 ? 27.361 9.887 -17.554 1.00 94.50 370 VAL A C 1
ATOM 2675 O O . VAL A 1 370 ? 27.713 10.988 -17.135 1.00 94.50 370 VAL A O 1
ATOM 2678 N N . LYS A 1 371 ? 28.226 9.041 -18.126 1.00 92.75 371 LYS A N 1
ATOM 2679 C CA . LYS A 1 371 ? 29.667 9.320 -18.266 1.00 92.75 371 LYS A CA 1
ATOM 2680 C C . LYS A 1 371 ? 29.985 10.562 -19.097 1.00 92.75 371 LYS A C 1
ATOM 2682 O O . LYS A 1 371 ? 31.002 11.202 -18.851 1.00 92.75 371 LYS A O 1
ATOM 2687 N N . ARG A 1 372 ? 29.145 10.906 -20.080 1.00 91.19 372 ARG A N 1
ATOM 2688 C CA . ARG A 1 372 ? 29.324 12.127 -20.885 1.00 91.19 372 ARG A CA 1
ATOM 2689 C C . ARG A 1 372 ? 29.075 13.416 -20.088 1.00 91.19 372 ARG A C 1
ATOM 2691 O O . ARG A 1 372 ? 29.508 14.473 -20.535 1.00 91.19 372 ARG A O 1
ATOM 2698 N N . GLY A 1 373 ? 28.428 13.338 -18.923 1.00 83.25 373 GLY A N 1
ATOM 2699 C CA . GLY A 1 373 ? 28.069 14.505 -18.115 1.00 83.25 373 GLY A CA 1
ATOM 2700 C C . GLY A 1 373 ? 26.925 15.342 -18.715 1.00 83.25 373 GLY A C 1
ATOM 2701 O O . GLY A 1 373 ? 26.310 14.959 -19.709 1.00 83.25 373 GLY A O 1
ATOM 2702 N N . GLY A 1 374 ? 26.620 16.483 -18.086 1.00 79.00 374 GLY A N 1
ATOM 2703 C CA . GLY A 1 374 ? 25.548 17.410 -18.491 1.00 79.00 374 GLY A CA 1
ATOM 2704 C C . GLY A 1 374 ? 24.329 17.416 -17.557 1.00 79.00 374 GLY A C 1
ATOM 2705 O O . GLY A 1 374 ? 24.361 16.823 -16.476 1.00 79.00 374 GLY A O 1
ATOM 2706 N N . GLU A 1 375 ? 23.249 18.087 -17.979 1.00 66.94 375 GLU A N 1
ATOM 2707 C CA . GLU A 1 375 ? 22.007 18.250 -17.193 1.00 66.94 375 GLU A CA 1
ATOM 2708 C C . GLU A 1 375 ? 21.337 16.905 -16.840 1.00 66.94 375 GLU A C 1
ATOM 2710 O O . GLU A 1 375 ? 20.745 16.778 -15.773 1.00 66.94 375 GLU A O 1
ATOM 2715 N N . ASN A 1 376 ? 21.537 15.865 -17.663 1.00 76.69 376 ASN A N 1
ATOM 2716 C CA . ASN A 1 376 ? 21.001 14.507 -17.470 1.00 76.69 376 ASN A CA 1
ATOM 2717 C C . ASN A 1 376 ? 22.083 13.483 -17.060 1.00 76.69 376 ASN A C 1
ATOM 2719 O O . ASN A 1 376 ? 22.132 12.358 -17.563 1.00 76.69 376 ASN A O 1
ATOM 2723 N N . SER A 1 377 ? 22.971 13.873 -16.144 1.00 85.94 377 SER A N 1
ATOM 2724 C CA . SER A 1 377 ? 24.097 13.057 -15.647 1.00 85.94 377 SER A CA 1
ATOM 2725 C C . SER A 1 377 ? 23.723 12.049 -14.550 1.00 85.94 377 SER A C 1
ATOM 2727 O O . SER A 1 377 ? 24.593 11.558 -13.836 1.00 85.94 377 SER A O 1
ATOM 2729 N N . ARG A 1 378 ? 22.439 11.716 -14.393 1.00 94.31 378 ARG A N 1
ATOM 2730 C CA . ARG A 1 378 ? 21.974 10.722 -13.414 1.00 94.31 378 ARG A CA 1
ATOM 2731 C C . ARG A 1 378 ? 21.045 9.704 -14.058 1.00 94.31 378 ARG A C 1
ATOM 2733 O O . ARG A 1 378 ? 20.397 10.002 -15.059 1.00 94.31 378 ARG A O 1
ATOM 2740 N N . VAL A 1 379 ? 20.997 8.508 -13.483 1.00 96.69 379 VAL A N 1
ATOM 2741 C CA . VAL A 1 379 ? 19.954 7.504 -13.720 1.00 96.69 379 VAL A CA 1
ATOM 2742 C C . VAL A 1 379 ? 18.878 7.721 -12.663 1.00 96.69 379 VAL A C 1
ATOM 2744 O O . VAL A 1 379 ? 19.109 7.419 -11.493 1.00 96.69 379 VAL A O 1
ATOM 2747 N N . VAL A 1 380 ? 17.734 8.274 -13.056 1.00 95.94 380 VAL A N 1
ATOM 2748 C CA . VAL A 1 380 ? 16.627 8.611 -12.143 1.00 95.94 380 VAL A CA 1
ATOM 2749 C C . VAL A 1 380 ? 15.481 7.598 -12.236 1.00 95.94 380 VAL A C 1
ATOM 2751 O O . VAL A 1 380 ? 15.549 6.643 -13.011 1.00 95.94 380 VAL A O 1
ATOM 2754 N N . ALA A 1 381 ? 14.416 7.775 -11.449 1.00 95.12 381 ALA A N 1
ATOM 2755 C CA . ALA A 1 381 ? 13.301 6.825 -11.394 1.00 95.12 381 ALA A CA 1
ATOM 2756 C C . ALA A 1 381 ? 12.660 6.545 -12.770 1.00 95.12 381 ALA A C 1
ATOM 2758 O O . ALA A 1 381 ? 12.419 5.387 -13.114 1.00 95.12 381 ALA A O 1
ATOM 2759 N N . ASP A 1 382 ? 12.443 7.591 -13.575 1.00 96.06 382 ASP A N 1
ATOM 2760 C CA . ASP A 1 382 ? 11.889 7.465 -14.930 1.00 96.06 382 ASP A CA 1
ATOM 2761 C C . ASP A 1 382 ? 12.817 6.673 -15.863 1.00 96.06 382 ASP A C 1
ATOM 2763 O O . ASP A 1 382 ? 12.331 5.917 -16.702 1.00 96.06 382 ASP A O 1
ATOM 2767 N N . ASP A 1 383 ? 14.142 6.771 -15.697 1.00 97.44 383 ASP A N 1
ATOM 2768 C CA . ASP A 1 383 ? 15.085 5.976 -16.490 1.00 97.44 383 ASP A CA 1
ATOM 2769 C C . ASP A 1 383 ? 14.982 4.487 -16.161 1.00 97.44 383 ASP A C 1
ATOM 2771 O O . ASP A 1 383 ? 15.067 3.658 -17.062 1.00 97.44 383 ASP A O 1
ATOM 2775 N N . VAL A 1 384 ? 14.767 4.132 -14.889 1.00 97.56 384 VAL A N 1
ATOM 2776 C CA . VAL A 1 384 ? 14.597 2.732 -14.467 1.00 97.56 384 VAL A CA 1
ATOM 2777 C C . VAL A 1 384 ? 13.286 2.153 -15.002 1.00 97.56 384 VAL A C 1
ATOM 2779 O O . VAL A 1 384 ? 13.271 1.039 -15.530 1.00 97.56 384 VAL A O 1
ATOM 2782 N N . ALA A 1 385 ? 12.189 2.909 -14.911 1.00 97.19 385 ALA A N 1
ATOM 2783 C CA . ALA A 1 385 ? 10.903 2.493 -15.464 1.00 97.19 385 ALA A CA 1
ATOM 2784 C C . ALA A 1 385 ? 10.966 2.369 -16.999 1.00 97.19 385 ALA A C 1
ATOM 2786 O O . ALA A 1 385 ? 10.542 1.350 -17.553 1.00 97.19 385 ALA A O 1
ATOM 2787 N N . ARG A 1 386 ? 11.576 3.348 -17.686 1.00 98.00 386 ARG A N 1
ATOM 2788 C CA . ARG A 1 386 ? 11.785 3.311 -19.141 1.00 98.00 386 ARG A CA 1
ATOM 2789 C C . ARG A 1 386 ? 12.693 2.156 -19.554 1.00 98.00 386 ARG A C 1
ATOM 2791 O O . ARG A 1 386 ? 12.364 1.469 -20.511 1.00 98.00 386 ARG A O 1
ATOM 2798 N N . LEU A 1 387 ? 13.785 1.892 -18.831 1.00 98.38 387 LEU A N 1
ATOM 2799 C CA . LEU A 1 387 ? 14.671 0.747 -19.077 1.00 98.38 387 LEU A CA 1
ATOM 2800 C C . LEU A 1 387 ? 13.886 -0.569 -19.075 1.00 98.38 387 LEU A C 1
ATOM 2802 O O . LEU A 1 387 ? 14.066 -1.393 -19.972 1.00 98.38 387 LEU A O 1
ATOM 2806 N N . SER A 1 388 ? 12.998 -0.753 -18.093 1.00 98.00 388 SER A N 1
ATOM 2807 C CA . SER A 1 388 ? 12.132 -1.929 -18.020 1.00 98.00 388 SER A CA 1
ATOM 2808 C C . SER A 1 388 ? 11.209 -2.026 -19.238 1.00 98.00 388 SER A C 1
ATOM 2810 O O . SER A 1 388 ? 11.190 -3.057 -19.908 1.00 98.00 388 SER A O 1
ATOM 2812 N N . LEU A 1 389 ? 10.472 -0.956 -19.552 1.00 98.50 389 LEU A N 1
ATOM 2813 C CA . LEU A 1 389 ? 9.536 -0.934 -20.681 1.00 98.50 389 LEU A CA 1
ATOM 2814 C C . LEU A 1 389 ? 10.249 -1.163 -22.017 1.00 98.50 389 LEU A C 1
ATOM 2816 O O . LEU A 1 389 ? 9.853 -2.046 -22.770 1.00 98.50 389 LEU A O 1
ATOM 2820 N N . ALA A 1 390 ? 11.333 -0.432 -22.281 1.00 98.50 390 ALA A N 1
ATOM 2821 C CA . ALA A 1 390 ? 12.125 -0.551 -23.501 1.00 98.50 390 ALA A CA 1
ATOM 2822 C C . ALA A 1 390 ? 12.692 -1.959 -23.685 1.00 98.50 390 ALA A C 1
ATOM 2824 O O . ALA A 1 390 ? 12.664 -2.493 -24.790 1.00 98.50 390 ALA A O 1
ATOM 2825 N N . THR A 1 391 ? 13.149 -2.591 -22.599 1.00 98.56 391 THR A N 1
ATOM 2826 C CA . THR A 1 391 ? 13.660 -3.965 -22.655 1.00 98.56 391 THR A CA 1
ATOM 2827 C C . THR A 1 391 ? 12.591 -4.934 -23.150 1.00 98.56 391 THR A C 1
ATOM 2829 O O . THR A 1 391 ? 12.844 -5.716 -24.065 1.00 98.56 391 THR A O 1
ATOM 2832 N N . TYR A 1 392 ? 11.390 -4.886 -22.575 1.00 98.00 392 TYR A N 1
ATOM 2833 C CA . TYR A 1 392 ? 10.328 -5.809 -22.966 1.00 98.00 392 TYR A CA 1
ATOM 2834 C C . TYR A 1 392 ? 9.702 -5.461 -24.314 1.00 98.00 392 TYR A C 1
ATOM 2836 O O . TYR A 1 392 ? 9.426 -6.376 -25.085 1.00 98.00 392 TYR A O 1
ATOM 2844 N N . VAL A 1 393 ? 9.539 -4.174 -24.638 1.00 98.12 393 VAL A N 1
ATOM 2845 C CA . VAL A 1 393 ? 9.072 -3.745 -25.964 1.00 98.12 393 VAL A CA 1
ATOM 2846 C C . VAL A 1 393 ? 9.995 -4.291 -27.049 1.00 98.12 393 VAL A C 1
ATOM 2848 O O . VAL A 1 393 ? 9.520 -4.884 -28.013 1.00 98.12 393 VAL A O 1
ATOM 2851 N N . GLU A 1 394 ? 11.308 -4.198 -26.863 1.00 97.88 394 GLU A N 1
ATOM 2852 C CA . GLU A 1 394 ? 12.242 -4.725 -27.850 1.00 97.88 394 GLU A CA 1
ATOM 2853 C C . GLU A 1 394 ? 12.264 -6.258 -27.885 1.00 97.88 394 GLU A C 1
ATOM 2855 O O . GLU A 1 394 ? 12.282 -6.844 -28.964 1.00 97.88 394 GLU A O 1
ATOM 2860 N N . CYS A 1 395 ? 12.198 -6.930 -26.731 1.00 97.31 395 CYS A N 1
ATOM 2861 C CA . CYS A 1 395 ? 12.156 -8.396 -26.696 1.00 97.31 395 CYS A CA 1
ATOM 2862 C C . CYS A 1 395 ? 10.908 -8.972 -27.379 1.00 97.31 395 CYS A C 1
ATOM 2864 O O . CYS A 1 395 ? 10.981 -10.050 -27.964 1.00 97.31 395 CYS A O 1
ATOM 2866 N N . ILE A 1 396 ? 9.764 -8.293 -27.271 1.00 96.44 396 ILE A N 1
ATOM 2867 C CA . ILE A 1 396 ? 8.480 -8.780 -27.791 1.00 96.44 396 ILE A CA 1
ATOM 2868 C C . ILE A 1 396 ? 8.277 -8.339 -29.237 1.00 96.44 396 ILE A C 1
ATOM 2870 O O . ILE A 1 396 ? 7.885 -9.153 -30.065 1.00 96.44 396 ILE A O 1
ATOM 2874 N N . PHE A 1 397 ? 8.530 -7.062 -29.529 1.00 96.62 397 PHE A N 1
ATOM 2875 C CA . PHE A 1 397 ? 8.158 -6.432 -30.795 1.00 96.62 397 PHE A CA 1
ATOM 2876 C C . PHE A 1 397 ? 9.350 -6.149 -31.714 1.00 96.62 397 PHE A C 1
ATOM 2878 O O . PHE A 1 397 ? 9.148 -5.724 -32.848 1.00 96.62 397 PHE A O 1
ATOM 2885 N N . GLY A 1 398 ? 10.587 -6.340 -31.244 1.00 96.25 398 GLY A N 1
ATOM 2886 C CA . GLY A 1 398 ? 11.796 -6.047 -32.021 1.00 96.25 398 GLY A CA 1
ATOM 2887 C C . GLY A 1 398 ? 12.007 -4.558 -32.307 1.00 96.25 398 GLY A C 1
ATOM 2888 O O . GLY A 1 398 ? 12.766 -4.214 -33.211 1.00 96.25 398 GLY A O 1
ATOM 2889 N N . ARG A 1 399 ? 11.327 -3.670 -31.570 1.00 96.81 399 ARG A N 1
ATOM 2890 C CA . ARG A 1 399 ? 11.391 -2.214 -31.747 1.00 96.81 399 ARG A CA 1
ATOM 2891 C C . ARG A 1 399 ? 12.189 -1.569 -30.622 1.00 96.81 399 ARG A C 1
ATOM 2893 O O . ARG A 1 399 ? 11.981 -1.883 -29.452 1.00 96.81 399 ARG A O 1
ATOM 2900 N N . ALA A 1 400 ? 13.090 -0.661 -30.989 1.00 96.25 400 ALA A N 1
ATOM 2901 C CA . ALA A 1 400 ? 13.755 0.213 -30.028 1.00 96.25 400 ALA A CA 1
ATOM 2902 C C . ALA A 1 400 ? 12.738 1.183 -29.406 1.00 96.25 400 ALA A C 1
ATOM 2904 O O . ALA A 1 400 ? 11.640 1.352 -29.925 1.00 96.25 400 ALA A O 1
ATOM 2905 N N . TRP A 1 401 ? 13.097 1.835 -28.300 1.00 97.56 401 TRP A N 1
ATOM 2906 C CA . TRP A 1 401 ? 12.205 2.814 -27.679 1.00 97.56 401 TRP A CA 1
ATOM 2907 C C . TRP A 1 401 ? 11.975 4.032 -28.585 1.00 97.56 401 TRP A C 1
ATOM 2909 O O . TRP A 1 401 ? 12.933 4.649 -29.051 1.00 97.56 401 TRP A O 1
ATOM 2919 N N . GLU A 1 402 ? 10.710 4.398 -28.781 1.00 97.44 402 GLU A N 1
ATOM 2920 C CA . GLU A 1 402 ? 10.261 5.515 -29.615 1.00 97.44 402 GLU A CA 1
ATOM 2921 C C . GLU A 1 402 ? 9.455 6.513 -28.773 1.00 97.44 402 GLU A C 1
ATOM 2923 O O . GLU A 1 402 ? 8.843 6.143 -27.771 1.00 97.44 402 GLU A O 1
ATOM 2928 N N . GLU A 1 403 ? 9.403 7.781 -29.192 1.00 97.00 403 GLU A N 1
ATOM 2929 C CA . GLU A 1 403 ? 8.623 8.819 -28.494 1.00 97.00 403 GLU A CA 1
ATOM 2930 C C . GLU A 1 403 ? 7.130 8.455 -28.396 1.00 97.00 403 GLU A C 1
ATOM 2932 O O . GLU A 1 403 ? 6.479 8.727 -27.388 1.00 97.00 403 GLU A O 1
ATOM 2937 N N . ALA A 1 404 ? 6.608 7.733 -29.393 1.00 97.56 404 ALA A N 1
ATOM 2938 C CA . ALA A 1 404 ? 5.247 7.203 -29.389 1.00 97.56 404 ALA A CA 1
ATOM 2939 C C . ALA A 1 404 ? 4.951 6.257 -28.205 1.00 97.56 404 ALA A C 1
ATOM 2941 O O . ALA A 1 404 ? 3.785 6.038 -27.881 1.00 97.56 404 ALA A O 1
ATOM 2942 N N . PHE A 1 405 ? 5.976 5.715 -27.532 1.00 98.31 405 PHE A N 1
ATOM 2943 C CA . PHE A 1 405 ? 5.828 4.797 -26.397 1.00 98.31 405 PHE A CA 1
ATOM 2944 C C . PHE A 1 405 ? 5.842 5.495 -25.030 1.00 98.31 405 PHE A C 1
ATOM 2946 O O . PHE A 1 405 ? 5.529 4.862 -24.019 1.00 98.31 405 PHE A O 1
ATOM 2953 N N . GLU A 1 406 ? 6.123 6.801 -24.966 1.00 98.12 406 GLU A N 1
ATOM 2954 C CA . GLU A 1 406 ? 6.082 7.594 -23.725 1.00 98.12 406 GLU A CA 1
ATOM 2955 C C . GLU A 1 406 ? 4.749 7.527 -22.947 1.00 98.12 406 GLU A C 1
ATOM 2957 O O . GLU A 1 406 ? 4.784 7.576 -21.708 1.00 98.12 406 GLU A O 1
ATOM 2962 N N . PRO A 1 407 ? 3.572 7.334 -23.582 1.00 98.44 407 PRO A N 1
ATOM 2963 C CA . PRO A 1 407 ? 2.340 7.066 -22.847 1.00 98.44 407 PRO A CA 1
ATOM 2964 C C . PRO A 1 407 ? 2.418 5.829 -21.939 1.00 98.44 407 PRO A C 1
ATOM 2966 O O . PRO A 1 407 ? 1.841 5.862 -20.855 1.00 98.44 407 PRO A O 1
ATOM 2969 N N . LEU A 1 408 ? 3.166 4.775 -22.304 1.00 98.38 408 LEU A N 1
ATOM 2970 C CA . LEU A 1 408 ? 3.363 3.596 -21.441 1.00 98.38 408 LEU A CA 1
ATOM 2971 C C . LEU A 1 408 ? 4.088 3.972 -20.142 1.00 98.38 408 LEU A C 1
ATOM 2973 O O . LEU A 1 408 ? 3.681 3.552 -19.057 1.00 98.38 408 LEU A O 1
ATOM 2977 N N . LEU A 1 409 ? 5.141 4.793 -20.242 1.00 97.81 409 LEU A N 1
ATOM 2978 C CA . LEU A 1 409 ? 5.896 5.272 -19.083 1.00 97.81 409 LEU A CA 1
ATOM 2979 C C . LEU A 1 409 ? 5.024 6.164 -18.200 1.00 97.81 409 LEU A C 1
ATOM 2981 O O . LEU A 1 409 ? 4.930 5.945 -16.992 1.00 97.81 409 LEU A O 1
ATOM 2985 N N . THR A 1 410 ? 4.348 7.137 -18.805 1.00 96.88 410 THR A N 1
ATOM 2986 C CA . THR A 1 410 ? 3.498 8.086 -18.079 1.00 96.88 410 THR A CA 1
ATOM 2987 C C . THR A 1 410 ? 2.368 7.360 -17.349 1.00 96.88 410 THR A C 1
ATOM 2989 O O . THR A 1 410 ? 2.160 7.573 -16.155 1.00 96.88 410 THR A O 1
ATOM 2992 N N . ALA A 1 411 ? 1.685 6.441 -18.030 1.00 97.00 411 ALA A N 1
ATOM 2993 C CA . ALA A 1 411 ? 0.594 5.677 -17.446 1.00 97.00 411 ALA A CA 1
ATOM 2994 C C . ALA A 1 411 ? 1.058 4.730 -16.329 1.00 97.00 411 ALA A C 1
ATOM 2996 O O . ALA A 1 411 ? 0.318 4.525 -15.367 1.00 97.00 411 ALA A O 1
ATOM 2997 N N . SER A 1 412 ? 2.287 4.193 -16.392 1.00 96.56 412 SER A N 1
ATOM 2998 C CA . SER A 1 412 ? 2.837 3.354 -15.314 1.00 96.56 412 SER A CA 1
ATOM 2999 C C . SER A 1 412 ? 2.831 4.072 -13.955 1.00 96.56 412 SER A C 1
ATOM 3001 O O . SER A 1 412 ? 2.497 3.464 -12.936 1.00 96.56 412 SER A O 1
ATOM 3003 N N . TRP A 1 413 ? 3.083 5.387 -13.940 1.00 95.12 413 TRP A N 1
ATOM 3004 C CA . TRP A 1 413 ? 3.001 6.211 -12.732 1.00 95.12 413 TRP A CA 1
ATOM 3005 C C . TRP A 1 413 ? 1.568 6.418 -12.240 1.00 95.12 413 TRP A C 1
ATOM 3007 O O . TRP A 1 413 ? 1.341 6.450 -11.030 1.00 95.12 413 TRP A O 1
ATOM 3017 N N . GLU A 1 414 ? 0.600 6.503 -13.150 1.00 95.94 414 GLU A N 1
ATOM 3018 C CA . GLU A 1 414 ? -0.820 6.626 -12.812 1.00 95.94 414 GLU A CA 1
ATOM 3019 C C . GLU A 1 414 ? -1.377 5.329 -12.208 1.00 95.94 414 GLU A C 1
ATOM 3021 O O . GLU A 1 414 ? -2.022 5.370 -11.158 1.00 95.94 414 GLU A O 1
ATOM 3026 N N . TRP A 1 415 ? -1.058 4.160 -12.779 1.00 95.12 415 TRP A N 1
ATOM 3027 C CA . TRP A 1 415 ? -1.369 2.873 -12.136 1.00 95.12 415 TRP A CA 1
ATOM 3028 C C . TRP A 1 415 ? -0.729 2.779 -10.755 1.00 95.12 415 TRP A C 1
ATOM 3030 O O . TRP A 1 415 ? -1.398 2.446 -9.777 1.00 95.12 415 TRP A O 1
ATOM 3040 N N . ARG A 1 416 ? 0.550 3.143 -10.646 1.00 92.50 416 ARG A N 1
ATOM 3041 C CA . ARG A 1 416 ? 1.271 3.145 -9.374 1.00 92.50 416 ARG A CA 1
ATOM 3042 C C . ARG A 1 416 ? 0.611 4.039 -8.323 1.00 92.50 416 ARG A C 1
ATOM 3044 O O . ARG A 1 416 ? 0.488 3.628 -7.170 1.00 92.50 416 ARG A O 1
ATOM 3051 N N . ARG A 1 417 ? 0.175 5.241 -8.709 1.00 92.00 417 ARG A N 1
ATOM 3052 C CA . ARG A 1 417 ? -0.520 6.200 -7.840 1.00 92.00 417 ARG A CA 1
ATOM 3053 C C . ARG A 1 417 ? -1.788 5.617 -7.233 1.00 92.00 417 ARG A C 1
ATOM 3055 O O . ARG A 1 417 ? -2.023 5.782 -6.034 1.00 92.00 417 ARG A O 1
ATOM 3062 N N . GLU A 1 418 ? -2.592 4.953 -8.052 1.00 92.69 418 GLU A N 1
ATOM 3063 C CA . GLU A 1 418 ? -3.885 4.424 -7.628 1.00 92.69 418 GLU A CA 1
ATOM 3064 C C . GLU A 1 418 ? -3.751 3.116 -6.846 1.00 92.69 418 GLU A C 1
ATOM 3066 O O . GLU A 1 418 ? -4.373 2.984 -5.793 1.00 92.69 418 GLU A O 1
ATOM 3071 N N . ILE A 1 419 ? -2.862 2.207 -7.270 1.00 90.19 419 ILE A N 1
ATOM 3072 C CA . ILE A 1 419 ? -2.552 0.956 -6.552 1.00 90.19 419 ILE A CA 1
ATOM 3073 C C . ILE A 1 419 ? -1.997 1.256 -5.154 1.00 90.19 419 ILE A C 1
ATOM 3075 O O . ILE A 1 419 ? -2.366 0.607 -4.178 1.00 90.19 419 ILE A O 1
ATOM 3079 N N . ALA A 1 420 ? -1.140 2.273 -5.033 1.00 88.38 420 ALA A N 1
ATOM 3080 C CA . ALA A 1 420 ? -0.600 2.720 -3.750 1.00 88.38 420 ALA A CA 1
ATOM 3081 C C . ALA A 1 420 ? -1.592 3.554 -2.922 1.00 88.38 420 ALA A C 1
ATOM 3083 O O . ALA A 1 420 ? -1.234 4.052 -1.853 1.00 88.38 420 ALA A O 1
ATOM 3084 N N . VAL A 1 421 ? -2.822 3.736 -3.417 1.00 89.69 421 VAL A N 1
ATOM 3085 C CA . VAL A 1 421 ? -3.888 4.517 -2.780 1.00 89.69 421 VAL A CA 1
ATOM 3086 C C . VAL A 1 421 ? -3.431 5.943 -2.437 1.00 89.69 421 VAL A C 1
ATOM 3088 O O . VAL A 1 421 ? -3.820 6.525 -1.425 1.00 89.69 421 VAL A O 1
ATOM 3091 N N . ARG A 1 422 ? -2.584 6.531 -3.291 1.00 89.56 422 ARG A N 1
ATOM 3092 C CA . ARG A 1 422 ? -2.126 7.923 -3.162 1.00 89.56 422 ARG A CA 1
ATOM 3093 C C . ARG A 1 422 ? -3.036 8.896 -3.887 1.00 89.56 422 ARG A C 1
ATOM 3095 O O . ARG A 1 422 ? -3.108 10.069 -3.553 1.00 89.56 422 ARG A O 1
ATOM 3102 N N . GLY A 1 423 ? -3.773 8.443 -4.881 1.00 92.19 423 GLY A N 1
ATOM 3103 C CA . GLY A 1 423 ? -4.735 9.293 -5.555 1.00 92.19 423 GLY A CA 1
ATOM 3104 C C . GLY A 1 423 ? -5.446 8.550 -6.656 1.00 92.19 423 GLY A C 1
ATOM 3105 O O . GLY A 1 423 ? -5.074 7.434 -7.007 1.00 92.19 423 GLY A O 1
ATOM 3106 N N . ARG A 1 424 ? -6.459 9.206 -7.209 1.00 93.44 424 ARG A N 1
ATOM 3107 C CA . ARG A 1 424 ? -7.124 8.717 -8.407 1.00 93.44 424 ARG A CA 1
ATOM 3108 C C . ARG A 1 424 ? -6.186 8.874 -9.598 1.00 93.44 424 ARG A C 1
ATOM 3110 O O . ARG A 1 424 ? -5.600 9.949 -9.755 1.00 93.44 424 ARG A O 1
ATOM 3117 N N . ALA A 1 425 ? -6.066 7.825 -10.400 1.00 94.38 425 ALA A N 1
ATOM 3118 C CA . ALA A 1 425 ? -5.340 7.893 -11.656 1.00 94.38 425 ALA A CA 1
ATOM 3119 C C . ALA A 1 425 ? -6.114 8.687 -12.715 1.00 94.38 425 ALA A C 1
ATOM 3121 O O . ALA A 1 425 ? -7.350 8.698 -12.717 1.00 94.38 425 ALA A O 1
ATOM 3122 N N . ASP A 1 426 ? -5.395 9.286 -13.660 1.00 96.50 426 ASP A N 1
ATOM 3123 C CA . ASP A 1 426 ? -5.994 9.768 -14.902 1.00 96.50 426 ASP A CA 1
ATOM 3124 C C . ASP A 1 426 ? -6.288 8.594 -15.851 1.00 96.50 426 ASP A C 1
ATOM 3126 O O . ASP A 1 426 ? -5.384 7.973 -16.420 1.00 96.50 426 ASP A O 1
ATOM 3130 N N . ALA A 1 427 ? -7.577 8.304 -16.042 1.00 95.44 427 ALA A N 1
ATOM 3131 C CA . ALA A 1 427 ? -8.038 7.250 -16.941 1.00 95.44 427 ALA A CA 1
ATOM 3132 C C . ALA A 1 427 ? -7.585 7.472 -18.394 1.00 95.44 427 ALA A C 1
ATOM 3134 O O . ALA A 1 427 ? -7.252 6.509 -19.076 1.00 95.44 427 ALA A O 1
ATOM 3135 N N . ARG A 1 428 ? -7.471 8.728 -18.854 1.00 97.88 428 ARG A N 1
ATOM 3136 C CA . ARG A 1 428 ? -7.064 9.036 -20.236 1.00 97.88 428 ARG A CA 1
ATOM 3137 C C . ARG A 1 428 ? -5.625 8.617 -20.510 1.00 97.88 428 ARG A C 1
ATOM 3139 O O . ARG A 1 428 ? -5.318 8.174 -21.612 1.00 97.88 428 ARG A O 1
ATOM 3146 N N . LEU A 1 429 ? -4.749 8.745 -19.512 1.00 97.75 429 LEU A N 1
ATOM 3147 C CA . LEU A 1 429 ? -3.352 8.323 -19.624 1.00 97.75 429 LEU A CA 1
ATOM 3148 C C . LEU A 1 429 ? -3.244 6.795 -19.650 1.00 97.75 429 LEU A C 1
ATOM 3150 O O . LEU A 1 429 ? -2.495 6.252 -20.460 1.00 97.75 429 LEU A O 1
ATOM 3154 N N . LYS A 1 430 ? -4.045 6.095 -18.838 1.00 97.81 430 LYS A N 1
ATOM 3155 C CA . LYS A 1 430 ? -4.140 4.630 -18.896 1.00 97.81 430 LYS A CA 1
ATOM 3156 C C . LYS A 1 430 ? -4.667 4.141 -20.245 1.00 97.81 430 LYS A C 1
ATOM 3158 O O . LYS A 1 430 ? -4.071 3.245 -20.837 1.00 97.81 430 LYS A O 1
ATOM 3163 N N . ASP A 1 431 ? -5.716 4.772 -20.767 1.00 97.69 431 ASP A N 1
ATOM 3164 C CA . ASP A 1 431 ? -6.270 4.455 -22.086 1.00 97.69 431 ASP A CA 1
ATOM 3165 C C . ASP A 1 431 ? -5.257 4.720 -23.205 1.00 97.69 431 ASP A C 1
ATOM 3167 O O . ASP A 1 431 ? -5.150 3.932 -24.143 1.00 97.69 431 ASP A O 1
ATOM 3171 N N . ALA A 1 432 ? -4.466 5.794 -23.104 1.00 98.31 432 ALA A N 1
ATOM 3172 C CA . ALA A 1 432 ? -3.401 6.081 -24.062 1.00 98.31 432 ALA A CA 1
ATOM 3173 C C . ALA A 1 432 ? -2.347 4.961 -24.100 1.00 98.31 432 ALA A C 1
ATOM 3175 O O . ALA A 1 432 ? -1.934 4.553 -25.183 1.00 98.31 432 ALA A O 1
ATOM 3176 N N . ALA A 1 433 ? -1.965 4.404 -22.947 1.00 98.38 433 ALA A N 1
ATOM 3177 C CA . ALA A 1 433 ? -1.079 3.241 -22.886 1.00 98.38 433 ALA A CA 1
ATOM 3178 C C . ALA A 1 433 ? -1.700 1.983 -23.523 1.00 98.38 433 ALA A C 1
ATOM 3180 O O . ALA A 1 433 ? -1.001 1.256 -24.233 1.00 98.38 433 ALA A O 1
ATOM 3181 N N . VAL A 1 434 ? -3.006 1.745 -23.337 1.00 98.38 434 VAL A N 1
ATOM 3182 C CA . VAL A 1 434 ? -3.712 0.651 -24.032 1.00 98.38 434 VAL A CA 1
ATOM 3183 C C . VAL A 1 434 ? -3.692 0.862 -25.546 1.00 98.38 434 VAL A C 1
ATOM 3185 O O . VAL A 1 434 ? -3.403 -0.081 -26.279 1.00 98.38 434 VAL A O 1
ATOM 3188 N N . ARG A 1 435 ? -3.927 2.088 -26.029 1.00 98.25 435 ARG A N 1
ATOM 3189 C CA . ARG A 1 435 ? -3.870 2.405 -27.467 1.00 98.25 435 ARG A CA 1
ATOM 3190 C C . ARG A 1 435 ? -2.476 2.206 -28.048 1.00 98.25 435 ARG A C 1
ATOM 3192 O O . ARG A 1 435 ? -2.365 1.607 -29.107 1.00 98.25 435 ARG A O 1
ATOM 3199 N N . VAL A 1 436 ? -1.416 2.620 -27.351 1.00 98.56 436 VAL A N 1
ATOM 3200 C CA . VAL A 1 436 ? -0.037 2.334 -27.792 1.00 98.56 436 VAL A CA 1
ATOM 3201 C C . VAL A 1 436 ? 0.184 0.827 -27.935 1.00 98.56 436 VAL A C 1
ATOM 3203 O O . VAL A 1 436 ? 0.747 0.370 -28.927 1.00 98.56 436 VAL A O 1
ATOM 3206 N N . LEU A 1 437 ? -0.290 0.029 -26.977 1.00 98.44 437 LEU A N 1
ATOM 3207 C CA . LEU A 1 437 ? -0.152 -1.418 -27.079 1.00 98.44 437 LEU A CA 1
ATOM 3208 C C . LEU A 1 437 ? -0.975 -2.003 -28.237 1.00 98.44 437 LEU A C 1
ATOM 3210 O O . LEU A 1 437 ? -0.448 -2.794 -29.012 1.00 98.44 437 LEU A O 1
ATOM 3214 N N . VAL A 1 438 ? -2.258 -1.662 -28.342 1.00 98.12 438 VAL A N 1
ATOM 3215 C CA . VAL A 1 438 ? -3.199 -2.316 -29.265 1.00 98.12 438 VAL A CA 1
ATOM 3216 C C . VAL A 1 438 ? -3.122 -1.741 -30.676 1.00 98.12 438 VAL A C 1
ATOM 3218 O O . VAL A 1 438 ? -2.999 -2.499 -31.638 1.00 98.12 438 VAL A O 1
ATOM 3221 N N . ASP A 1 439 ? -3.189 -0.419 -30.804 1.00 97.75 439 ASP A N 1
ATOM 3222 C CA . ASP A 1 439 ? -3.311 0.278 -32.086 1.00 97.75 439 ASP A CA 1
ATOM 3223 C C . ASP A 1 439 ? -1.957 0.496 -32.780 1.00 97.75 439 ASP A C 1
ATOM 3225 O O . ASP A 1 439 ? -1.939 0.732 -33.988 1.00 97.75 439 ASP A O 1
ATOM 3229 N N . ASP A 1 440 ? -0.839 0.372 -32.055 1.00 98.06 440 ASP A N 1
ATOM 3230 C CA . ASP A 1 440 ? 0.518 0.474 -32.609 1.00 98.06 440 ASP A CA 1
ATOM 3231 C C . ASP A 1 440 ? 1.303 -0.842 -32.465 1.00 98.06 440 ASP A C 1
ATOM 3233 O O . ASP A 1 440 ? 1.480 -1.565 -33.450 1.00 98.06 440 ASP A O 1
ATOM 3237 N N . LEU A 1 441 ? 1.745 -1.208 -31.256 1.00 97.94 441 LEU A N 1
ATOM 3238 C CA . LEU A 1 441 ? 2.681 -2.328 -31.056 1.00 97.94 441 LEU A CA 1
ATOM 3239 C C . LEU A 1 441 ? 2.124 -3.678 -31.538 1.00 97.94 441 LEU A C 1
ATOM 3241 O O . LEU A 1 441 ? 2.779 -4.383 -32.303 1.00 97.94 441 LEU A O 1
ATOM 3245 N N . LEU A 1 442 ? 0.908 -4.045 -31.128 1.00 97.25 442 LEU A N 1
ATOM 3246 C CA . LEU A 1 442 ? 0.274 -5.300 -31.537 1.00 97.25 442 LEU A CA 1
ATOM 3247 C C . LEU A 1 442 ? -0.133 -5.270 -33.008 1.00 97.25 442 LEU A C 1
ATOM 3249 O O . LEU A 1 442 ? 0.123 -6.239 -33.717 1.00 97.25 442 LEU A O 1
ATOM 3253 N N . ARG A 1 443 ? -0.729 -4.167 -33.476 1.00 96.75 443 ARG A N 1
ATOM 3254 C CA . ARG A 1 443 ? -1.186 -4.008 -34.865 1.00 96.75 443 ARG A CA 1
ATOM 3255 C C . ARG A 1 443 ? -0.049 -4.071 -35.881 1.00 96.75 443 ARG A C 1
ATOM 3257 O O . ARG A 1 443 ? -0.228 -4.628 -36.961 1.00 96.75 443 ARG A O 1
ATOM 3264 N N . SER A 1 444 ? 1.121 -3.544 -35.530 1.00 95.69 444 SER A N 1
ATOM 3265 C CA . SER A 1 444 ? 2.328 -3.615 -36.364 1.00 95.69 444 SER A CA 1
ATOM 3266 C C . SER A 1 444 ? 3.062 -4.959 -36.271 1.00 95.69 444 SER A C 1
ATOM 3268 O O . SER A 1 444 ? 3.909 -5.253 -37.116 1.00 95.69 444 SER A O 1
ATOM 3270 N N . HIS A 1 445 ? 2.726 -5.814 -35.301 1.00 95.38 445 HIS A N 1
ATOM 3271 C CA . HIS A 1 445 ? 3.396 -7.093 -35.091 1.00 95.38 445 HIS A CA 1
ATOM 3272 C C . HIS A 1 445 ? 2.618 -8.265 -35.705 1.00 95.38 445 HIS A C 1
ATOM 3274 O O . HIS A 1 445 ? 1.796 -8.906 -35.046 1.00 95.38 445 HIS A O 1
ATOM 3280 N N . ALA A 1 446 ? 2.931 -8.595 -36.963 1.00 92.44 446 ALA A N 1
ATOM 3281 C CA . ALA A 1 446 ? 2.185 -9.547 -37.798 1.00 92.44 446 ALA A CA 1
ATOM 3282 C C . ALA A 1 446 ? 1.798 -10.870 -37.102 1.00 92.44 446 ALA A C 1
ATOM 3284 O O . ALA A 1 446 ? 0.647 -11.290 -37.189 1.00 92.44 446 ALA A O 1
ATOM 3285 N N . VAL A 1 447 ? 2.724 -11.507 -36.374 1.00 91.19 447 VAL A N 1
ATOM 3286 C CA . VAL A 1 447 ? 2.472 -12.795 -35.692 1.00 91.19 447 VAL A CA 1
ATOM 3287 C C . VAL A 1 447 ? 1.459 -12.653 -34.553 1.00 91.19 447 VAL A C 1
ATOM 3289 O O . VAL A 1 447 ? 0.585 -13.498 -34.381 1.00 91.19 447 VAL A O 1
ATOM 3292 N N . LEU A 1 448 ? 1.556 -11.568 -33.782 1.00 92.88 448 LEU A N 1
ATOM 3293 C CA . LEU A 1 448 ? 0.661 -11.334 -32.648 1.00 92.88 448 LEU A CA 1
ATOM 3294 C C . LEU A 1 448 ? -0.695 -10.841 -33.137 1.00 92.88 448 LEU A C 1
ATOM 3296 O O . LEU A 1 448 ? -1.725 -11.313 -32.657 1.00 92.88 448 LEU A O 1
ATOM 3300 N N . TRP A 1 449 ? -0.708 -9.949 -34.128 1.00 95.88 449 TRP A N 1
ATOM 3301 C CA . TRP A 1 449 ? -1.940 -9.483 -34.748 1.00 95.88 449 TRP A CA 1
ATOM 3302 C C . TRP A 1 449 ? -2.727 -10.634 -35.376 1.00 95.88 449 TRP A C 1
ATOM 3304 O O . TRP A 1 449 ? -3.926 -10.724 -35.151 1.00 95.88 449 TRP A O 1
ATOM 3314 N N . ALA A 1 450 ? -2.070 -11.580 -36.057 1.00 94.44 450 ALA A N 1
ATOM 3315 C CA . ALA A 1 450 ? -2.734 -12.743 -36.653 1.00 94.44 450 ALA A CA 1
ATOM 3316 C C . ALA A 1 450 ? -3.491 -13.621 -35.636 1.00 94.44 450 ALA A C 1
ATOM 3318 O O . ALA A 1 450 ? -4.428 -14.320 -36.012 1.00 94.44 450 ALA A O 1
ATOM 3319 N N . ARG A 1 451 ? -3.118 -13.581 -34.348 1.00 92.31 451 ARG A N 1
ATOM 3320 C CA . ARG A 1 451 ? -3.750 -14.389 -33.296 1.00 92.31 451 ARG A CA 1
ATOM 3321 C C . ARG A 1 451 ? -5.172 -13.936 -32.963 1.00 92.31 451 ARG A C 1
ATOM 3323 O O . ARG A 1 451 ? -6.037 -14.770 -32.705 1.00 92.31 451 ARG A O 1
ATOM 3330 N N . HIS A 1 452 ? -5.392 -12.625 -32.896 1.00 94.25 452 HIS A N 1
ATOM 3331 C CA . HIS A 1 452 ? -6.648 -12.061 -32.391 1.00 94.25 452 HIS A CA 1
ATOM 3332 C C . HIS A 1 452 ? -7.198 -10.893 -33.219 1.00 94.25 452 HIS A C 1
ATOM 3334 O O . HIS A 1 452 ? -8.361 -10.548 -33.033 1.00 94.25 452 HIS A O 1
ATOM 3340 N N . GLY A 1 453 ? -6.413 -10.289 -34.114 1.00 95.94 453 GLY A N 1
ATOM 3341 C CA . GLY A 1 453 ? -6.799 -9.122 -34.909 1.00 95.94 453 GLY A CA 1
ATOM 3342 C C . GLY A 1 453 ? -7.359 -7.994 -34.043 1.00 95.94 453 GLY A C 1
ATOM 3343 O O . GLY A 1 453 ? -6.849 -7.714 -32.958 1.00 95.94 453 GLY A O 1
ATOM 3344 N N . GLU A 1 454 ? -8.480 -7.411 -34.470 1.00 96.25 454 GLU A N 1
ATOM 3345 C CA . GLU A 1 454 ? -9.228 -6.411 -33.686 1.00 96.25 454 GLU A CA 1
ATOM 3346 C C . GLU A 1 454 ? -9.686 -6.927 -32.318 1.00 96.25 454 GLU A C 1
ATOM 3348 O O . GLU A 1 454 ? -9.882 -6.156 -31.379 1.00 96.25 454 GLU A O 1
ATOM 3353 N N . GLY A 1 455 ? -9.763 -8.244 -32.152 1.00 95.75 455 GLY A N 1
ATOM 3354 C CA . GLY A 1 455 ? -10.031 -8.874 -30.879 1.00 95.75 455 GLY A CA 1
ATOM 3355 C C . GLY A 1 455 ? -9.024 -8.520 -29.781 1.00 95.75 455 GLY A C 1
ATOM 3356 O O . GLY A 1 455 ? -9.367 -8.663 -28.613 1.00 95.75 455 GLY A O 1
ATOM 3357 N N . TRP A 1 456 ? -7.821 -8.025 -30.101 1.00 96.00 456 TRP A N 1
ATOM 3358 C CA . TRP A 1 456 ? -6.889 -7.472 -29.108 1.00 96.00 456 TRP A CA 1
ATOM 3359 C C . TRP A 1 456 ? -7.458 -6.293 -28.309 1.00 96.00 456 TRP A C 1
ATOM 3361 O O . TRP A 1 456 ? -6.938 -6.018 -27.233 1.00 96.00 456 TRP A O 1
ATOM 3371 N N . ARG A 1 457 ? -8.529 -5.636 -28.778 1.00 95.00 457 ARG A N 1
ATOM 3372 C CA . ARG A 1 457 ? -9.244 -4.586 -28.032 1.00 95.00 457 ARG A CA 1
ATOM 3373 C C . ARG A 1 457 ? -9.969 -5.103 -26.788 1.00 95.00 457 ARG A C 1
ATOM 3375 O O . ARG A 1 457 ? -10.286 -4.306 -25.913 1.00 95.00 457 ARG A O 1
ATOM 3382 N N . ASN A 1 458 ? -10.208 -6.412 -26.685 1.00 93.50 458 ASN A N 1
ATOM 3383 C CA . ASN A 1 458 ? -10.804 -7.005 -25.493 1.00 93.50 458 ASN A CA 1
ATOM 3384 C C . ASN A 1 458 ? -9.831 -6.894 -24.295 1.00 93.50 458 ASN A C 1
ATOM 3386 O O . ASN A 1 458 ? -8.693 -7.380 -24.402 1.00 93.50 458 ASN A O 1
ATOM 3390 N N . PRO A 1 459 ? -10.274 -6.349 -23.141 1.00 94.12 459 PRO A N 1
ATOM 3391 C CA . PRO A 1 459 ? -9.455 -6.215 -21.943 1.00 94.12 459 PRO A CA 1
ATOM 3392 C C . PRO A 1 459 ? -8.716 -7.466 -21.513 1.00 94.12 459 PRO A C 1
ATOM 3394 O O . PRO A 1 459 ? -7.531 -7.395 -21.192 1.00 94.12 459 PRO A O 1
ATOM 3397 N N . ARG A 1 460 ? -9.350 -8.635 -21.576 1.00 92.75 460 ARG A N 1
ATOM 3398 C CA . ARG A 1 460 ? -8.718 -9.908 -21.219 1.00 92.75 460 ARG A CA 1
ATOM 3399 C C . ARG A 1 460 ? -7.476 -10.195 -22.060 1.00 92.75 460 ARG A C 1
ATOM 3401 O O . ARG A 1 460 ? -6.483 -10.687 -21.530 1.00 92.75 460 ARG A O 1
ATOM 3408 N N . ARG A 1 461 ? -7.503 -9.858 -23.350 1.00 94.75 461 ARG A N 1
ATOM 3409 C CA . ARG A 1 461 ? -6.433 -10.204 -24.293 1.00 94.75 461 ARG A CA 1
ATOM 3410 C C . ARG A 1 461 ? -5.249 -9.258 -24.182 1.00 94.75 461 ARG A C 1
ATOM 3412 O O . ARG A 1 461 ? -4.136 -9.734 -24.001 1.00 94.75 461 ARG A O 1
ATOM 3419 N N . TYR A 1 462 ? -5.441 -7.938 -24.205 1.00 96.00 462 TYR A N 1
ATOM 3420 C CA . TYR A 1 462 ? -4.284 -7.046 -24.036 1.00 96.00 462 TYR A CA 1
ATOM 3421 C C . TYR A 1 462 ? -3.681 -7.136 -22.626 1.00 96.00 462 TYR A C 1
ATOM 3423 O O . TYR A 1 462 ? -2.478 -6.928 -22.457 1.00 96.00 462 TYR A O 1
ATOM 3431 N N . SER A 1 463 ? -4.480 -7.485 -21.609 1.00 96.69 463 SER A N 1
ATOM 3432 C CA . SER A 1 463 ? -4.015 -7.505 -20.219 1.00 96.69 463 SER A CA 1
ATOM 3433 C C . SER A 1 463 ? -2.968 -8.574 -19.932 1.00 96.69 463 SER A C 1
ATOM 3435 O O . SER A 1 463 ? -2.076 -8.316 -19.124 1.00 96.69 463 SER A O 1
ATOM 3437 N N . VAL A 1 464 ? -3.005 -9.724 -20.624 1.00 94.94 464 VAL A N 1
ATOM 3438 C CA . VAL A 1 464 ? -1.986 -10.777 -20.446 1.00 94.94 464 VAL A CA 1
ATOM 3439 C C . VAL A 1 464 ? -0.589 -10.333 -20.878 1.00 94.94 464 VAL A C 1
ATOM 3441 O O . VAL A 1 464 ? 0.394 -10.910 -20.431 1.00 94.94 464 VAL A O 1
ATOM 3444 N N . LEU A 1 465 ? -0.474 -9.293 -21.706 1.00 94.25 465 LEU A N 1
ATOM 3445 C CA . LEU A 1 465 ? 0.813 -8.712 -22.083 1.00 94.25 465 LEU A CA 1
ATOM 3446 C C . LEU A 1 465 ? 1.094 -7.433 -21.289 1.00 94.25 465 LEU A C 1
ATOM 3448 O O . LEU A 1 465 ? 2.175 -7.267 -20.721 1.00 94.25 465 LEU A O 1
ATOM 3452 N N . LEU A 1 466 ? 0.100 -6.544 -21.214 1.00 96.38 466 LEU A N 1
ATOM 3453 C CA . LEU A 1 466 ? 0.260 -5.218 -20.632 1.00 96.38 466 LEU A CA 1
ATOM 3454 C C . LEU A 1 466 ? 0.589 -5.284 -19.141 1.00 96.38 466 LEU A C 1
ATOM 3456 O O . LEU A 1 466 ? 1.552 -4.652 -18.715 1.00 96.38 466 LEU A O 1
ATOM 3460 N N . GLN A 1 467 ? -0.160 -6.054 -18.343 1.00 94.75 467 GLN A N 1
ATOM 3461 C CA . GLN A 1 467 ? 0.062 -6.071 -16.898 1.00 94.75 467 GLN A CA 1
ATOM 3462 C C . GLN A 1 467 ? 1.347 -6.808 -16.500 1.00 94.75 467 GLN A C 1
ATOM 3464 O O . GLN A 1 467 ? 2.242 -6.146 -15.969 1.00 94.75 467 GLN A O 1
ATOM 3469 N N . PRO A 1 468 ? 1.503 -8.123 -16.744 1.00 93.75 468 PRO A N 1
ATOM 3470 C CA . PRO A 1 468 ? 2.603 -8.874 -16.145 1.00 93.75 468 PRO A CA 1
ATOM 3471 C C . PRO A 1 468 ? 3.961 -8.599 -16.807 1.00 93.75 468 PRO A C 1
ATOM 3473 O O . PRO A 1 468 ? 4.987 -8.799 -16.156 1.00 93.75 468 PRO A O 1
ATOM 3476 N N . VAL A 1 469 ? 3.995 -8.138 -18.067 1.00 93.56 469 VAL A N 1
ATOM 3477 C CA . VAL A 1 469 ? 5.250 -7.969 -18.826 1.00 93.56 469 VAL A CA 1
ATOM 3478 C C . VAL A 1 469 ? 5.680 -6.510 -18.953 1.00 93.56 469 VAL A C 1
ATOM 3480 O O . VAL A 1 469 ? 6.859 -6.215 -18.784 1.00 93.56 469 VAL A O 1
ATOM 3483 N N . LEU A 1 470 ? 4.756 -5.581 -19.214 1.00 96.25 470 LEU A N 1
ATOM 3484 C CA . LEU A 1 470 ? 5.110 -4.169 -19.406 1.00 96.25 470 LEU A CA 1
ATOM 3485 C C . LEU A 1 470 ? 4.971 -3.364 -18.105 1.00 96.25 470 LEU A C 1
ATOM 3487 O O . LEU A 1 470 ? 5.955 -2.823 -17.598 1.00 96.25 470 LEU A O 1
ATOM 3491 N N . LEU A 1 471 ? 3.766 -3.306 -17.533 1.00 95.69 471 LEU A N 1
ATOM 3492 C CA . LEU A 1 471 ? 3.454 -2.405 -16.422 1.00 95.69 471 LEU A CA 1
ATOM 3493 C C . LEU A 1 471 ? 4.034 -2.869 -15.090 1.00 95.69 471 LEU A C 1
ATOM 3495 O O . LEU A 1 471 ? 4.669 -2.078 -14.396 1.00 95.69 471 LEU A O 1
ATOM 3499 N N . SER A 1 472 ? 3.836 -4.133 -14.708 1.00 93.75 472 SER A N 1
ATOM 3500 C CA . SER A 1 472 ? 4.298 -4.626 -13.408 1.00 93.75 472 SER A CA 1
ATOM 3501 C C . SER A 1 472 ? 5.813 -4.490 -13.237 1.00 93.75 472 SER A C 1
ATOM 3503 O O . SER A 1 472 ? 6.230 -3.968 -12.202 1.00 93.75 472 SER A O 1
ATOM 3505 N N . PRO A 1 473 ? 6.664 -4.869 -14.206 1.00 93.75 473 PRO A N 1
ATOM 3506 C CA . PRO A 1 473 ? 8.097 -4.615 -14.094 1.00 93.75 473 PRO A CA 1
ATOM 3507 C C . PRO A 1 473 ? 8.444 -3.122 -14.016 1.00 93.75 473 PRO A C 1
ATOM 3509 O O . PRO A 1 473 ? 9.245 -2.744 -13.165 1.00 93.75 473 PRO A O 1
ATOM 3512 N N . ALA A 1 474 ? 7.795 -2.264 -14.812 1.00 95.00 474 ALA A N 1
ATOM 3513 C CA . ALA A 1 474 ? 8.047 -0.819 -14.806 1.00 95.00 474 ALA A CA 1
ATOM 3514 C C . ALA A 1 474 ? 7.707 -0.156 -13.460 1.00 95.00 474 ALA A C 1
ATOM 3516 O O . ALA A 1 474 ? 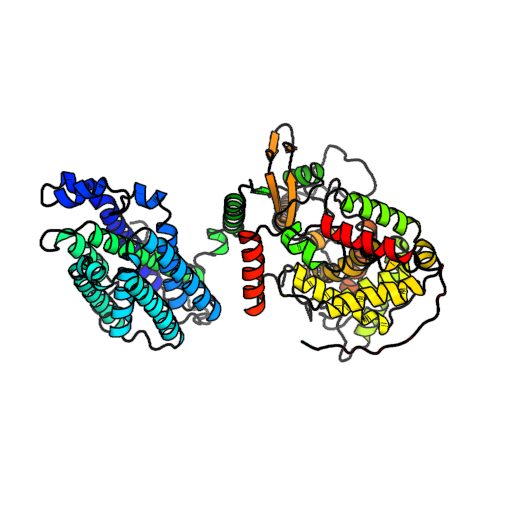8.462 0.681 -12.968 1.00 95.00 474 ALA A O 1
ATOM 3517 N N . ILE A 1 475 ? 6.604 -0.577 -12.835 1.00 92.00 475 ILE A N 1
ATOM 3518 C CA . ILE A 1 475 ? 6.165 -0.083 -11.523 1.00 92.00 475 ILE A CA 1
ATOM 3519 C C . ILE A 1 475 ? 7.120 -0.546 -10.413 1.00 92.00 475 ILE A C 1
ATOM 3521 O O . ILE A 1 475 ? 7.427 0.219 -9.501 1.00 92.00 475 ILE A O 1
ATOM 3525 N N . ASN A 1 476 ? 7.609 -1.786 -10.491 1.00 92.44 476 ASN A N 1
ATOM 3526 C CA . ASN A 1 476 ? 8.308 -2.443 -9.384 1.00 92.44 476 ASN A CA 1
ATOM 3527 C C . ASN A 1 476 ? 9.840 -2.329 -9.441 1.00 92.44 476 ASN A C 1
ATOM 3529 O O . ASN A 1 476 ? 10.498 -2.357 -8.399 1.00 92.44 476 ASN A O 1
ATOM 3533 N N . ALA A 1 477 ? 10.434 -2.198 -10.631 1.00 94.00 477 ALA A N 1
ATOM 3534 C CA . ALA A 1 477 ? 11.887 -2.124 -10.787 1.00 94.00 477 ALA A CA 1
ATOM 3535 C C . ALA A 1 477 ? 12.486 -0.905 -10.070 1.00 94.00 477 ALA A C 1
ATOM 3537 O O . ALA A 1 477 ? 13.568 -1.015 -9.496 1.00 94.00 477 ALA A O 1
ATOM 3538 N N . GLY A 1 478 ? 11.769 0.226 -10.038 1.00 92.56 478 GLY A N 1
ATOM 3539 C CA . GLY A 1 478 ? 12.186 1.429 -9.310 1.00 92.56 478 GLY A CA 1
ATOM 3540 C C . GLY A 1 478 ? 12.346 1.191 -7.806 1.00 92.56 478 GLY A C 1
ATOM 3541 O O . GLY A 1 478 ? 13.369 1.552 -7.228 1.00 92.56 478 GLY A O 1
ATOM 3542 N N . ASP A 1 479 ? 11.398 0.485 -7.184 1.00 92.31 479 ASP A N 1
ATOM 3543 C CA . ASP A 1 479 ? 11.454 0.154 -5.755 1.00 92.31 479 ASP A CA 1
ATOM 3544 C C . ASP A 1 479 ? 12.658 -0.716 -5.407 1.00 92.31 479 ASP A C 1
ATOM 3546 O O . ASP A 1 479 ? 13.370 -0.469 -4.426 1.00 92.31 479 ASP A O 1
ATOM 3550 N N . ILE A 1 480 ? 12.924 -1.707 -6.255 1.00 93.81 480 ILE A N 1
ATOM 3551 C CA . ILE A 1 480 ? 14.064 -2.604 -6.102 1.00 93.81 480 ILE A CA 1
ATOM 3552 C C . ILE A 1 480 ? 15.374 -1.847 -6.366 1.00 93.81 480 ILE A C 1
ATOM 3554 O O . ILE A 1 480 ? 16.336 -2.045 -5.627 1.00 93.81 480 ILE A O 1
ATOM 3558 N N . ALA A 1 481 ? 15.417 -0.931 -7.340 1.00 95.31 481 ALA A N 1
ATOM 3559 C CA . ALA A 1 481 ? 16.576 -0.074 -7.601 1.00 95.31 481 ALA A CA 1
ATOM 3560 C C . ALA A 1 481 ? 16.934 0.791 -6.387 1.00 95.31 481 ALA A C 1
ATOM 3562 O O . ALA A 1 481 ? 18.104 0.883 -6.012 1.00 95.31 481 ALA A O 1
ATOM 3563 N N . VAL A 1 482 ? 15.929 1.388 -5.737 1.00 94.06 482 VAL A N 1
ATOM 3564 C CA . VAL A 1 482 ? 16.129 2.161 -4.504 1.00 94.06 482 VAL A CA 1
ATOM 3565 C C . VAL A 1 482 ? 16.656 1.263 -3.384 1.00 94.06 482 VAL A C 1
ATOM 3567 O O . VAL A 1 482 ? 17.599 1.645 -2.690 1.00 94.06 482 VAL A O 1
ATOM 3570 N N . ALA A 1 483 ? 16.114 0.052 -3.225 1.00 92.69 483 ALA A N 1
ATOM 3571 C CA . ALA A 1 483 ? 16.625 -0.903 -2.240 1.00 92.69 483 ALA A CA 1
ATOM 3572 C C . ALA A 1 483 ? 18.073 -1.333 -2.523 1.00 92.69 483 ALA A C 1
ATOM 3574 O O . ALA A 1 483 ? 18.861 -1.427 -1.581 1.00 92.69 483 ALA A O 1
ATOM 3575 N N . ILE A 1 484 ? 18.434 -1.547 -3.794 1.00 94.44 484 ILE A N 1
ATOM 3576 C CA . ILE A 1 484 ? 19.807 -1.842 -4.222 1.00 94.44 484 ILE A CA 1
ATOM 3577 C C . ILE A 1 484 ? 20.736 -0.688 -3.829 1.00 94.44 484 ILE A C 1
ATOM 3579 O O . ILE A 1 484 ? 21.716 -0.915 -3.120 1.00 94.44 484 ILE A O 1
ATOM 3583 N N . LYS A 1 485 ? 20.391 0.550 -4.211 1.00 94.44 485 LYS A N 1
ATOM 3584 C CA . LYS A 1 485 ? 21.184 1.748 -3.894 1.00 94.44 485 LYS A CA 1
ATOM 3585 C C . LYS A 1 485 ? 21.390 1.915 -2.389 1.00 94.44 485 LYS A C 1
ATOM 3587 O O . LYS A 1 485 ? 22.515 2.103 -1.940 1.00 94.44 485 LYS A O 1
ATOM 3592 N N . ARG A 1 486 ? 20.314 1.841 -1.600 1.00 92.31 486 ARG A N 1
ATOM 3593 C CA . ARG A 1 486 ? 20.367 2.045 -0.140 1.00 92.31 486 ARG A CA 1
ATOM 3594 C C . ARG A 1 486 ? 21.179 0.980 0.587 1.00 92.31 486 ARG A C 1
ATOM 3596 O O . ARG A 1 486 ? 21.767 1.267 1.623 1.00 92.31 486 ARG A O 1
ATOM 3603 N N . ALA A 1 487 ? 21.166 -0.250 0.082 1.00 90.12 487 ALA A N 1
ATOM 3604 C CA . ALA A 1 487 ? 21.878 -1.367 0.685 1.00 90.12 487 ALA A CA 1
ATOM 3605 C C . ALA A 1 487 ? 23.355 -1.444 0.270 1.00 90.12 487 ALA A C 1
ATOM 3607 O O . ALA A 1 487 ? 24.142 -2.097 0.955 1.00 90.12 487 ALA A O 1
ATOM 3608 N N . GLY A 1 488 ? 23.728 -0.797 -0.836 1.00 89.56 488 GLY A N 1
ATOM 3609 C CA . GLY A 1 488 ? 25.082 -0.811 -1.373 1.00 89.56 488 GLY A CA 1
ATOM 3610 C C . GLY A 1 488 ? 25.361 -1.986 -2.329 1.00 89.56 488 GLY A C 1
ATOM 3611 O O . GLY A 1 488 ? 24.540 -2.891 -2.500 1.00 89.56 488 GLY A O 1
ATOM 3612 N N . PRO A 1 489 ? 26.548 -2.013 -2.966 1.00 85.69 489 PRO A N 1
ATOM 3613 C CA . PRO A 1 489 ? 26.862 -2.893 -4.105 1.00 85.69 489 PRO A CA 1
ATOM 3614 C C . PRO A 1 489 ? 26.891 -4.390 -3.759 1.00 85.69 489 PRO A C 1
ATOM 3616 O O . PRO A 1 489 ? 26.727 -5.253 -4.630 1.00 85.69 489 PRO A O 1
ATOM 3619 N N . HIS A 1 490 ? 27.071 -4.720 -2.480 1.00 87.00 490 HIS A N 1
ATOM 3620 C CA . HIS A 1 490 ? 27.185 -6.097 -2.000 1.00 87.00 490 HIS A CA 1
ATOM 3621 C C . HIS A 1 490 ? 25.843 -6.759 -1.671 1.00 87.00 490 HIS A C 1
ATOM 3623 O O . HIS A 1 490 ? 25.825 -7.955 -1.386 1.00 87.00 490 HIS A O 1
ATOM 3629 N N . VAL A 1 491 ? 24.724 -6.026 -1.721 1.00 87.31 491 VAL A N 1
ATOM 3630 C CA . VAL A 1 491 ? 23.406 -6.614 -1.460 1.00 87.31 491 VAL A CA 1
ATOM 3631 C C . VAL A 1 491 ? 23.089 -7.708 -2.484 1.00 87.31 491 VAL A C 1
ATOM 3633 O O . VAL A 1 491 ? 23.331 -7.546 -3.686 1.00 87.31 491 VAL A O 1
ATOM 3636 N N . SER A 1 492 ? 22.551 -8.835 -2.014 1.00 88.56 492 SER A N 1
ATOM 3637 C CA . SER A 1 492 ? 21.983 -9.838 -2.913 1.00 88.56 492 SER A CA 1
ATOM 3638 C C . SER A 1 492 ? 20.703 -9.298 -3.546 1.00 88.56 492 SER A C 1
ATOM 3640 O O . SER A 1 492 ? 19.988 -8.482 -2.956 1.00 88.56 492 SER A O 1
ATOM 3642 N N . LEU A 1 493 ? 20.394 -9.758 -4.757 1.00 88.38 493 LEU A N 1
ATOM 3643 C CA . LEU A 1 493 ? 19.171 -9.331 -5.427 1.00 88.38 493 LEU A CA 1
ATOM 3644 C C . LEU A 1 493 ? 17.938 -9.759 -4.619 1.00 88.38 493 LEU A C 1
ATOM 3646 O O . LEU A 1 493 ? 16.995 -8.992 -4.461 1.00 88.38 493 LEU A O 1
ATOM 3650 N N . GLU A 1 494 ? 17.975 -10.953 -4.039 1.00 87.12 494 GLU A N 1
ATOM 3651 C CA . GLU A 1 494 ? 16.907 -11.491 -3.210 1.00 87.12 494 GLU A CA 1
ATOM 3652 C C . GLU A 1 494 ? 16.663 -10.629 -1.970 1.00 87.12 494 GLU A C 1
ATOM 3654 O O . GLU A 1 494 ? 15.511 -10.341 -1.652 1.00 87.12 494 GLU A O 1
ATOM 3659 N N . ALA A 1 495 ? 17.719 -10.164 -1.296 1.00 86.19 495 ALA A N 1
ATOM 3660 C CA . ALA A 1 495 ? 17.575 -9.263 -0.155 1.00 86.19 495 ALA A CA 1
ATOM 3661 C C . ALA A 1 495 ? 16.987 -7.907 -0.574 1.00 86.19 495 ALA A C 1
ATOM 3663 O O . ALA A 1 495 ? 16.106 -7.386 0.112 1.00 86.19 495 ALA A O 1
ATOM 3664 N N . ALA A 1 496 ? 17.407 -7.358 -1.720 1.00 89.88 496 ALA A N 1
ATOM 3665 C CA . ALA A 1 496 ? 16.830 -6.123 -2.249 1.00 89.88 496 ALA A CA 1
ATOM 3666 C C . ALA A 1 496 ? 15.331 -6.279 -2.565 1.00 89.88 496 ALA A C 1
ATOM 3668 O O . ALA A 1 496 ? 14.530 -5.440 -2.147 1.00 89.88 496 ALA A O 1
ATOM 3669 N N . VAL A 1 497 ? 14.932 -7.384 -3.209 1.00 90.25 497 VAL A N 1
ATOM 3670 C CA . VAL A 1 497 ? 13.517 -7.678 -3.486 1.00 90.25 497 VAL A CA 1
ATOM 3671 C C . VAL A 1 497 ? 12.731 -7.897 -2.193 1.00 90.25 497 VAL A C 1
ATOM 3673 O O . VAL A 1 497 ? 11.621 -7.401 -2.087 1.00 90.25 497 VAL A O 1
ATOM 3676 N N . ARG A 1 498 ? 13.274 -8.567 -1.166 1.00 87.44 498 ARG A N 1
ATOM 3677 C CA . ARG A 1 498 ? 12.576 -8.703 0.133 1.00 87.44 498 ARG A CA 1
ATOM 3678 C C . ARG A 1 498 ? 12.329 -7.351 0.795 1.00 87.44 498 ARG A C 1
ATOM 3680 O O . ARG A 1 498 ? 11.232 -7.106 1.293 1.00 87.44 498 ARG A O 1
ATOM 3687 N N . ARG A 1 499 ? 13.334 -6.471 0.788 1.00 84.56 499 ARG A N 1
ATOM 3688 C CA . ARG A 1 499 ? 13.246 -5.132 1.393 1.00 84.56 499 ARG A CA 1
ATOM 3689 C C . ARG A 1 499 ? 12.228 -4.249 0.693 1.00 84.56 499 ARG A C 1
ATOM 3691 O O . ARG A 1 499 ? 11.499 -3.524 1.360 1.00 84.56 499 ARG A O 1
ATOM 3698 N N . ALA A 1 500 ? 12.161 -4.331 -0.628 1.00 87.62 500 ALA A N 1
ATOM 3699 C CA . ALA A 1 500 ? 11.246 -3.556 -1.450 1.00 87.62 500 ALA A CA 1
ATOM 3700 C C . ALA A 1 500 ? 10.290 -4.470 -2.219 1.00 87.62 500 ALA A C 1
ATOM 3702 O O . ALA A 1 500 ? 10.159 -4.367 -3.436 1.00 87.62 500 ALA A O 1
ATOM 3703 N N . HIS A 1 501 ? 9.646 -5.390 -1.493 1.00 88.44 501 HIS A N 1
ATOM 3704 C CA . HIS A 1 501 ? 8.785 -6.382 -2.123 1.00 88.44 501 HIS A CA 1
ATOM 3705 C C . HIS A 1 501 ? 7.643 -5.690 -2.887 1.00 88.44 501 HIS A C 1
ATOM 3707 O O . HIS A 1 501 ? 6.895 -4.936 -2.255 1.00 88.44 501 HIS A O 1
ATOM 3713 N N . PRO A 1 502 ? 7.477 -5.977 -4.196 1.00 82.19 502 PRO A N 1
ATOM 3714 C CA . PRO A 1 502 ? 6.454 -5.376 -5.060 1.00 82.19 502 PRO A CA 1
ATOM 3715 C C . PRO A 1 502 ? 5.031 -5.415 -4.501 1.00 82.19 502 PRO A C 1
ATOM 3717 O O . PRO A 1 502 ? 4.228 -4.512 -4.714 1.00 82.19 502 PRO A O 1
ATOM 3720 N N . PHE A 1 503 ? 4.731 -6.473 -3.751 1.00 84.25 503 PHE A N 1
ATOM 3721 C CA . PHE A 1 503 ? 3.448 -6.679 -3.093 1.00 84.25 503 PHE A CA 1
ATOM 3722 C C . PHE A 1 503 ? 3.647 -6.539 -1.581 1.00 84.25 503 PHE A C 1
ATOM 3724 O O . PHE A 1 503 ? 4.079 -7.498 -0.933 1.00 84.25 503 PHE A O 1
ATOM 3731 N N . PRO A 1 504 ? 3.409 -5.356 -0.987 1.00 83.06 504 PRO A N 1
ATOM 3732 C CA . PRO A 1 504 ? 3.667 -5.133 0.435 1.00 83.06 504 PRO A CA 1
ATOM 3733 C C . PRO A 1 504 ? 2.741 -5.957 1.338 1.00 83.06 504 PRO A C 1
ATOM 3735 O O . PRO A 1 504 ? 3.105 -6.236 2.486 1.00 83.06 504 PRO A O 1
ATOM 3738 N N . ILE A 1 505 ? 1.580 -6.344 0.807 1.00 88.25 505 ILE A N 1
ATOM 3739 C CA . ILE A 1 505 ? 0.560 -7.168 1.445 1.00 88.25 505 ILE A CA 1
ATOM 3740 C C . ILE A 1 505 ? 0.244 -8.333 0.503 1.00 88.25 505 ILE A C 1
ATOM 3742 O O . ILE A 1 505 ? 0.034 -8.128 -0.688 1.00 88.25 505 ILE A O 1
ATOM 3746 N N . LEU A 1 506 ? 0.225 -9.546 1.045 1.00 90.88 506 LEU A N 1
ATOM 3747 C CA . LEU A 1 506 ? -0.222 -10.759 0.375 1.00 90.88 506 LEU A CA 1
ATOM 3748 C C . LEU A 1 506 ? -1.483 -11.240 1.089 1.00 90.88 506 LEU A C 1
ATOM 3750 O O . LEU A 1 506 ? -1.458 -11.528 2.287 1.00 90.88 506 LEU A O 1
ATOM 3754 N N . GLU A 1 507 ? -2.579 -11.305 0.352 1.00 92.06 507 GLU A N 1
ATOM 3755 C CA . GLU A 1 507 ? -3.901 -11.631 0.880 1.00 92.06 507 GLU A CA 1
ATOM 3756 C C . GLU A 1 507 ? -4.342 -13.024 0.420 1.00 92.06 507 GLU A C 1
ATOM 3758 O O . GLU A 1 507 ? -4.077 -13.393 -0.727 1.00 92.06 507 GLU A O 1
ATOM 3763 N N . ARG A 1 508 ? -4.971 -13.818 1.294 1.00 94.19 508 ARG A N 1
ATOM 3764 C CA . ARG A 1 508 ? -5.562 -15.116 0.934 1.00 94.19 508 ARG A CA 1
ATOM 3765 C C . ARG A 1 508 ? -6.874 -15.367 1.656 1.00 94.19 508 ARG A C 1
ATOM 3767 O O . ARG A 1 508 ? -6.938 -15.197 2.869 1.00 94.19 508 ARG A O 1
ATOM 3774 N N . ARG A 1 509 ? -7.863 -15.917 0.958 1.00 94.62 509 ARG A N 1
ATOM 3775 C CA . ARG A 1 509 ? -9.022 -16.550 1.592 1.00 94.62 509 ARG A CA 1
ATOM 3776 C C . ARG A 1 509 ? -8.738 -18.024 1.829 1.00 94.62 509 ARG A C 1
ATOM 3778 O O . ARG A 1 509 ? -8.344 -18.750 0.923 1.00 94.62 509 ARG A O 1
ATOM 3785 N N . VAL A 1 510 ? -8.928 -18.473 3.058 1.00 95.44 510 VAL A N 1
ATOM 3786 C CA . VAL A 1 510 ? -8.691 -19.853 3.478 1.00 95.44 510 VAL A CA 1
ATOM 3787 C C . VAL A 1 510 ? -10.034 -20.499 3.800 1.00 95.44 510 VAL A C 1
ATOM 3789 O O . VAL A 1 510 ? -10.726 -20.071 4.727 1.00 95.44 510 VAL A O 1
ATOM 3792 N N . THR A 1 511 ? -10.401 -21.517 3.022 1.00 94.94 511 THR A N 1
ATOM 3793 C CA . THR A 1 511 ? -11.656 -22.280 3.158 1.00 94.94 511 THR A CA 1
ATOM 3794 C C . THR A 1 511 ? -11.481 -23.603 3.901 1.00 94.94 511 THR A C 1
ATOM 3796 O O . THR A 1 511 ? -12.465 -24.156 4.381 1.00 94.94 511 THR A O 1
ATOM 3799 N N . GLU A 1 512 ? -10.242 -24.072 4.054 1.00 96.06 512 GLU A N 1
ATOM 3800 C CA . GLU A 1 512 ? -9.873 -25.294 4.776 1.00 96.06 512 GLU A CA 1
ATOM 3801 C C . GLU A 1 512 ? -8.748 -25.011 5.778 1.00 96.06 512 GLU A C 1
ATOM 3803 O O . GLU A 1 512 ? -7.940 -24.109 5.567 1.00 96.06 512 GLU A O 1
ATOM 3808 N N . ASP A 1 513 ? -8.694 -25.755 6.885 1.00 97.69 513 ASP A N 1
ATOM 3809 C CA . ASP A 1 513 ? -7.657 -25.569 7.903 1.00 97.69 513 ASP A CA 1
ATOM 3810 C C . ASP A 1 513 ? -6.254 -25.744 7.296 1.00 97.69 513 ASP A C 1
ATOM 3812 O O . ASP A 1 513 ? -5.921 -26.780 6.722 1.00 97.69 513 ASP A O 1
ATOM 3816 N N . VAL A 1 514 ? -5.392 -24.739 7.467 1.00 97.12 514 VAL A N 1
ATOM 3817 C CA . VAL A 1 514 ? -3.995 -24.812 7.027 1.00 97.12 514 VAL A CA 1
ATOM 3818 C C . VAL A 1 514 ? -3.188 -25.498 8.115 1.00 97.12 514 VAL A C 1
ATOM 3820 O O . VAL A 1 514 ? -3.067 -24.983 9.231 1.00 97.12 514 VAL A O 1
ATOM 3823 N N . VAL A 1 515 ? -2.614 -26.651 7.777 1.00 95.56 515 VAL A N 1
ATOM 3824 C CA . VAL A 1 515 ? -1.810 -27.474 8.684 1.00 95.56 515 VAL A CA 1
ATOM 3825 C C . VAL A 1 515 ? -0.330 -27.358 8.326 1.00 95.56 515 VAL A C 1
ATOM 3827 O O . VAL A 1 515 ? 0.061 -27.555 7.178 1.00 95.56 515 VAL A O 1
ATOM 3830 N N . LEU A 1 516 ? 0.503 -27.070 9.325 1.00 93.06 516 LEU A N 1
ATOM 3831 C CA . LEU A 1 516 ? 1.961 -27.078 9.235 1.00 93.06 516 LEU A CA 1
ATOM 3832 C C . LEU A 1 516 ? 2.506 -27.957 10.366 1.00 93.06 516 LEU A C 1
ATOM 3834 O O . LEU A 1 516 ? 2.150 -27.763 11.527 1.00 93.06 516 LEU A O 1
ATOM 3838 N N . ASP A 1 517 ? 3.331 -28.948 10.024 1.00 92.75 517 ASP A N 1
ATOM 3839 C CA . ASP A 1 517 ? 3.945 -29.888 10.978 1.00 92.75 517 ASP A CA 1
ATOM 3840 C C . ASP A 1 517 ? 2.927 -30.561 11.923 1.00 92.75 517 ASP A C 1
ATOM 3842 O O . ASP A 1 517 ? 3.128 -30.670 13.133 1.00 92.75 517 ASP A O 1
ATOM 3846 N N . GLY A 1 518 ? 1.783 -30.973 11.363 1.00 93.12 518 GLY A N 1
ATOM 3847 C CA . GLY A 1 518 ? 0.692 -31.618 12.102 1.00 93.12 518 GLY A CA 1
ATOM 3848 C C . GLY A 1 518 ? -0.133 -30.680 12.993 1.00 93.12 518 GLY A C 1
ATOM 3849 O O . GLY A 1 518 ? -1.012 -31.151 13.712 1.00 93.12 518 GLY A O 1
ATOM 3850 N N . LYS A 1 519 ? 0.114 -29.364 12.958 1.00 95.38 519 LYS A N 1
ATOM 3851 C CA . LYS A 1 519 ? -0.622 -28.354 13.732 1.00 95.38 519 LYS A CA 1
ATOM 3852 C C . LYS A 1 519 ? -1.406 -27.425 12.816 1.00 95.38 519 LYS A C 1
ATOM 3854 O O . LYS A 1 519 ? -0.877 -26.935 11.823 1.00 95.38 519 LYS A O 1
ATOM 3859 N N . VAL A 1 520 ? -2.655 -27.136 13.176 1.00 96.31 520 VAL A N 1
ATOM 3860 C CA . VAL A 1 520 ? -3.455 -26.112 12.491 1.00 96.31 520 VAL A CA 1
ATOM 3861 C C . VAL A 1 520 ? -2.859 -24.738 12.805 1.00 96.31 520 VAL A C 1
ATOM 3863 O O . VAL A 1 520 ? -2.925 -24.280 13.945 1.00 96.31 520 VAL A O 1
ATOM 3866 N N . VAL A 1 521 ? -2.273 -24.084 11.800 1.00 95.88 521 VAL A N 1
ATOM 3867 C CA . VAL A 1 521 ? -1.697 -22.732 11.921 1.00 95.88 521 VAL A CA 1
ATOM 3868 C C . VAL A 1 521 ? -2.699 -21.643 11.552 1.00 95.88 521 VAL A C 1
ATOM 3870 O O . VAL A 1 521 ? -2.643 -20.543 12.098 1.00 95.88 521 VAL A O 1
ATOM 3873 N N . VAL A 1 522 ? -3.664 -21.951 10.680 1.00 96.69 522 VAL A N 1
ATOM 3874 C CA . VAL A 1 522 ? -4.799 -21.074 10.371 1.00 96.69 522 VAL A CA 1
ATOM 3875 C C . VAL A 1 522 ? -6.062 -21.916 10.245 1.00 96.69 522 VAL A C 1
ATOM 3877 O O . VAL A 1 522 ? -6.148 -22.778 9.382 1.00 96.69 522 VAL A O 1
ATOM 3880 N N . LYS A 1 523 ? -7.054 -21.634 11.091 1.00 96.94 523 LYS A N 1
ATOM 3881 C CA . LYS A 1 523 ? -8.378 -22.265 11.037 1.00 96.94 523 LYS A CA 1
ATOM 3882 C C . LYS A 1 523 ? -9.276 -21.645 9.954 1.00 96.94 523 LYS A C 1
ATOM 3884 O O . LYS A 1 523 ? -9.317 -20.420 9.825 1.00 96.94 523 LYS A O 1
ATOM 3889 N N . ALA A 1 524 ? -10.035 -22.441 9.224 1.00 95.44 524 ALA A N 1
ATOM 3890 C CA . ALA A 1 524 ? -11.036 -21.955 8.285 1.00 95.44 524 ALA A CA 1
ATOM 3891 C C . ALA A 1 524 ? -12.410 -21.697 8.949 1.00 95.44 524 ALA A C 1
ATOM 3893 O O . ALA A 1 524 ? -12.704 -22.252 10.013 1.00 95.44 524 ALA A O 1
ATOM 3894 N N . PRO A 1 525 ? -13.271 -20.867 8.328 1.00 95.31 525 PRO A N 1
ATOM 3895 C CA . PRO A 1 525 ? -12.941 -19.931 7.254 1.00 95.31 525 PRO A CA 1
ATOM 3896 C C . PRO A 1 525 ? -12.162 -18.725 7.806 1.00 95.31 525 PRO A C 1
ATOM 3898 O O . PRO A 1 525 ? -12.404 -18.268 8.929 1.00 95.31 525 PRO A O 1
ATOM 3901 N N . ALA A 1 526 ? -11.209 -18.206 7.035 1.00 94.88 526 ALA A N 1
ATOM 3902 C CA . ALA A 1 526 ? -10.476 -17.001 7.412 1.00 94.88 526 ALA A CA 1
ATOM 3903 C C . ALA A 1 526 ? -10.006 -16.199 6.201 1.00 94.88 526 ALA A C 1
ATOM 3905 O O . ALA A 1 526 ? -9.575 -16.765 5.199 1.00 94.88 526 ALA A O 1
ATOM 3906 N N . GLN A 1 527 ? -10.011 -14.879 6.354 1.00 94.00 527 GLN A N 1
ATOM 3907 C CA . GLN A 1 527 ? -9.283 -13.967 5.489 1.00 94.00 527 GLN A CA 1
ATOM 3908 C C . GLN A 1 527 ? -7.891 -13.758 6.086 1.00 94.00 527 GLN A C 1
ATOM 3910 O O . GLN A 1 527 ? -7.754 -13.358 7.241 1.00 94.00 527 GLN A O 1
ATOM 3915 N N . VAL A 1 528 ? -6.843 -14.070 5.340 1.00 95.06 528 VAL A N 1
ATOM 3916 C CA . VAL A 1 528 ? -5.460 -14.030 5.812 1.00 95.06 528 VAL A CA 1
ATOM 3917 C C . VAL A 1 528 ? -4.722 -12.870 5.169 1.00 95.06 528 VAL A C 1
ATOM 3919 O O . VAL A 1 528 ? -4.740 -12.704 3.953 1.00 95.06 528 VAL A O 1
ATOM 3922 N N . VAL A 1 529 ? -4.023 -12.096 5.996 1.00 93.50 529 VAL A N 1
ATOM 3923 C CA . VAL A 1 529 ? -3.192 -10.972 5.564 1.00 93.50 529 VAL A CA 1
ATOM 3924 C C . VAL A 1 529 ? -1.752 -11.208 6.009 1.00 93.50 529 VAL A C 1
ATOM 3926 O O . VAL A 1 529 ? -1.458 -11.346 7.201 1.00 93.50 529 VAL A O 1
ATOM 3929 N N . ILE A 1 530 ? -0.840 -11.233 5.045 1.00 92.31 530 ILE A N 1
ATOM 3930 C CA . ILE A 1 530 ? 0.595 -11.423 5.244 1.00 92.31 530 ILE A CA 1
ATOM 3931 C C . ILE A 1 530 ? 1.304 -10.151 4.790 1.00 92.31 530 ILE A C 1
ATOM 3933 O O . ILE A 1 530 ? 1.088 -9.671 3.682 1.00 92.31 530 ILE A O 1
ATOM 3937 N N . PHE A 1 531 ? 2.184 -9.606 5.621 1.00 89.38 531 PHE A N 1
ATOM 3938 C CA . PHE A 1 531 ? 2.943 -8.411 5.270 1.00 89.38 531 PHE A CA 1
ATOM 3939 C C . PHE A 1 531 ? 4.349 -8.801 4.855 1.00 89.38 531 PHE A C 1
ATOM 3941 O O . PHE A 1 531 ? 5.100 -9.365 5.650 1.00 89.38 531 PHE A O 1
ATOM 3948 N N . ALA A 1 532 ? 4.744 -8.438 3.636 1.00 88.56 532 ALA A N 1
ATOM 3949 C CA . ALA A 1 532 ? 6.074 -8.765 3.128 1.00 88.56 532 ALA A CA 1
ATOM 3950 C C . ALA A 1 532 ? 7.196 -8.174 4.004 1.00 88.56 532 ALA A C 1
ATOM 3952 O O . ALA A 1 532 ? 8.261 -8.771 4.122 1.00 88.56 532 ALA A O 1
ATOM 3953 N N . SER A 1 533 ? 6.943 -7.048 4.683 1.00 84.38 533 SER A N 1
ATOM 3954 C CA . SER A 1 533 ? 7.867 -6.453 5.659 1.00 84.38 533 SER A CA 1
ATOM 3955 C C . SER A 1 533 ? 8.087 -7.326 6.892 1.00 84.38 533 SER A C 1
ATOM 3957 O O . SER A 1 533 ? 9.183 -7.338 7.442 1.00 84.38 533 SER A O 1
ATOM 3959 N N . ASP A 1 534 ? 7.068 -8.055 7.348 1.00 86.12 534 ASP A N 1
ATOM 3960 C CA . ASP A 1 534 ? 7.198 -8.951 8.502 1.00 86.12 534 ASP A CA 1
ATOM 3961 C C . ASP A 1 534 ? 8.072 -10.145 8.115 1.00 86.12 534 ASP A C 1
ATOM 3963 O O . ASP A 1 534 ? 8.996 -10.508 8.842 1.00 86.12 534 ASP A O 1
ATOM 3967 N N . LEU A 1 535 ? 7.853 -10.670 6.907 1.00 86.56 535 LEU A N 1
ATOM 3968 C CA . LEU A 1 535 ? 8.643 -11.769 6.368 1.00 86.56 535 LEU A CA 1
ATOM 3969 C C . LEU A 1 535 ? 10.093 -11.360 6.069 1.00 86.56 535 LEU A C 1
ATOM 3971 O O . LEU A 1 535 ? 11.015 -12.135 6.310 1.00 86.56 535 LEU A O 1
ATOM 3975 N N . ALA A 1 536 ? 10.310 -10.142 5.562 1.00 82.81 536 ALA A N 1
ATOM 3976 C CA . ALA A 1 536 ? 11.644 -9.593 5.334 1.00 82.81 536 ALA A CA 1
ATOM 3977 C C . ALA A 1 536 ? 12.415 -9.425 6.651 1.00 82.81 536 ALA A C 1
ATOM 3979 O O . ALA A 1 536 ? 13.541 -9.905 6.748 1.00 82.81 536 ALA A O 1
ATOM 3980 N N . ARG A 1 537 ? 11.789 -8.841 7.686 1.00 81.25 537 ARG A N 1
ATOM 3981 C CA . ARG A 1 537 ? 12.391 -8.709 9.026 1.00 81.25 537 ARG A CA 1
ATOM 3982 C C . ARG A 1 537 ? 12.751 -10.067 9.628 1.00 81.25 537 ARG A C 1
ATOM 3984 O O . ARG A 1 537 ? 13.828 -10.217 10.196 1.00 81.25 537 ARG A O 1
ATOM 3991 N N . ALA A 1 538 ? 11.869 -11.059 9.490 1.00 79.06 538 ALA A N 1
ATOM 3992 C CA . ALA A 1 538 ? 12.128 -12.414 9.968 1.00 79.06 538 ALA A CA 1
ATOM 3993 C C . ALA A 1 538 ? 13.319 -13.065 9.241 1.00 79.06 538 ALA A C 1
ATOM 3995 O O . ALA A 1 538 ? 14.160 -13.689 9.886 1.00 79.06 538 ALA A O 1
ATOM 3996 N N . ALA A 1 539 ? 13.419 -12.883 7.920 1.00 76.06 539 ALA A N 1
ATOM 3997 C CA . ALA A 1 539 ? 14.544 -13.381 7.132 1.00 76.06 539 ALA A CA 1
ATOM 3998 C C . ALA A 1 539 ? 15.867 -12.706 7.530 1.00 76.06 539 ALA A C 1
ATOM 4000 O O . ALA A 1 539 ? 16.851 -13.400 7.762 1.00 76.06 539 ALA A O 1
ATOM 4001 N N . GLU A 1 540 ? 15.882 -11.379 7.684 1.00 76.12 540 GLU A N 1
ATOM 4002 C CA . GLU A 1 540 ? 17.075 -10.635 8.113 1.00 76.12 540 GLU A CA 1
ATOM 4003 C C . GLU A 1 540 ? 17.537 -11.047 9.518 1.00 76.12 540 GLU A C 1
ATOM 4005 O O . GLU A 1 540 ? 18.730 -11.240 9.745 1.00 76.12 540 GLU A O 1
ATOM 4010 N N . ALA A 1 541 ? 16.603 -11.242 10.455 1.00 75.12 541 ALA A N 1
ATOM 4011 C CA . ALA A 1 541 ? 16.923 -11.723 11.798 1.00 75.12 541 ALA A CA 1
ATOM 4012 C C . ALA A 1 541 ? 17.529 -13.139 11.777 1.00 75.12 541 ALA A C 1
ATOM 4014 O O . ALA A 1 541 ? 18.481 -13.412 12.510 1.00 75.12 541 ALA A O 1
ATOM 4015 N N . ALA A 1 542 ? 17.015 -14.027 10.920 1.00 72.81 542 ALA A N 1
ATOM 4016 C CA . ALA A 1 542 ? 17.547 -15.377 10.753 1.00 72.81 542 ALA A CA 1
ATOM 4017 C C . ALA A 1 542 ? 18.944 -15.375 10.105 1.00 72.81 542 ALA A C 1
ATOM 4019 O O . ALA A 1 542 ? 19.841 -16.069 10.584 1.00 72.81 542 ALA A O 1
ATOM 4020 N N . GLU A 1 543 ? 19.153 -14.570 9.060 1.00 72.00 543 GLU A N 1
ATOM 4021 C CA . GLU A 1 543 ? 20.457 -14.398 8.403 1.00 72.00 543 GLU A CA 1
ATOM 4022 C C . GLU A 1 543 ? 21.501 -13.826 9.381 1.00 72.00 543 GLU A C 1
ATOM 4024 O O . GLU A 1 543 ? 22.623 -14.331 9.454 1.00 72.00 543 GLU A O 1
ATOM 4029 N N . ALA A 1 544 ? 21.128 -12.837 10.201 1.00 73.19 544 ALA A N 1
ATOM 4030 C CA . ALA A 1 544 ? 22.001 -12.277 11.234 1.00 73.19 544 ALA A CA 1
ATOM 4031 C C . ALA A 1 544 ? 22.369 -13.308 12.317 1.00 73.19 544 ALA A C 1
ATOM 4033 O O . ALA A 1 544 ? 23.525 -13.374 12.739 1.00 73.19 544 ALA A O 1
ATOM 4034 N N . ALA A 1 545 ? 21.415 -14.146 12.737 1.00 73.38 545 ALA A N 1
ATOM 4035 C CA . ALA A 1 545 ? 21.668 -15.227 13.688 1.00 73.38 545 ALA A CA 1
ATOM 4036 C C . ALA A 1 545 ? 22.631 -16.288 13.124 1.00 73.38 545 ALA A C 1
ATOM 4038 O O . ALA A 1 545 ? 23.483 -16.792 13.854 1.00 73.38 545 ALA A O 1
ATOM 4039 N N . GLN A 1 546 ? 22.544 -16.589 11.823 1.00 68.75 546 GLN A N 1
ATOM 4040 C CA . GLN A 1 546 ? 23.467 -17.503 11.141 1.00 68.75 546 GLN A CA 1
ATOM 4041 C C . GLN A 1 546 ? 24.865 -16.902 10.967 1.00 68.75 546 GLN A C 1
ATOM 4043 O O . GLN A 1 546 ? 25.848 -17.608 11.152 1.00 68.75 546 GLN A O 1
ATOM 4048 N N . ALA A 1 547 ? 24.976 -15.604 10.667 1.00 67.19 547 ALA A N 1
ATOM 4049 C CA . ALA A 1 547 ? 26.266 -14.922 10.539 1.00 67.19 547 ALA A CA 1
ATOM 4050 C C . ALA A 1 547 ? 27.019 -14.791 11.879 1.00 67.19 547 ALA A C 1
ATOM 4052 O O . ALA A 1 547 ? 28.248 -14.730 11.890 1.00 67.19 547 ALA A O 1
ATOM 4053 N N . GLY A 1 548 ? 26.295 -14.758 13.005 1.00 60.84 548 GLY A N 1
ATOM 4054 C CA . GLY A 1 548 ? 26.869 -14.767 14.355 1.00 60.84 548 GLY A CA 1
ATOM 4055 C C . GLY A 1 548 ? 27.285 -16.154 14.868 1.00 60.84 548 GLY A C 1
ATOM 4056 O O . GLY A 1 548 ? 28.031 -16.239 15.843 1.00 60.84 548 GLY A O 1
ATOM 4057 N N . GLY A 1 549 ? 26.834 -17.236 14.223 1.00 51.50 549 GLY A N 1
ATOM 4058 C CA . GLY A 1 549 ? 27.271 -18.609 14.487 1.00 51.50 549 GLY A CA 1
ATOM 4059 C C . GLY A 1 549 ? 28.453 -18.970 13.587 1.00 51.50 549 GLY A C 1
ATOM 4060 O O . GLY A 1 549 ? 28.356 -18.865 12.372 1.00 51.50 549 GLY A O 1
ATOM 4061 N N . GLY A 1 550 ? 29.586 -19.359 14.176 1.00 40.94 550 GLY A N 1
ATOM 4062 C CA . GLY A 1 550 ? 30.863 -19.557 13.480 1.00 40.94 550 GLY A CA 1
ATOM 4063 C C . GLY A 1 550 ? 30.787 -20.280 12.124 1.00 40.94 550 GLY A C 1
ATOM 4064 O O . GLY A 1 550 ? 30.077 -21.267 11.957 1.00 40.94 550 GLY A O 1
ATOM 4065 N N . ALA A 1 551 ? 31.572 -19.755 11.179 1.00 40.59 551 ALA A N 1
ATOM 4066 C CA . ALA A 1 551 ? 31.758 -20.170 9.790 1.00 40.59 551 ALA A CA 1
ATOM 4067 C C . ALA A 1 551 ? 31.513 -21.664 9.485 1.00 40.59 551 ALA A C 1
ATOM 4069 O O . ALA A 1 551 ? 32.415 -22.495 9.573 1.00 40.59 551 ALA A O 1
ATOM 4070 N N . GLY A 1 552 ? 30.307 -21.973 9.006 1.00 37.44 552 GLY A N 1
ATOM 4071 C CA . GLY A 1 552 ? 30.007 -23.164 8.216 1.00 37.44 552 GLY A CA 1
ATOM 4072 C C . GLY A 1 552 ? 29.566 -22.736 6.819 1.00 37.44 552 GLY A C 1
ATOM 4073 O O . GLY A 1 552 ? 28.430 -22.322 6.614 1.00 37.44 552 GLY A O 1
ATOM 4074 N N . THR A 1 553 ? 30.475 -22.783 5.848 1.00 41.44 553 THR A N 1
ATOM 4075 C CA . THR A 1 553 ? 30.210 -22.426 4.450 1.00 41.44 553 THR A CA 1
ATOM 4076 C C . THR A 1 553 ? 29.242 -23.413 3.793 1.00 41.44 553 THR A C 1
ATOM 4078 O O . THR A 1 553 ? 29.667 -24.462 3.317 1.00 41.44 553 THR A O 1
ATOM 4081 N N . ALA A 1 554 ? 27.965 -23.051 3.676 1.00 34.62 554 ALA A N 1
ATOM 4082 C CA . ALA A 1 554 ? 27.053 -23.664 2.713 1.00 34.62 554 ALA A CA 1
ATOM 4083 C C . ALA A 1 554 ? 26.859 -22.711 1.521 1.00 34.62 554 ALA A C 1
ATOM 4085 O O . ALA A 1 554 ? 25.926 -21.914 1.472 1.00 34.62 554 ALA A O 1
ATOM 4086 N N . LYS A 1 555 ? 27.785 -22.773 0.555 1.00 35.25 555 LYS A N 1
ATOM 4087 C CA . LYS A 1 555 ? 27.559 -22.258 -0.803 1.00 35.25 555 LYS A CA 1
ATOM 4088 C C . LYS A 1 555 ? 26.941 -23.376 -1.640 1.00 35.25 555 LYS A C 1
ATOM 4090 O O . LYS A 1 555 ? 27.566 -24.415 -1.818 1.00 35.25 555 LYS A O 1
ATOM 4095 N N . GLY A 1 556 ? 25.762 -23.126 -2.200 1.00 31.89 556 GLY A N 1
ATOM 4096 C CA . GLY A 1 556 ? 25.136 -23.963 -3.221 1.00 31.89 556 GLY A CA 1
ATOM 4097 C C . GLY A 1 556 ? 24.156 -23.132 -4.059 1.00 31.89 556 GLY A C 1
ATOM 4098 O O . GLY A 1 556 ? 23.258 -22.530 -3.475 1.00 31.89 556 GLY A O 1
ATOM 4099 N N . PRO A 1 557 ? 24.345 -23.028 -5.388 1.00 36.12 557 PRO A N 1
ATOM 4100 C CA . PRO A 1 557 ? 23.539 -22.200 -6.277 1.00 36.12 557 PRO A CA 1
ATOM 4101 C C . PRO A 1 557 ? 22.275 -22.939 -6.730 1.00 36.12 557 PRO A C 1
ATOM 4103 O O . PRO A 1 557 ? 22.230 -24.164 -6.789 1.00 36.12 557 PRO A O 1
ATOM 4106 N N . TRP A 1 558 ? 21.253 -22.167 -7.083 1.00 38.25 558 TRP A N 1
ATOM 4107 C CA . TRP A 1 558 ? 20.009 -22.642 -7.677 1.00 38.25 558 TRP A CA 1
ATOM 4108 C C . TRP A 1 558 ? 20.258 -23.562 -8.879 1.00 38.25 558 TRP A C 1
ATOM 4110 O O . TRP A 1 558 ? 20.796 -23.135 -9.899 1.00 38.25 558 TRP A O 1
ATOM 4120 N N . GLY A 1 559 ? 19.817 -24.812 -8.752 1.00 31.38 559 GLY A N 1
ATOM 4121 C CA . GLY A 1 559 ? 19.861 -25.823 -9.801 1.00 31.38 559 GLY A CA 1
ATOM 4122 C C . GLY A 1 559 ? 19.300 -27.147 -9.292 1.00 31.38 559 GLY A C 1
ATOM 4123 O O . GLY A 1 559 ? 20.053 -28.071 -9.020 1.00 31.38 559 GLY A O 1
ATOM 4124 N N . GLY A 1 560 ? 17.982 -27.234 -9.109 1.00 27.22 560 GLY A N 1
ATOM 4125 C CA . GLY A 1 560 ? 17.332 -28.496 -8.754 1.00 27.22 560 GLY A CA 1
ATOM 4126 C C . GLY A 1 560 ? 15.934 -28.305 -8.185 1.00 27.22 560 GLY A C 1
ATOM 4127 O O . GLY A 1 560 ? 15.754 -27.719 -7.124 1.00 27.22 560 GLY A O 1
ATOM 4128 N N . THR A 1 561 ? 14.938 -28.848 -8.875 1.00 31.16 561 THR A N 1
ATOM 4129 C CA . THR A 1 561 ? 13.522 -28.970 -8.491 1.00 31.16 561 THR A CA 1
ATOM 4130 C C . THR A 1 561 ? 13.287 -29.944 -7.323 1.00 31.16 561 THR A C 1
ATOM 4132 O O . THR A 1 561 ? 12.280 -30.643 -7.281 1.00 31.16 561 THR A O 1
ATOM 4135 N N . GLY A 1 562 ? 14.207 -30.015 -6.360 1.00 28.45 562 GLY A N 1
ATOM 4136 C CA . GLY A 1 562 ? 14.148 -30.932 -5.225 1.00 28.45 562 GLY A CA 1
ATOM 4137 C C . GLY A 1 562 ? 14.244 -30.177 -3.909 1.00 28.45 562 GLY A C 1
ATOM 4138 O O . GLY A 1 562 ? 15.302 -29.663 -3.559 1.00 28.45 562 GLY A O 1
ATOM 4139 N N . ILE A 1 563 ? 13.141 -30.134 -3.162 1.00 35.28 563 ILE A N 1
ATOM 4140 C CA . ILE A 1 563 ? 13.142 -29.756 -1.747 1.00 35.28 563 ILE A CA 1
ATOM 4141 C C . ILE A 1 563 ? 13.863 -30.886 -0.999 1.00 35.28 563 ILE A C 1
ATOM 4143 O O . ILE A 1 563 ? 13.262 -31.902 -0.664 1.00 35.28 563 ILE A O 1
ATOM 4147 N N . GLY A 1 564 ? 15.174 -30.742 -0.811 1.00 27.56 564 GLY A N 1
ATOM 4148 C CA . GLY A 1 564 ? 15.966 -31.625 0.038 1.00 27.56 564 GLY A CA 1
ATOM 4149 C C . GLY A 1 564 ? 15.697 -31.331 1.513 1.00 27.56 564 GLY A C 1
ATOM 4150 O O . GLY A 1 564 ? 15.812 -30.190 1.957 1.00 27.56 564 GLY A O 1
ATOM 4151 N N . ALA A 1 565 ? 15.340 -32.365 2.270 1.00 31.80 565 ALA A N 1
ATOM 4152 C CA . ALA A 1 565 ? 15.220 -32.320 3.721 1.00 31.80 565 ALA A CA 1
ATOM 4153 C C . ALA A 1 565 ? 16.610 -32.125 4.352 1.00 31.80 565 ALA A C 1
ATOM 4155 O O . ALA A 1 565 ? 17.473 -32.985 4.196 1.00 31.80 565 ALA A O 1
ATOM 4156 N N . GLY A 1 566 ? 16.848 -31.013 5.055 1.00 32.06 566 GLY A N 1
ATOM 4157 C CA . GLY A 1 566 ? 18.040 -30.891 5.908 1.00 32.06 566 GLY A CA 1
ATOM 4158 C C . GLY A 1 566 ? 18.582 -29.486 6.173 1.00 32.06 566 GLY A C 1
ATOM 4159 O O . GLY A 1 566 ? 19.299 -29.308 7.149 1.00 32.06 566 GLY A O 1
ATOM 4160 N N . ALA A 1 567 ? 18.224 -28.477 5.380 1.00 36.84 567 ALA A N 1
ATOM 4161 C CA . ALA A 1 567 ? 18.557 -27.082 5.672 1.00 36.84 567 ALA A CA 1
ATOM 4162 C C . ALA A 1 567 ? 17.299 -26.243 5.470 1.00 36.84 567 ALA A C 1
ATOM 4164 O O . ALA A 1 567 ? 16.891 -26.044 4.331 1.00 36.84 567 ALA A O 1
ATOM 4165 N N . GLU A 1 568 ? 16.640 -25.811 6.549 1.00 45.09 568 GLU A N 1
ATOM 4166 C CA . GLU A 1 568 ? 15.451 -24.959 6.434 1.00 45.09 568 GLU A CA 1
ATOM 4167 C C . GLU A 1 568 ? 15.854 -23.596 5.860 1.00 45.09 568 GLU A C 1
ATOM 4169 O O . GLU A 1 568 ? 16.477 -22.798 6.570 1.00 45.09 568 GLU A O 1
ATOM 4174 N N . PRO A 1 569 ? 15.511 -23.267 4.601 1.00 47.16 569 PRO A N 1
ATOM 4175 C CA . PRO A 1 569 ? 15.752 -21.937 4.102 1.00 47.16 569 PRO A CA 1
ATOM 4176 C C . PRO A 1 569 ? 14.574 -21.101 4.598 1.00 47.16 569 PRO A C 1
ATOM 4178 O O . PRO A 1 569 ? 13.496 -21.107 4.009 1.00 47.16 569 PRO A O 1
ATOM 4181 N N . TYR A 1 570 ? 14.792 -20.340 5.670 1.00 50.81 570 TYR A N 1
ATOM 4182 C CA . TYR A 1 570 ? 13.886 -19.294 6.176 1.00 50.81 570 TYR A CA 1
ATOM 4183 C C . TYR A 1 570 ? 13.572 -18.188 5.138 1.00 50.81 570 TYR A C 1
ATOM 4185 O O . TYR A 1 570 ? 12.836 -17.239 5.405 1.00 50.81 570 TYR A O 1
ATOM 4193 N N . ALA A 1 571 ? 14.101 -18.320 3.924 1.00 58.22 571 ALA A N 1
ATOM 4194 C CA . ALA A 1 571 ? 13.772 -17.539 2.755 1.00 58.22 571 ALA A CA 1
ATOM 4195 C C . ALA A 1 571 ? 12.404 -17.955 2.196 1.00 58.22 571 ALA A C 1
ATOM 4197 O O . ALA A 1 571 ? 12.310 -18.788 1.293 1.00 58.22 571 ALA A O 1
ATOM 4198 N N . TRP A 1 572 ? 11.330 -17.327 2.676 1.00 66.88 572 TRP A N 1
ATOM 4199 C CA . TRP A 1 572 ? 10.094 -17.305 1.897 1.00 66.88 572 TRP A CA 1
ATOM 4200 C C . TRP A 1 572 ? 10.402 -16.781 0.477 1.00 66.88 572 TRP A C 1
ATOM 4202 O O . TRP A 1 572 ? 11.249 -15.898 0.282 1.00 66.88 572 TRP A O 1
ATOM 4212 N N . SER A 1 573 ? 9.771 -17.386 -0.528 1.00 78.69 573 SER A N 1
ATOM 4213 C CA . SER A 1 573 ? 10.029 -17.072 -1.934 1.00 78.69 573 SER A CA 1
ATOM 4214 C C . SER A 1 573 ? 9.648 -15.623 -2.249 1.00 78.69 573 SER A C 1
ATOM 4216 O O . SER A 1 573 ? 8.496 -15.233 -2.070 1.00 78.69 573 SER A O 1
ATOM 4218 N N . ILE A 1 574 ? 10.602 -14.852 -2.783 1.00 85.25 574 ILE A N 1
ATOM 4219 C CA . ILE A 1 574 ? 10.424 -13.446 -3.199 1.00 85.25 574 ILE A CA 1
ATOM 4220 C C . ILE A 1 574 ? 9.431 -13.258 -4.357 1.00 85.25 574 ILE A C 1
ATOM 4222 O O . ILE A 1 574 ? 9.124 -12.134 -4.732 1.00 85.25 574 ILE A O 1
ATOM 4226 N N . PHE A 1 575 ? 8.957 -14.360 -4.937 1.00 88.81 575 PHE A N 1
ATOM 4227 C CA . PHE A 1 575 ? 7.966 -14.395 -6.009 1.00 88.81 575 PHE A CA 1
ATOM 4228 C C . PHE A 1 575 ? 6.699 -15.149 -5.580 1.00 88.81 575 PHE A C 1
ATOM 4230 O O . PHE A 1 575 ? 5.968 -15.681 -6.413 1.00 88.81 575 PHE A O 1
ATOM 4237 N N . GLY A 1 576 ? 6.441 -15.233 -4.272 1.00 88.12 576 GLY A N 1
ATOM 4238 C CA . GLY A 1 576 ? 5.292 -15.951 -3.728 1.00 88.12 576 GLY A CA 1
ATOM 4239 C C . GLY A 1 576 ? 5.433 -17.472 -3.820 1.00 88.12 576 GLY A C 1
ATOM 4240 O O . GLY A 1 576 ? 6.500 -18.013 -4.118 1.00 88.12 576 GLY A O 1
ATOM 4241 N N . ALA A 1 577 ? 4.350 -18.180 -3.516 1.00 89.50 577 ALA A N 1
ATOM 4242 C CA . ALA A 1 577 ? 4.319 -19.637 -3.468 1.00 89.50 577 ALA A CA 1
ATOM 4243 C C . ALA A 1 577 ? 2.939 -20.172 -3.849 1.00 89.50 577 ALA A C 1
ATOM 4245 O O . ALA A 1 577 ? 1.948 -19.444 -3.780 1.00 89.50 577 ALA A O 1
ATOM 4246 N N . GLY A 1 578 ? 2.888 -21.458 -4.201 1.00 90.50 578 GLY A N 1
ATOM 4247 C CA . GLY A 1 578 ? 1.632 -22.141 -4.491 1.00 90.50 578 GLY A CA 1
ATOM 4248 C C . GLY A 1 578 ? 1.034 -21.770 -5.850 1.00 90.50 578 GLY A C 1
ATOM 4249 O O . GLY A 1 578 ? 1.768 -21.346 -6.742 1.00 90.50 578 GLY A O 1
ATOM 4250 N N . PRO A 1 579 ? -0.296 -21.890 -6.004 1.00 89.88 579 PRO A N 1
ATOM 4251 C CA . PRO A 1 579 ? -1.014 -21.626 -7.260 1.00 89.88 579 PRO A CA 1
ATOM 4252 C C . PRO A 1 579 ? -0.887 -20.191 -7.795 1.00 89.88 579 PRO A C 1
ATOM 4254 O O . PRO A 1 579 ? -1.308 -19.904 -8.910 1.00 89.88 579 PRO A O 1
ATOM 4257 N N . ARG A 1 580 ? -0.347 -19.284 -6.977 1.00 89.38 580 ARG A N 1
ATOM 4258 C CA . ARG A 1 580 ? -0.201 -17.848 -7.238 1.00 89.38 580 ARG A CA 1
ATOM 4259 C C . ARG A 1 580 ? 1.259 -17.397 -7.171 1.00 89.38 580 ARG A C 1
ATOM 4261 O O . ARG A 1 580 ? 1.541 -16.258 -6.810 1.00 89.38 580 ARG A O 1
ATOM 4268 N N . SER A 1 581 ? 2.208 -18.301 -7.416 1.00 89.94 581 SER A N 1
ATOM 4269 C CA . SER A 1 581 ? 3.600 -17.899 -7.624 1.00 89.94 581 SER A CA 1
ATOM 4270 C C . SER A 1 581 ? 3.702 -17.026 -8.874 1.00 89.94 581 SER A C 1
ATOM 4272 O O . SER A 1 581 ? 3.096 -17.363 -9.891 1.00 89.94 581 SER A O 1
ATOM 4274 N N . CYS A 1 582 ? 4.489 -15.952 -8.817 1.00 90.69 582 CYS A N 1
ATOM 4275 C CA . CYS A 1 582 ? 4.620 -15.007 -9.921 1.00 90.69 582 CYS A CA 1
ATOM 4276 C C . CYS A 1 582 ? 5.100 -15.717 -11.191 1.00 90.69 582 CYS A C 1
ATOM 4278 O O . CYS A 1 582 ? 6.215 -16.244 -11.253 1.00 90.69 582 CYS A O 1
ATOM 4280 N N . VAL A 1 583 ? 4.268 -15.677 -12.229 1.00 89.62 583 VAL A N 1
ATOM 4281 C CA . VAL A 1 583 ? 4.561 -16.300 -13.524 1.00 89.62 583 VAL A CA 1
ATOM 4282 C C . VAL A 1 583 ? 5.694 -15.587 -14.271 1.00 89.62 583 VAL A C 1
ATOM 4284 O O . VAL A 1 583 ? 6.407 -16.207 -15.056 1.00 89.62 583 VAL A O 1
ATOM 4287 N N . GLY A 1 584 ? 5.927 -14.304 -13.973 1.00 89.44 584 GLY A N 1
ATOM 4288 C CA . GLY A 1 584 ? 6.970 -13.472 -14.582 1.00 89.44 584 GLY A CA 1
ATOM 4289 C C . GLY A 1 584 ? 8.353 -13.567 -13.926 1.00 89.44 584 GLY A C 1
ATOM 4290 O O . GLY A 1 584 ? 9.284 -12.906 -14.386 1.00 89.44 584 GLY A O 1
ATOM 4291 N N . ALA A 1 585 ? 8.535 -14.379 -12.876 1.00 90.06 585 ALA A N 1
ATOM 4292 C CA . ALA A 1 585 ? 9.784 -14.428 -12.102 1.00 90.06 585 ALA A CA 1
ATOM 4293 C C . ALA A 1 585 ? 11.037 -14.694 -12.964 1.00 90.06 585 ALA A C 1
ATOM 4295 O O . ALA A 1 585 ? 12.084 -14.069 -12.781 1.00 90.06 585 ALA A O 1
ATOM 4296 N N . HIS A 1 586 ? 10.916 -15.598 -13.938 1.00 89.44 586 HIS A N 1
ATOM 4297 C CA . HIS A 1 586 ? 12.000 -15.983 -14.844 1.00 89.44 586 HIS A CA 1
ATOM 4298 C C . HIS A 1 586 ? 12.411 -14.869 -15.825 1.00 89.44 586 HIS A C 1
ATOM 4300 O O . HIS A 1 586 ? 13.552 -14.868 -16.284 1.00 89.44 586 HIS A O 1
ATOM 4306 N N . LEU A 1 587 ? 11.518 -13.915 -16.107 1.00 92.31 587 LEU A N 1
ATOM 4307 C CA . LEU A 1 587 ? 11.777 -12.745 -16.954 1.00 92.31 587 LEU A CA 1
ATOM 4308 C C . LEU A 1 587 ? 12.283 -11.554 -16.129 1.00 92.31 587 LEU A C 1
ATOM 4310 O O . LEU A 1 587 ? 13.212 -10.861 -16.537 1.00 92.31 587 LEU A O 1
ATOM 4314 N N . ALA A 1 588 ? 11.737 -11.363 -14.924 1.00 93.38 588 ALA A N 1
ATOM 4315 C CA . ALA A 1 588 ? 12.114 -10.266 -14.038 1.00 93.38 588 ALA A CA 1
ATOM 4316 C C . ALA A 1 588 ? 13.563 -10.377 -13.531 1.00 93.38 588 ALA A C 1
ATOM 4318 O O . ALA A 1 588 ? 14.280 -9.379 -13.477 1.00 93.38 588 ALA A O 1
ATOM 4319 N N . LEU A 1 589 ? 14.019 -11.580 -13.165 1.00 93.56 589 LEU A N 1
ATOM 4320 C CA . LEU A 1 589 ? 15.359 -11.783 -12.599 1.00 93.56 589 LEU A CA 1
ATOM 4321 C C . LEU A 1 589 ? 16.506 -11.323 -13.524 1.00 93.56 589 LEU A C 1
ATOM 4323 O O . LEU A 1 589 ? 17.392 -10.623 -13.032 1.00 93.56 589 LEU A O 1
ATOM 4327 N N . PRO A 1 590 ? 16.531 -11.673 -14.826 1.00 96.62 590 PRO A N 1
ATOM 4328 C CA . PRO A 1 590 ? 17.480 -11.115 -15.790 1.00 96.62 590 PRO A CA 1
ATOM 4329 C C . PRO A 1 590 ? 17.552 -9.584 -15.787 1.00 96.62 590 PRO A C 1
ATOM 4331 O O . PRO A 1 590 ? 18.635 -9.035 -15.594 1.00 96.62 590 PRO A O 1
ATOM 4334 N N . LEU A 1 591 ? 16.409 -8.901 -15.915 1.00 97.31 591 LEU A N 1
ATOM 4335 C CA . LEU A 1 591 ? 16.337 -7.436 -15.907 1.00 97.31 591 LEU A CA 1
ATOM 4336 C C . LEU A 1 591 ? 16.930 -6.853 -14.616 1.00 97.31 591 LEU A C 1
ATOM 4338 O O . LEU A 1 591 ? 17.759 -5.946 -14.650 1.00 97.31 591 LEU A O 1
ATOM 4342 N N . LEU A 1 592 ? 16.537 -7.401 -13.465 1.00 96.44 592 LEU A N 1
ATOM 4343 C CA . LEU A 1 592 ? 16.989 -6.912 -12.164 1.00 96.44 592 LEU A CA 1
ATOM 4344 C C . LEU A 1 592 ? 18.490 -7.150 -11.919 1.00 96.44 592 LEU A C 1
ATOM 4346 O O . LEU A 1 592 ? 19.134 -6.360 -11.226 1.00 96.44 592 LEU A O 1
ATOM 4350 N N . ARG A 1 593 ? 19.071 -8.215 -12.488 1.00 96.69 593 ARG A N 1
ATOM 4351 C CA . ARG A 1 593 ? 20.524 -8.453 -12.440 1.00 96.69 593 ARG A CA 1
ATOM 4352 C C . ARG A 1 593 ? 21.287 -7.379 -13.205 1.00 96.69 593 ARG A C 1
ATOM 4354 O O . ARG A 1 593 ? 22.257 -6.849 -12.669 1.00 96.69 593 ARG A O 1
ATOM 4361 N N . GLU A 1 594 ? 20.835 -7.038 -14.408 1.00 98.06 594 GLU A N 1
ATOM 4362 C CA . GLU A 1 594 ? 21.469 -5.993 -15.220 1.00 98.06 594 GLU A CA 1
ATOM 4363 C C . GLU A 1 594 ? 21.254 -4.596 -14.608 1.00 98.06 594 GLU A C 1
ATOM 4365 O O . GLU A 1 594 ? 22.158 -3.765 -14.636 1.00 98.06 594 GLU A O 1
ATOM 4370 N N . LEU A 1 595 ? 20.120 -4.352 -13.941 1.00 96.94 595 LEU A N 1
ATOM 4371 C CA . LEU A 1 595 ? 19.883 -3.126 -13.168 1.00 96.94 595 LEU A CA 1
ATOM 4372 C C . LEU A 1 595 ? 20.845 -2.988 -11.975 1.00 96.94 595 LEU A C 1
ATOM 4374 O O . LEU A 1 595 ? 21.380 -1.909 -11.722 1.00 96.94 595 LEU A O 1
ATOM 4378 N N . ARG A 1 596 ? 21.116 -4.085 -11.255 1.00 96.75 596 ARG A N 1
ATOM 4379 C CA . ARG A 1 596 ? 22.143 -4.103 -10.202 1.00 96.75 596 ARG A CA 1
ATOM 4380 C C . ARG A 1 596 ? 23.540 -3.865 -10.780 1.00 96.75 596 ARG A C 1
ATOM 4382 O O . ARG A 1 596 ? 24.324 -3.147 -10.166 1.00 96.75 596 ARG A O 1
ATOM 4389 N N . ALA A 1 597 ? 23.855 -4.455 -11.933 1.00 96.94 597 ALA A N 1
ATOM 4390 C CA . ALA A 1 597 ? 25.134 -4.241 -12.608 1.00 96.94 597 ALA A CA 1
ATOM 4391 C C . ALA A 1 597 ? 25.318 -2.772 -13.019 1.00 96.94 597 ALA A C 1
ATOM 4393 O O . ALA A 1 597 ? 26.390 -2.217 -12.791 1.00 96.94 597 ALA A O 1
ATOM 4394 N N . LEU A 1 598 ? 24.261 -2.121 -13.522 1.00 97.44 598 LEU A N 1
ATOM 4395 C CA . LEU A 1 598 ? 24.259 -0.688 -13.821 1.00 97.44 598 LEU A CA 1
ATOM 4396 C C . LEU A 1 598 ? 24.587 0.152 -12.583 1.00 97.44 598 LEU A C 1
ATOM 4398 O O . LEU A 1 598 ? 25.452 1.018 -12.661 1.00 97.44 598 LEU A O 1
ATOM 4402 N N . TYR A 1 599 ? 23.955 -0.125 -11.437 1.00 96.56 599 TYR A N 1
ATOM 4403 C CA . TYR A 1 599 ? 24.283 0.561 -10.183 1.00 96.56 599 TYR A CA 1
ATOM 4404 C C . TYR A 1 599 ? 25.768 0.414 -9.821 1.00 96.56 599 TYR A C 1
ATOM 4406 O O . TYR A 1 599 ? 26.442 1.411 -9.571 1.00 96.56 599 TYR A O 1
ATOM 4414 N N . VAL A 1 600 ? 26.294 -0.816 -9.845 1.00 95.69 600 VAL A N 1
ATOM 4415 C CA . VAL A 1 600 ? 27.708 -1.084 -9.533 1.00 95.69 600 VAL A CA 1
ATOM 4416 C C . VAL A 1 600 ? 28.641 -0.332 -10.488 1.00 95.69 600 VAL A C 1
ATOM 4418 O O . VAL A 1 600 ? 29.615 0.265 -10.036 1.00 95.69 600 VAL A O 1
ATOM 4421 N N . ALA A 1 601 ? 28.334 -0.318 -11.787 1.00 95.62 601 ALA A N 1
ATOM 4422 C CA . ALA A 1 601 ? 29.126 0.391 -12.787 1.00 95.62 601 ALA A CA 1
ATOM 4423 C C . ALA A 1 601 ? 29.059 1.916 -12.608 1.00 95.62 601 ALA A C 1
ATOM 4425 O O . ALA A 1 601 ? 30.080 2.589 -12.705 1.00 95.62 601 ALA A O 1
ATOM 4426 N N . CYS A 1 602 ? 27.889 2.477 -12.288 1.00 94.94 602 CYS A N 1
ATOM 4427 C CA . CYS A 1 602 ? 27.751 3.901 -11.980 1.00 94.94 602 CYS A CA 1
ATOM 4428 C C . CYS A 1 602 ? 28.620 4.319 -10.785 1.00 94.94 602 CYS A C 1
ATOM 4430 O O . CYS A 1 602 ? 29.289 5.345 -10.862 1.00 94.94 602 CYS A O 1
ATOM 4432 N N . GLU A 1 603 ? 28.641 3.525 -9.711 1.00 92.19 603 GLU A N 1
ATOM 4433 C CA . GLU A 1 603 ? 29.461 3.815 -8.526 1.00 92.19 603 GLU A CA 1
ATOM 4434 C C . GLU A 1 603 ? 30.966 3.640 -8.783 1.00 92.19 603 GLU A C 1
ATOM 4436 O O . GLU A 1 603 ? 31.778 4.356 -8.201 1.00 92.19 603 GLU A O 1
ATOM 4441 N N . ALA A 1 604 ? 31.352 2.705 -9.656 1.00 92.75 604 ALA A N 1
ATOM 4442 C CA . ALA A 1 604 ? 32.756 2.436 -9.958 1.00 92.75 604 ALA A CA 1
ATOM 4443 C C . ALA A 1 604 ? 33.350 3.384 -11.015 1.00 92.75 604 ALA A C 1
ATOM 4445 O O . ALA A 1 604 ? 34.531 3.722 -10.948 1.00 92.75 604 ALA A O 1
ATOM 4446 N N . GLU A 1 605 ? 32.559 3.785 -12.012 1.00 91.44 605 GLU A N 1
ATOM 4447 C CA . GLU A 1 605 ? 33.072 4.385 -13.249 1.00 91.44 605 GLU A CA 1
ATOM 4448 C C . GLU A 1 605 ? 32.727 5.870 -13.412 1.00 91.44 605 GLU A C 1
ATOM 4450 O O . GLU A 1 605 ? 33.257 6.512 -14.321 1.00 91.44 605 GLU A O 1
ATOM 4455 N N . VAL A 1 606 ? 31.853 6.433 -12.569 1.00 88.50 606 VAL A N 1
ATOM 4456 C CA . VAL A 1 606 ? 31.444 7.844 -12.651 1.00 88.50 606 VAL A CA 1
ATOM 4457 C C . VAL A 1 606 ? 32.029 8.632 -11.470 1.00 88.50 606 VAL A C 1
ATOM 4459 O O . VAL A 1 606 ? 31.625 8.415 -10.324 1.00 88.50 606 VAL A O 1
ATOM 4462 N N . PRO A 1 607 ? 32.973 9.564 -11.714 1.00 81.62 607 PRO A N 1
ATOM 4463 C CA . PRO A 1 607 ? 33.575 10.369 -10.656 1.00 81.62 607 PRO A CA 1
ATOM 4464 C C . PRO A 1 607 ? 32.533 11.171 -9.868 1.00 81.62 607 PRO A C 1
ATOM 4466 O O . PRO A 1 607 ? 31.645 11.789 -10.450 1.00 81.62 607 PRO A O 1
ATOM 4469 N N . GLY A 1 608 ? 32.674 11.197 -8.541 1.00 79.50 608 GLY A N 1
ATOM 4470 C CA . GLY A 1 608 ? 31.798 11.955 -7.638 1.00 79.50 608 GLY A CA 1
ATOM 4471 C C . GLY A 1 608 ? 30.654 11.152 -7.010 1.00 79.50 608 GLY A C 1
ATOM 4472 O O . GLY A 1 608 ? 30.058 11.639 -6.051 1.00 79.50 608 GLY A O 1
ATOM 4473 N N . GLY A 1 609 ? 30.397 9.922 -7.475 1.00 79.19 609 GLY A N 1
ATOM 4474 C CA . GLY A 1 609 ? 29.328 9.064 -6.949 1.00 79.19 609 GLY A CA 1
ATOM 4475 C C . GLY A 1 609 ? 27.919 9.630 -7.183 1.00 79.19 609 GLY A C 1
ATOM 4476 O O . GLY A 1 609 ? 27.740 10.735 -7.695 1.00 79.19 609 GLY A O 1
ATOM 4477 N N . GLY A 1 610 ? 26.881 8.856 -6.849 1.00 86.62 610 GLY A N 1
ATOM 4478 C CA . GLY A 1 610 ? 25.488 9.326 -6.939 1.00 86.62 610 GLY A CA 1
ATOM 4479 C C . GLY A 1 610 ? 24.940 9.468 -8.366 1.00 86.62 610 GLY A C 1
ATOM 4480 O O . GLY A 1 610 ? 23.852 10.008 -8.562 1.00 86.62 610 GLY A O 1
ATOM 4481 N N . ALA A 1 611 ? 25.669 8.950 -9.355 1.00 93.94 611 ALA A N 1
ATOM 4482 C CA . ALA A 1 611 ? 25.235 8.803 -10.741 1.00 93.94 611 ALA A CA 1
ATOM 4483 C C . ALA A 1 611 ? 23.974 7.936 -10.873 1.00 93.94 611 ALA A C 1
ATOM 4485 O O . ALA A 1 611 ? 23.155 8.155 -11.762 1.00 93.94 611 ALA A O 1
ATOM 4486 N N . PHE A 1 612 ? 23.803 6.963 -9.981 1.00 96.31 612 PHE A N 1
ATOM 4487 C CA . PHE A 1 612 ? 22.597 6.157 -9.885 1.00 96.31 612 PHE A CA 1
ATOM 4488 C C . PHE A 1 612 ? 21.706 6.714 -8.769 1.00 96.31 612 PHE A C 1
ATOM 4490 O O . PHE A 1 612 ? 22.014 6.596 -7.580 1.00 96.31 612 PHE A O 1
ATOM 4497 N N . ASP A 1 613 ? 20.599 7.353 -9.139 1.00 95.31 613 ASP A N 1
ATOM 4498 C CA . ASP A 1 613 ? 19.694 8.040 -8.219 1.00 95.31 613 ASP A CA 1
ATOM 4499 C C . ASP A 1 613 ? 18.212 7.727 -8.488 1.00 95.31 613 ASP A C 1
ATOM 4501 O O . ASP A 1 613 ? 17.421 8.628 -8.770 1.00 95.31 613 ASP A O 1
ATOM 4505 N N . PRO A 1 614 ? 17.797 6.452 -8.359 1.00 94.44 614 PRO A N 1
ATOM 4506 C CA . PRO A 1 614 ? 16.421 6.027 -8.595 1.00 94.44 614 PRO A CA 1
ATOM 4507 C C . PRO A 1 614 ? 15.411 6.609 -7.599 1.00 94.44 614 PRO A C 1
ATOM 4509 O O . PRO A 1 614 ? 14.223 6.391 -7.782 1.00 94.44 614 PRO A O 1
ATOM 4512 N N . GLU A 1 615 ? 15.848 7.313 -6.547 1.00 93.00 615 GLU A N 1
ATOM 4513 C CA . GLU A 1 615 ? 14.967 8.050 -5.629 1.00 93.00 615 GLU A CA 1
ATOM 4514 C C . GLU A 1 615 ? 14.531 9.395 -6.223 1.00 93.00 615 GLU A C 1
ATOM 4516 O O . GLU A 1 615 ? 13.444 9.896 -5.927 1.00 93.00 615 GLU A O 1
ATOM 4521 N N . CYS A 1 616 ? 15.367 9.984 -7.083 1.00 92.75 616 CYS A N 1
ATOM 4522 C CA . CYS A 1 616 ? 15.048 11.224 -7.767 1.00 92.75 616 CYS A CA 1
ATOM 4523 C C . CYS A 1 616 ? 13.869 11.002 -8.721 1.00 92.75 616 CYS A C 1
ATOM 4525 O O . CYS A 1 616 ? 13.905 10.128 -9.589 1.00 92.75 616 CYS A O 1
ATOM 4527 N N . GLY A 1 617 ? 12.801 11.780 -8.536 1.00 89.69 617 GLY A N 1
ATOM 4528 C CA . GLY A 1 617 ? 11.569 11.647 -9.318 1.00 89.69 617 GLY A CA 1
ATOM 4529 C C . GLY A 1 617 ? 10.741 10.400 -8.989 1.00 89.69 617 GLY A C 1
ATOM 4530 O O . GLY A 1 617 ? 9.766 10.120 -9.684 1.00 89.69 617 GLY A O 1
ATOM 4531 N N . HIS A 1 618 ? 11.085 9.652 -7.938 1.00 88.25 618 HIS A N 1
ATOM 4532 C CA . HIS A 1 618 ? 10.367 8.438 -7.574 1.00 88.25 618 HIS A CA 1
ATOM 4533 C C . HIS A 1 618 ? 9.038 8.760 -6.878 1.00 88.25 618 HIS A C 1
ATOM 4535 O O . HIS A 1 618 ? 9.005 9.179 -5.718 1.00 88.25 618 HIS A O 1
ATOM 4541 N N . ARG A 1 619 ? 7.923 8.578 -7.597 1.00 82.44 619 ARG A N 1
ATOM 4542 C CA . ARG A 1 619 ? 6.581 9.012 -7.172 1.00 82.44 619 ARG A CA 1
ATOM 4543 C C . ARG A 1 619 ? 5.742 7.889 -6.546 1.00 82.44 619 ARG A C 1
ATOM 4545 O O . ARG A 1 619 ? 5.849 6.724 -6.915 1.00 82.44 619 ARG A O 1
ATOM 4552 N N . HIS A 1 620 ? 4.836 8.288 -5.648 1.00 76.62 620 HIS A N 1
ATOM 4553 C CA . HIS A 1 620 ? 3.673 7.559 -5.105 1.00 76.62 620 HIS A CA 1
ATOM 4554 C C . HIS A 1 620 ? 3.890 6.269 -4.296 1.00 76.62 620 HIS A C 1
ATOM 4556 O O . HIS A 1 620 ? 3.146 6.037 -3.343 1.00 76.62 620 HIS A O 1
ATOM 4562 N N . SER A 1 621 ? 4.854 5.410 -4.621 1.00 67.62 621 SER A N 1
ATOM 4563 C CA . SER A 1 621 ? 5.066 4.179 -3.848 1.00 67.62 621 SER A CA 1
ATOM 4564 C C . SER A 1 621 ? 6.540 3.855 -3.626 1.00 67.62 621 SER A C 1
ATOM 4566 O O . SER A 1 621 ? 7.410 4.634 -4.018 1.00 67.62 621 SER A O 1
ATOM 4568 N N . GLY A 1 622 ? 6.779 2.773 -2.884 1.00 60.09 622 GLY A N 1
ATOM 4569 C CA . GLY A 1 622 ? 8.077 2.340 -2.382 1.00 60.09 622 GLY A CA 1
ATOM 4570 C C . GLY A 1 622 ? 8.205 2.513 -0.878 1.00 60.09 622 GLY A C 1
ATOM 4571 O O . GLY A 1 622 ? 7.806 3.538 -0.332 1.00 60.09 622 GLY A O 1
ATOM 4572 N N . ARG A 1 623 ? 8.842 1.545 -0.201 1.00 64.44 623 ARG A N 1
ATOM 4573 C CA . ARG A 1 623 ? 9.057 1.568 1.266 1.00 64.44 623 ARG A CA 1
ATOM 4574 C C . ARG A 1 623 ? 9.727 2.848 1.776 1.00 64.44 623 ARG A C 1
ATOM 4576 O O . ARG A 1 623 ? 9.634 3.180 2.951 1.00 64.44 623 ARG A O 1
ATOM 4583 N N . HIS A 1 624 ? 10.410 3.570 0.893 1.00 68.06 624 HIS A N 1
ATOM 4584 C CA . HIS A 1 624 ? 11.046 4.846 1.185 1.00 68.06 624 HIS A CA 1
ATOM 4585 C C . HIS A 1 624 ? 10.103 6.058 1.144 1.00 68.06 624 HIS A C 1
ATOM 4587 O O . HIS A 1 624 ? 10.429 7.087 1.730 1.00 68.06 624 HIS A O 1
ATOM 4593 N N . ASN A 1 625 ? 8.950 5.933 0.486 1.00 70.31 625 ASN A N 1
ATOM 4594 C CA . ASN A 1 625 ? 7.914 6.956 0.367 1.00 70.31 625 ASN A CA 1
ATOM 4595 C C . ASN A 1 625 ? 6.695 6.682 1.262 1.00 70.31 625 ASN A C 1
ATOM 4597 O O . ASN A 1 625 ? 5.831 7.551 1.387 1.00 70.31 625 ASN A O 1
ATOM 4601 N N . ASP A 1 626 ? 6.628 5.527 1.935 1.00 69.38 626 ASP A N 1
ATOM 4602 C CA . ASP A 1 626 ? 5.530 5.137 2.838 1.00 69.38 626 ASP A CA 1
ATOM 4603 C C . ASP A 1 626 ? 5.246 6.168 3.948 1.00 69.38 626 ASP A C 1
ATOM 4605 O O . ASP A 1 626 ? 4.123 6.240 4.437 1.00 69.38 626 ASP A O 1
ATOM 4609 N N . ALA A 1 627 ? 6.226 6.997 4.326 1.00 68.44 627 ALA A N 1
ATOM 4610 C CA . ALA A 1 627 ? 6.066 8.046 5.339 1.00 68.44 627 ALA A CA 1
ATOM 4611 C C . ALA A 1 627 ? 5.737 9.441 4.770 1.00 68.44 627 ALA A C 1
ATOM 4613 O O . ALA A 1 627 ? 5.312 10.321 5.517 1.00 68.44 627 ALA A O 1
ATOM 4614 N N . ASN A 1 628 ? 5.910 9.654 3.464 1.00 76.50 628 ASN A N 1
ATOM 4615 C CA . ASN A 1 628 ? 5.776 10.964 2.832 1.00 76.50 628 ASN A CA 1
ATOM 4616 C C . ASN A 1 628 ? 4.375 11.093 2.234 1.00 76.50 628 ASN A C 1
ATOM 4618 O O . ASN A 1 628 ? 4.157 10.643 1.115 1.00 76.50 628 ASN A O 1
ATOM 4622 N N . TRP A 1 629 ? 3.424 11.656 2.982 1.00 76.94 629 TRP A N 1
ATOM 4623 C CA . TRP A 1 629 ? 2.039 11.835 2.533 1.00 76.94 629 TRP A CA 1
ATOM 4624 C C . TRP A 1 629 ? 1.676 13.310 2.405 1.00 76.94 629 TRP A C 1
ATOM 4626 O O . TRP A 1 629 ? 1.900 14.095 3.328 1.00 76.94 629 TRP A O 1
ATOM 4636 N N . THR A 1 630 ? 1.036 13.681 1.298 1.00 81.12 630 THR A N 1
ATOM 4637 C CA . THR A 1 630 ? 0.324 14.964 1.226 1.00 81.12 630 THR A CA 1
ATOM 4638 C C . THR A 1 630 ? -1.070 14.843 1.847 1.00 81.12 630 THR A C 1
ATOM 4640 O O . THR A 1 630 ? -1.626 13.752 1.977 1.00 81.12 630 THR A O 1
ATOM 4643 N N . LEU A 1 631 ? -1.687 15.975 2.198 1.00 71.06 631 LEU A N 1
ATOM 4644 C CA . LEU A 1 631 ? -3.053 15.982 2.735 1.00 71.06 631 LEU A CA 1
ATOM 4645 C C . LEU A 1 631 ? -4.082 15.415 1.751 1.00 71.06 631 LEU A C 1
ATOM 4647 O O . LEU A 1 631 ? -5.015 14.734 2.170 1.00 71.06 631 LEU A O 1
ATOM 4651 N N . ALA A 1 632 ? -3.900 15.670 0.454 1.00 79.94 632 ALA A N 1
ATOM 4652 C CA . ALA A 1 632 ? -4.772 15.128 -0.581 1.00 79.94 632 ALA A CA 1
ATOM 4653 C C . ALA A 1 632 ? -4.649 13.598 -0.665 1.00 79.94 632 ALA A C 1
ATOM 4655 O O . ALA A 1 632 ? -5.663 12.909 -0.760 1.00 79.94 632 ALA A O 1
ATOM 4656 N N . GLU A 1 633 ? -3.426 13.068 -0.556 1.00 84.06 633 GLU A N 1
ATOM 4657 C CA . GLU A 1 633 ? -3.182 11.621 -0.529 1.00 84.06 633 GLU A CA 1
ATOM 4658 C C . GLU A 1 633 ? -3.786 10.979 0.729 1.00 84.06 633 GLU A C 1
ATOM 4660 O O . GLU A 1 633 ? -4.463 9.959 0.628 1.00 84.06 633 GLU A O 1
ATOM 4665 N N . MET A 1 634 ? -3.623 11.596 1.908 1.00 78.25 634 MET A N 1
ATOM 4666 C CA . MET A 1 634 ? -4.238 11.105 3.152 1.00 78.25 634 MET A CA 1
ATOM 4667 C C . MET A 1 634 ? -5.767 11.096 3.070 1.00 78.25 634 MET A C 1
ATOM 4669 O O . MET A 1 634 ? -6.402 10.128 3.485 1.00 78.25 634 MET A O 1
ATOM 4673 N N . ALA A 1 635 ? -6.367 12.162 2.531 1.00 74.56 635 ALA A N 1
ATOM 4674 C CA . ALA A 1 635 ? -7.812 12.249 2.350 1.00 74.56 635 ALA A CA 1
ATOM 4675 C C . ALA A 1 635 ? -8.316 11.186 1.363 1.00 74.56 635 ALA A C 1
ATOM 4677 O O . ALA A 1 635 ? -9.331 10.536 1.625 1.00 74.56 635 ALA A O 1
ATOM 4678 N N . TYR A 1 636 ? -7.595 10.968 0.258 1.00 85.31 636 TYR A N 1
ATOM 4679 C CA . TYR A 1 636 ? -7.911 9.920 -0.709 1.00 85.31 636 TYR A CA 1
ATOM 4680 C C . TYR A 1 636 ? -7.810 8.523 -0.089 1.00 85.31 636 TYR A C 1
ATOM 4682 O O . TYR A 1 636 ? -8.739 7.728 -0.236 1.00 85.31 636 TYR A O 1
ATOM 4690 N N . PHE A 1 637 ? -6.740 8.243 0.660 1.00 85.31 637 PHE A N 1
ATOM 4691 C CA . PHE A 1 637 ? -6.560 6.991 1.391 1.00 85.31 637 PHE A CA 1
ATOM 4692 C C . PHE A 1 637 ? -7.695 6.746 2.385 1.00 85.31 637 PHE A C 1
ATOM 4694 O O . PHE A 1 637 ? -8.367 5.719 2.305 1.00 85.31 637 PHE A O 1
ATOM 4701 N N . ALA A 1 638 ? -7.969 7.712 3.267 1.00 77.75 638 ALA A N 1
ATOM 4702 C CA . ALA A 1 638 ? -9.025 7.603 4.270 1.00 77.75 638 ALA A CA 1
ATOM 4703 C C . ALA A 1 638 ? -10.404 7.397 3.627 1.00 77.75 638 ALA A C 1
ATOM 4705 O O . ALA A 1 638 ? -11.186 6.568 4.087 1.00 77.75 638 ALA A O 1
ATOM 4706 N N . THR A 1 639 ? -10.685 8.098 2.525 1.00 81.06 639 THR A N 1
ATOM 4707 C CA . THR A 1 639 ? -11.942 7.946 1.782 1.00 81.06 639 THR A CA 1
ATOM 4708 C C . THR A 1 639 ? -12.039 6.576 1.116 1.00 81.06 639 THR A C 1
ATOM 4710 O O . THR A 1 639 ? -13.093 5.947 1.166 1.00 81.06 639 THR A O 1
ATOM 4713 N N . THR A 1 640 ? -10.958 6.098 0.498 1.00 82.56 640 THR A N 1
ATOM 4714 C CA . THR A 1 640 ? -10.931 4.803 -0.196 1.00 82.56 640 THR A CA 1
ATOM 4715 C C . THR A 1 640 ? -11.101 3.663 0.800 1.00 82.56 640 THR A C 1
ATOM 4717 O O . THR A 1 640 ? -12.039 2.882 0.675 1.00 82.56 640 THR A O 1
ATOM 4720 N N . VAL A 1 641 ? -10.283 3.628 1.856 1.00 79.44 641 VAL A N 1
ATOM 4721 C CA . VAL A 1 641 ? -10.381 2.621 2.924 1.00 79.44 641 VAL A CA 1
ATOM 4722 C C . VAL A 1 641 ? -11.727 2.714 3.647 1.00 79.44 641 VAL A C 1
ATOM 4724 O O . VAL A 1 641 ? -12.359 1.692 3.895 1.00 79.44 641 VAL A O 1
ATOM 4727 N N . GLY A 1 642 ? -12.220 3.926 3.921 1.00 75.75 642 GLY A N 1
ATOM 4728 C CA . GLY A 1 642 ? -13.534 4.143 4.530 1.00 75.75 642 GLY A CA 1
ATOM 4729 C C . GLY A 1 642 ? -14.688 3.589 3.689 1.00 75.75 642 GLY A C 1
ATOM 4730 O O . GLY A 1 642 ? -15.608 2.984 4.234 1.00 75.75 642 GLY A O 1
ATOM 4731 N N . ARG A 1 643 ? -14.636 3.721 2.356 1.00 79.19 643 ARG A N 1
ATOM 4732 C CA . ARG A 1 643 ? -15.634 3.113 1.456 1.00 79.19 643 ARG A CA 1
ATOM 4733 C C . ARG A 1 643 ? -15.566 1.592 1.458 1.00 79.19 643 ARG A C 1
ATOM 4735 O O . ARG A 1 643 ? -16.621 0.964 1.472 1.00 79.19 643 ARG A O 1
ATOM 4742 N N . VAL A 1 644 ? -14.359 1.025 1.448 1.00 76.56 644 VAL A N 1
ATOM 4743 C CA . VAL A 1 644 ? -14.142 -0.430 1.527 1.00 76.56 644 VAL A CA 1
ATOM 4744 C C . VAL A 1 644 ? -14.757 -0.969 2.822 1.00 76.56 644 VAL A C 1
ATOM 4746 O O . VAL A 1 644 ? -15.533 -1.921 2.783 1.00 76.56 644 VAL A O 1
ATOM 4749 N N . LEU A 1 645 ? -14.496 -0.288 3.944 1.00 71.56 645 LEU A N 1
ATOM 4750 C CA . LEU A 1 645 ? -15.064 -0.600 5.257 1.00 71.56 645 LEU A CA 1
ATOM 4751 C C . LEU A 1 645 ? -16.596 -0.502 5.284 1.00 71.56 645 LEU A C 1
ATOM 4753 O O . LEU A 1 645 ? -17.249 -1.368 5.856 1.00 71.56 645 LEU A O 1
ATOM 4757 N N . TRP A 1 646 ? -17.168 0.548 4.685 1.00 66.81 646 TRP A N 1
ATOM 4758 C CA . TRP A 1 646 ? -18.601 0.840 4.786 1.00 66.81 646 TRP A CA 1
ATOM 4759 C C . TRP A 1 646 ? -19.473 0.036 3.818 1.00 66.81 646 TRP A C 1
ATOM 4761 O O . TRP A 1 646 ? -20.530 -0.454 4.201 1.00 66.81 646 TRP A O 1
ATOM 4771 N N . ARG A 1 647 ? -19.082 -0.052 2.540 1.00 63.31 647 ARG A N 1
ATOM 4772 C CA . ARG A 1 647 ? -19.952 -0.591 1.479 1.00 63.31 647 ARG A CA 1
ATOM 4773 C C . ARG A 1 647 ? -19.662 -2.036 1.118 1.00 63.31 647 ARG A C 1
ATOM 4775 O O . ARG A 1 647 ? -20.509 -2.648 0.480 1.00 63.31 647 ARG A O 1
ATOM 4782 N N . GLY A 1 648 ? -18.486 -2.571 1.456 1.00 57.34 648 GLY A N 1
ATOM 4783 C CA . GLY A 1 648 ? -18.113 -3.902 0.980 1.00 57.34 648 GLY A CA 1
ATOM 4784 C C . GLY A 1 648 ? -18.093 -4.039 -0.538 1.00 57.34 648 GLY A C 1
ATOM 4785 O O . GLY A 1 648 ? -18.353 -5.129 -1.037 1.00 57.34 648 GLY A O 1
ATOM 4786 N N . GLY A 1 649 ? -17.916 -2.920 -1.248 1.00 49.94 649 GLY A N 1
ATOM 4787 C CA . GLY A 1 649 ? -18.114 -2.825 -2.688 1.00 49.94 649 GLY A CA 1
ATOM 4788 C C . GLY A 1 649 ? -17.020 -3.562 -3.439 1.00 49.94 649 GLY A C 1
ATOM 4789 O O . GLY A 1 649 ? -16.020 -2.950 -3.807 1.00 49.94 649 GLY A O 1
ATOM 4790 N N . GLY A 1 650 ? -17.234 -4.858 -3.650 1.00 53.31 650 GLY A N 1
ATOM 4791 C CA . GLY A 1 650 ? -16.395 -5.681 -4.501 1.00 53.31 650 GLY A CA 1
ATOM 4792 C C . GLY A 1 650 ? -16.409 -5.155 -5.926 1.00 53.31 650 GLY A C 1
ATOM 4793 O O . GLY A 1 650 ? -17.463 -4.830 -6.472 1.00 53.31 650 GLY A O 1
ATOM 4794 N N . PHE A 1 651 ? -15.231 -5.097 -6.540 1.00 57.62 651 PHE A N 1
ATOM 4795 C CA . PHE A 1 651 ? -15.136 -5.201 -7.985 1.00 57.62 651 PHE A CA 1
ATOM 4796 C C . PHE A 1 651 ? -15.824 -6.504 -8.410 1.00 57.62 651 PHE A C 1
ATOM 4798 O O . PHE A 1 651 ? -15.376 -7.599 -8.042 1.00 57.62 651 PHE A O 1
ATOM 4805 N N . ASP A 1 652 ? -16.932 -6.378 -9.136 1.00 63.75 652 ASP A N 1
ATOM 4806 C CA . ASP A 1 652 ? -17.617 -7.518 -9.725 1.00 63.75 652 ASP A CA 1
ATOM 4807 C C . ASP A 1 652 ? -16.842 -7.953 -10.970 1.00 63.75 652 ASP A C 1
ATOM 4809 O O . ASP A 1 652 ? -17.037 -7.450 -12.077 1.00 63.75 652 ASP A O 1
ATOM 4813 N N . ALA A 1 653 ? -15.880 -8.846 -10.742 1.00 57.75 653 ALA A N 1
ATOM 4814 C CA . ALA A 1 653 ? -15.063 -9.418 -11.798 1.00 57.75 653 ALA A CA 1
ATOM 4815 C C . ALA A 1 653 ? -15.911 -10.180 -12.825 1.00 57.75 653 ALA A C 1
ATOM 4817 O O . ALA A 1 653 ? -15.527 -10.196 -13.989 1.00 57.75 653 ALA A O 1
ATOM 4818 N N . ASP A 1 654 ? -17.054 -10.745 -12.421 1.00 54.00 654 ASP A N 1
ATOM 4819 C CA . ASP A 1 654 ? -17.951 -11.485 -13.308 1.00 54.00 654 ASP A CA 1
ATOM 4820 C C . ASP A 1 654 ? -18.763 -10.519 -14.184 1.00 54.00 654 ASP A C 1
ATOM 4822 O O . ASP A 1 654 ? -18.895 -10.754 -15.382 1.00 54.00 654 ASP A O 1
ATOM 4826 N N . ALA A 1 655 ? -19.211 -9.377 -13.646 1.00 63.66 655 ALA A N 1
ATOM 4827 C CA . ALA A 1 655 ? -19.811 -8.307 -14.450 1.00 63.66 655 ALA A CA 1
ATOM 4828 C C . ALA A 1 655 ? -18.797 -7.642 -15.397 1.00 63.66 655 ALA A C 1
ATOM 4830 O O . ALA A 1 655 ? -19.123 -7.345 -16.545 1.00 63.66 655 ALA A O 1
ATOM 4831 N N . ALA A 1 656 ? -17.553 -7.436 -14.948 1.00 59.97 656 ALA A N 1
ATOM 4832 C CA . ALA A 1 656 ? -16.480 -6.938 -15.808 1.00 59.97 656 ALA A CA 1
ATOM 4833 C C . ALA A 1 656 ? -16.124 -7.942 -16.920 1.00 59.97 656 ALA A C 1
ATOM 4835 O O . ALA A 1 656 ? -15.794 -7.529 -18.031 1.00 59.97 656 ALA A O 1
ATOM 4836 N N . LEU A 1 657 ? -16.213 -9.247 -16.634 1.00 53.81 657 LEU A N 1
ATOM 4837 C CA . LEU A 1 657 ? -16.039 -10.314 -17.616 1.00 53.81 657 LEU A CA 1
ATOM 4838 C C . LEU A 1 657 ? -17.189 -10.347 -18.624 1.00 53.81 657 LEU A C 1
ATOM 4840 O O . LEU A 1 657 ? -16.935 -10.380 -19.822 1.00 53.81 657 LEU A O 1
ATOM 4844 N N . ALA A 1 658 ? -18.434 -10.300 -18.143 1.00 59.09 658 ALA A N 1
ATOM 4845 C CA . ALA A 1 658 ? -19.623 -10.292 -18.987 1.00 59.09 658 ALA A CA 1
ATOM 4846 C C . ALA A 1 658 ? -19.602 -9.096 -19.947 1.00 59.09 658 ALA A C 1
ATOM 4848 O O . ALA A 1 658 ? -19.781 -9.278 -21.145 1.00 59.09 658 ALA A O 1
ATOM 4849 N N . ALA A 1 659 ? -19.253 -7.904 -19.453 1.00 60.88 659 ALA A N 1
ATOM 4850 C CA . ALA A 1 659 ? -19.070 -6.726 -20.296 1.00 60.88 659 ALA A CA 1
ATOM 4851 C C . ALA A 1 659 ? -17.940 -6.907 -21.331 1.00 60.88 659 ALA A C 1
ATOM 4853 O O . ALA A 1 659 ? -18.092 -6.521 -22.487 1.00 60.88 659 ALA A O 1
ATOM 4854 N N . ALA A 1 660 ? -16.816 -7.525 -20.946 1.00 55.44 660 ALA A N 1
ATOM 4855 C CA . ALA A 1 660 ? -15.694 -7.754 -21.857 1.00 55.44 660 ALA A CA 1
ATOM 4856 C C . ALA A 1 660 ? -15.986 -8.817 -22.936 1.00 55.44 660 ALA A C 1
ATOM 4858 O O . ALA A 1 660 ? -15.468 -8.710 -24.050 1.00 55.44 660 ALA A O 1
ATOM 4859 N N . ASP A 1 661 ? -16.781 -9.843 -22.624 1.00 58.75 661 ASP A N 1
ATOM 4860 C CA . ASP A 1 661 ? -17.136 -10.916 -23.557 1.00 58.75 661 ASP A CA 1
ATOM 4861 C C . ASP A 1 661 ? -18.327 -10.535 -24.467 1.00 58.75 661 ASP A C 1
ATOM 4863 O O . ASP A 1 661 ? -18.332 -10.914 -25.642 1.00 58.75 661 ASP A O 1
ATOM 4867 N N . GLU A 1 662 ? -19.291 -9.732 -23.992 1.00 56.94 662 GLU A N 1
ATOM 4868 C CA . GLU A 1 662 ? -20.431 -9.244 -24.793 1.00 56.94 662 GLU A CA 1
ATOM 4869 C C . GLU A 1 662 ? -20.002 -8.277 -25.913 1.00 56.94 662 GLU A C 1
ATOM 4871 O O . GLU A 1 662 ? -20.447 -8.427 -27.056 1.00 56.94 662 GLU A O 1
ATOM 4876 N N . ASP A 1 663 ? -19.055 -7.368 -25.650 1.00 49.59 663 ASP A N 1
ATOM 4877 C CA . ASP A 1 663 ? -18.510 -6.455 -26.671 1.00 49.59 663 ASP A CA 1
ATOM 4878 C C . ASP A 1 663 ? -17.744 -7.200 -27.787 1.00 49.59 663 ASP A C 1
ATOM 4880 O O . ASP A 1 663 ? -17.672 -6.738 -28.928 1.00 49.59 663 ASP A O 1
ATOM 4884 N N . GLY A 1 664 ? -17.208 -8.392 -27.495 1.00 43.22 664 GLY A N 1
ATOM 4885 C CA . GLY A 1 664 ? -16.548 -9.249 -28.485 1.00 43.22 664 GLY A CA 1
ATOM 4886 C C . GLY A 1 664 ? -17.519 -9.984 -29.416 1.00 43.22 664 GLY A C 1
ATOM 4887 O O . GLY A 1 664 ? -17.200 -10.201 -30.584 1.00 43.22 664 GLY A O 1
ATOM 4888 N N . ALA A 1 665 ? -18.714 -10.338 -28.933 1.00 42.38 665 ALA A N 1
ATOM 4889 C CA . ALA A 1 665 ? -19.704 -11.099 -29.700 1.00 42.38 665 ALA A CA 1
ATOM 4890 C C . ALA A 1 665 ? -20.494 -10.235 -30.703 1.00 42.38 665 ALA A C 1
ATOM 4892 O O . ALA A 1 665 ? -20.993 -10.745 -31.710 1.00 42.38 665 ALA A O 1
ATOM 4893 N N . HIS A 1 666 ? -20.591 -8.923 -30.464 1.00 46.19 666 HIS A N 1
ATOM 4894 C CA . HIS A 1 666 ? -21.260 -7.991 -31.375 1.00 46.19 666 HIS A CA 1
ATOM 4895 C C . HIS A 1 666 ? -20.402 -7.580 -32.584 1.00 46.19 666 HIS A C 1
ATOM 4897 O O . HIS A 1 666 ? -20.961 -7.209 -33.616 1.00 46.19 666 HIS A O 1
ATOM 4903 N N . GLY A 1 667 ? -19.073 -7.723 -32.510 1.00 40.31 667 GLY A N 1
ATOM 4904 C CA . GLY A 1 667 ? -18.159 -7.440 -33.626 1.00 40.31 667 GLY A CA 1
ATOM 4905 C C . GLY A 1 667 ? -18.162 -8.485 -34.751 1.00 40.31 667 GLY A C 1
ATOM 4906 O O . GLY A 1 667 ? -17.763 -8.172 -35.867 1.00 40.31 667 GLY A O 1
ATOM 4907 N N . GLU A 1 668 ? -18.646 -9.708 -34.500 1.00 41.22 668 GLU A N 1
ATOM 4908 C CA . GLU A 1 668 ? -18.653 -10.801 -35.493 1.00 41.22 668 GLU A CA 1
ATOM 4909 C C . GLU A 1 668 ? -19.985 -10.952 -36.261 1.00 41.22 668 GLU A C 1
ATOM 4911 O O . GLU A 1 668 ? -20.094 -11.801 -37.143 1.00 41.22 668 GLU A O 1
ATOM 4916 N N . ARG A 1 669 ? -21.011 -10.128 -35.984 1.00 38.84 669 ARG A N 1
ATOM 4917 C CA . ARG A 1 669 ? -22.339 -10.213 -36.646 1.00 38.84 669 ARG A CA 1
ATOM 4918 C C . ARG A 1 669 ? -22.645 -9.101 -37.659 1.00 38.84 669 ARG A C 1
ATOM 4920 O O . ARG A 1 669 ? -23.807 -8.901 -38.002 1.00 38.84 669 ARG A O 1
ATOM 4927 N N . GLY A 1 670 ? -21.634 -8.384 -38.144 1.00 38.78 670 GLY A N 1
ATOM 4928 C CA . GLY A 1 670 ? -21.827 -7.120 -38.858 1.00 38.78 670 GLY A CA 1
ATOM 4929 C C . GLY A 1 670 ? -21.350 -7.026 -40.306 1.00 38.78 670 GLY A C 1
ATOM 4930 O O . GLY A 1 670 ? -21.134 -5.905 -40.730 1.00 38.78 670 GLY A O 1
ATOM 4931 N N . ASP A 1 671 ? -21.202 -8.115 -41.066 1.00 42.34 671 ASP A N 1
ATOM 4932 C CA . ASP A 1 671 ? -20.957 -8.036 -42.520 1.00 42.34 671 ASP A CA 1
ATOM 4933 C C . ASP A 1 671 ? -21.946 -8.933 -43.267 1.00 42.34 671 ASP A C 1
ATOM 4935 O O . ASP A 1 671 ? -21.698 -10.110 -43.533 1.00 42.34 671 ASP A O 1
ATOM 4939 N N . GLY A 1 672 ? -23.124 -8.387 -43.571 1.00 41.91 672 GLY A N 1
ATOM 4940 C CA . GLY A 1 672 ? -24.136 -9.157 -44.286 1.00 41.91 672 GLY A CA 1
ATOM 4941 C C . GLY A 1 672 ? -25.499 -8.506 -44.464 1.00 41.91 672 GLY A C 1
ATOM 4942 O O . GLY A 1 672 ? -26.487 -9.221 -44.392 1.00 41.91 672 GLY A O 1
ATOM 4943 N N . ALA A 1 673 ? -25.586 -7.194 -44.691 1.00 35.47 673 ALA A N 1
ATOM 4944 C CA . ALA A 1 673 ? -26.728 -6.598 -45.390 1.00 35.47 673 ALA A CA 1
ATOM 4945 C C . ALA A 1 673 ? -26.412 -5.149 -45.763 1.00 35.47 673 ALA A C 1
ATOM 4947 O O . ALA A 1 673 ? -26.459 -4.245 -44.934 1.00 35.47 673 ALA A O 1
ATOM 4948 N N . ALA A 1 674 ? -26.114 -4.938 -47.041 1.00 42.00 674 ALA A N 1
ATOM 4949 C CA . ALA A 1 674 ? -26.321 -3.647 -47.661 1.00 42.00 674 ALA A CA 1
ATOM 4950 C C . ALA A 1 674 ? -27.821 -3.325 -47.593 1.00 42.00 674 ALA A C 1
ATOM 4952 O O . ALA A 1 674 ? -28.618 -4.050 -48.186 1.00 42.00 674 ALA A O 1
ATOM 4953 N N . ASP A 1 675 ? -28.201 -2.240 -46.920 1.00 35.44 675 ASP A N 1
ATOM 4954 C CA . ASP A 1 675 ? -29.400 -1.517 -47.322 1.00 35.44 675 ASP A CA 1
ATOM 4955 C C . ASP A 1 675 ? -29.206 -0.005 -47.200 1.00 35.44 675 ASP A C 1
ATOM 4957 O O . ASP A 1 675 ? -28.797 0.564 -46.190 1.00 35.44 675 ASP A O 1
ATOM 4961 N N . THR A 1 676 ? -29.466 0.613 -48.336 1.00 39.81 676 THR A N 1
ATOM 4962 C CA . THR A 1 676 ? -29.509 2.032 -48.631 1.00 39.81 676 THR A CA 1
ATOM 4963 C C . THR A 1 676 ? -30.726 2.687 -47.987 1.00 39.81 676 THR A C 1
ATOM 4965 O O . THR A 1 676 ? -31.844 2.266 -48.268 1.00 39.81 676 THR A O 1
ATOM 4968 N N . ARG A 1 677 ? -30.507 3.758 -47.212 1.00 34.34 677 ARG A N 1
ATOM 4969 C CA . ARG A 1 677 ? -31.374 4.937 -46.937 1.00 34.34 677 ARG A CA 1
ATOM 4970 C C . ARG A 1 677 ? -30.827 5.556 -45.648 1.00 34.34 677 ARG A C 1
ATOM 4972 O O . ARG A 1 677 ? -30.679 4.865 -44.657 1.00 34.34 677 ARG A O 1
ATOM 4979 N N . GLY A 1 678 ? -30.364 6.795 -45.633 1.00 30.98 678 GLY A N 1
ATOM 4980 C CA . GLY A 1 678 ? -31.163 8.003 -45.819 1.00 30.98 678 GLY A CA 1
ATOM 4981 C C . GLY A 1 678 ? -30.976 8.799 -44.525 1.00 30.98 678 GLY A C 1
ATOM 4982 O O . GLY A 1 678 ? -31.166 8.240 -43.452 1.00 30.98 678 GLY A O 1
ATOM 4983 N N . GLY A 1 679 ? -30.447 10.016 -44.634 1.00 32.97 679 GLY A N 1
ATOM 4984 C CA . GLY A 1 679 ? -29.844 10.746 -43.520 1.00 32.97 679 GLY A CA 1
ATOM 4985 C C . GLY A 1 679 ? -30.790 11.158 -42.396 1.00 32.97 679 GLY A C 1
ATOM 4986 O O . GLY A 1 679 ? -31.996 11.203 -42.582 1.00 32.97 679 GLY A O 1
ATOM 4987 N N . GLU A 1 680 ? -30.190 11.530 -41.267 1.00 31.45 680 GLU A N 1
ATOM 4988 C CA . GLU A 1 680 ? -30.516 12.752 -40.528 1.00 31.45 680 GLU A CA 1
ATOM 4989 C C . GLU A 1 680 ? -29.457 12.991 -39.444 1.00 31.45 680 GLU A C 1
ATOM 4991 O O . GLU A 1 680 ? -29.077 12.095 -38.690 1.00 31.45 680 GLU A O 1
ATOM 4996 N N . GLU A 1 681 ? -28.941 14.219 -39.433 1.00 38.97 681 GLU A N 1
ATOM 4997 C CA . GLU A 1 681 ? -28.108 14.793 -38.384 1.00 38.97 681 GLU A CA 1
ATOM 4998 C C . GLU A 1 681 ? -28.845 14.767 -37.040 1.00 38.97 681 GLU A C 1
ATOM 5000 O O . GLU A 1 681 ? -29.980 15.227 -36.941 1.00 38.97 681 GLU A O 1
ATOM 5005 N N . ALA A 1 682 ? -28.171 14.343 -35.971 1.00 32.06 682 ALA A N 1
ATOM 5006 C CA . ALA A 1 682 ? -28.573 14.723 -34.622 1.00 32.06 682 ALA A CA 1
ATOM 5007 C C . ALA A 1 682 ? -27.343 14.915 -33.734 1.00 32.06 682 ALA A C 1
ATOM 5009 O O . ALA A 1 682 ? -26.537 14.013 -33.510 1.00 32.06 682 ALA A O 1
ATOM 5010 N N . ALA A 1 683 ? -27.212 16.155 -33.278 1.00 29.61 683 ALA A N 1
ATOM 5011 C CA . ALA A 1 683 ? -26.130 16.701 -32.490 1.00 29.61 683 ALA A CA 1
ATOM 5012 C C . ALA A 1 683 ? -26.040 16.118 -31.067 1.00 29.61 683 ALA A C 1
ATOM 5014 O O . ALA A 1 683 ? -27.045 15.854 -30.408 1.00 29.61 683 ALA A O 1
ATOM 5015 N N . CYS A 1 684 ? -24.803 16.034 -30.572 1.00 26.81 684 CYS A N 1
ATOM 5016 C CA . CYS A 1 684 ? -24.453 15.962 -29.152 1.00 26.81 684 CYS A CA 1
ATOM 5017 C C . CYS A 1 684 ? -25.116 17.087 -28.334 1.00 26.81 684 CYS A C 1
ATOM 5019 O O . CYS A 1 684 ? -25.011 18.250 -28.733 1.00 26.81 684 CYS A O 1
ATOM 5021 N N . PRO A 1 685 ? -25.595 16.809 -27.109 1.00 40.28 685 PRO A N 1
ATOM 5022 C CA . PRO A 1 685 ? -25.595 17.786 -26.038 1.00 40.28 685 PRO A CA 1
ATOM 5023 C C . PRO A 1 685 ? -24.462 17.489 -25.049 1.00 40.28 685 PRO A C 1
ATOM 5025 O O . PRO A 1 685 ? -24.304 16.380 -24.542 1.00 40.28 685 PRO A O 1
ATOM 5028 N N . ALA A 1 686 ? -23.672 18.523 -24.789 1.00 29.31 686 ALA A N 1
ATOM 5029 C CA . ALA A 1 686 ? -22.686 18.567 -23.726 1.00 29.31 686 ALA A CA 1
ATOM 5030 C C . ALA A 1 686 ? -23.358 18.647 -22.343 1.00 29.31 686 ALA A C 1
ATOM 5032 O O . ALA A 1 686 ? -24.269 19.456 -22.156 1.00 29.31 686 ALA A O 1
ATOM 5033 N N . ALA A 1 687 ? -22.842 17.870 -21.386 1.00 35.56 687 ALA A N 1
ATOM 5034 C CA . ALA A 1 687 ? -22.766 18.189 -19.957 1.00 35.56 687 ALA A CA 1
ATOM 5035 C C . ALA A 1 687 ? -21.677 17.329 -19.301 1.00 35.56 687 ALA A C 1
ATOM 5037 O O . ALA A 1 687 ? -21.772 16.085 -19.411 1.00 35.56 687 ALA A O 1
#

InterPro domains:
  IPR017972 Cytochrome P450, conserved site [PS00086] (575-584)
  IPR036396 Cytochrome P450 superfamily [G3DSA:1.10.630.10] (493-600)
  IPR036396 Cytochrome P450 superfamily [SSF48264] (288-593)
  IPR036396 Cytochrome P450 superfamily [SSF48264] (494-593)

pLDDT: mean 78.65, std 17.89, range [26.81, 98.69]

Organism: NCBI:txid156133